Protein AF-S2FLF6-F1 (afdb_monomer_lite)

Sequence (458 aa):
MHIDGNVVPLRRVASDQATQLPLARLPVIVLQVRDKATQQLRQGLQALFDNADDTLFEMADRAPDDVEQNLFFEAMRDLRLKRKSIERLFFEQLFKAFINLGQCDLAYRMLPRSLSPNASVAPTDDAPERNLAVQAMVNKVLYRDGFALDQLTARLSTLLGRTLIEQHNPLGPTVLCKCFLAAGRHLGVDIKVKLIILTLFDRYVLSGAGQLYAQANQLLIATGVLPGLTPAPTNDTMDNNIASELAMPEGEQADALTRDERRRIERLEQRIRDAEESHAQTALARQRVEQALNQALLGKTLPQSVLAFVLETWSKVLLLTCLKRGHLSLQWQADVQTMMQLIWSVQRHDPPDAREHLLTLVPALLKALREGLSGSAFDPFATRAFFSELEYLHVQMFEHPGHSRADATATVEVLEPIILSTAEEGPVDTARVFDDGVLFEPDLASVMGKLQYLNRVK

Foldseek 3Di:
DDDDDDDDDDDDDDPPPVPDDPQLDQPVLLVVLLVLLLVQLVQLLVQLLVVLLVVLCVCLVVPPDPVSNVLSVVLNVLCVVCSVQLSVQLSVLLVVLSSVLRPPVPPVPDDDDDDDPDPPDPDDPLNPVLVVLLVVLLLVLCLQQVLLQVLLQLLSCVSSVHHDDLCSPSLRSNNSSVSNCVSCVPSPGDSVSVSVSSVSCSVRRSVCSNVSSVVSSVSSCVVVRLVQPDDDDDRPVRVVVVVVLVPDDPVVSVVVSVVVSVVSNVVRVVSSVVSVVVLVQLVVQLVLLLVLCCVQAAQAKAQPLLVCCCLPPLSVLSSVCCSPPNCPDPLNVLSSVLNNLLSLLLGDDDDPCVLVVNVVSVVVSLVSVVVSNVVDPDDPVSVVVSVVVSVVSNVVSVDDPPDDDDDPSQIWGRNDRQDDDRPPPPDDDDDDDDDDDDDDDPDSVVSVVVSVVPIDRD

Structure (mmCIF, N/CA/C/O backbone):
data_AF-S2FLF6-F1
#
_entry.id   AF-S2FLF6-F1
#
loop_
_atom_site.group_PDB
_atom_site.id
_atom_site.type_symbol
_atom_site.label_atom_id
_atom_site.label_alt_id
_atom_site.label_comp_id
_atom_site.label_asym_id
_atom_site.label_entity_id
_atom_site.label_seq_id
_atom_site.pdbx_PDB_ins_code
_atom_site.Cartn_x
_atom_site.Cartn_y
_atom_site.Cartn_z
_atom_site.occupancy
_atom_site.B_iso_or_equiv
_atom_site.auth_seq_id
_atom_site.auth_comp_id
_atom_site.auth_asym_id
_atom_site.auth_atom_id
_atom_site.pdbx_PDB_model_num
ATOM 1 N N . MET A 1 1 ? 21.975 -76.115 -2.783 1.00 44.00 1 MET A N 1
ATOM 2 C CA . MET A 1 1 ? 22.062 -74.701 -3.202 1.00 44.00 1 MET A CA 1
ATOM 3 C C . MET A 1 1 ? 21.299 -73.851 -2.200 1.00 44.00 1 MET A C 1
ATOM 5 O O . MET A 1 1 ? 20.079 -73.844 -2.263 1.00 44.00 1 MET A O 1
ATOM 9 N N . HIS A 1 2 ? 21.990 -73.195 -1.272 1.00 36.25 2 HIS A N 1
ATOM 10 C CA . HIS A 1 2 ? 21.554 -71.951 -0.625 1.00 36.25 2 HIS A CA 1
ATOM 11 C C . HIS A 1 2 ? 22.811 -71.335 -0.011 1.00 36.25 2 HIS A C 1
ATOM 13 O O . HIS A 1 2 ? 23.539 -72.016 0.703 1.00 36.25 2 HIS A O 1
ATOM 19 N N . ILE A 1 3 ? 23.132 -70.116 -0.427 1.00 37.91 3 ILE A N 1
ATOM 20 C CA . ILE A 1 3 ? 24.360 -69.410 -0.069 1.00 37.91 3 ILE A CA 1
ATOM 21 C C . ILE A 1 3 ? 23.995 -68.498 1.101 1.00 37.91 3 ILE A C 1
ATOM 23 O O . ILE A 1 3 ? 23.095 -67.670 0.961 1.00 37.91 3 ILE A O 1
ATOM 27 N N . ASP A 1 4 ? 24.656 -68.691 2.241 1.00 37.50 4 ASP A N 1
ATOM 28 C CA . ASP A 1 4 ? 24.506 -67.884 3.451 1.00 37.50 4 ASP A CA 1
ATOM 29 C C . ASP A 1 4 ? 24.934 -66.432 3.197 1.00 37.50 4 ASP A C 1
ATOM 31 O O . ASP A 1 4 ? 26.109 -66.126 2.983 1.00 37.50 4 ASP A O 1
ATOM 35 N N . GLY A 1 5 ? 23.958 -65.525 3.230 1.00 37.75 5 GLY A N 1
ATOM 36 C CA . GLY A 1 5 ? 24.175 -64.084 3.248 1.00 37.75 5 GLY A CA 1
ATOM 37 C C . GLY A 1 5 ? 24.382 -63.594 4.677 1.00 37.75 5 GLY A C 1
ATOM 38 O O . GLY A 1 5 ? 23.425 -63.403 5.420 1.00 37.75 5 GLY A O 1
ATOM 39 N N . ASN A 1 6 ? 25.640 -63.372 5.045 1.00 35.66 6 ASN A N 1
ATOM 40 C CA . ASN A 1 6 ? 26.073 -62.716 6.275 1.00 35.66 6 ASN A CA 1
ATOM 41 C C . ASN A 1 6 ? 25.578 -61.250 6.306 1.00 35.66 6 ASN A C 1
ATOM 43 O O . ASN A 1 6 ? 26.099 -60.412 5.568 1.00 35.66 6 ASN A O 1
ATOM 47 N N . VAL A 1 7 ? 24.573 -60.926 7.130 1.00 36.03 7 VAL A N 1
ATOM 48 C CA . VAL A 1 7 ? 24.047 -59.554 7.279 1.00 36.03 7 VAL A CA 1
ATOM 49 C C . VAL A 1 7 ? 24.612 -58.919 8.552 1.00 36.03 7 VAL A C 1
ATOM 51 O O . VAL A 1 7 ? 24.177 -59.208 9.664 1.00 36.03 7 VAL A O 1
ATOM 54 N N . VAL A 1 8 ? 25.590 -58.029 8.379 1.00 37.41 8 VAL A N 1
ATOM 55 C CA . VAL A 1 8 ? 26.126 -57.159 9.438 1.00 37.41 8 VAL A CA 1
ATOM 56 C C . VAL A 1 8 ? 25.158 -55.981 9.662 1.00 37.41 8 VAL A C 1
ATOM 58 O O . VAL A 1 8 ? 24.746 -55.358 8.681 1.00 37.41 8 VAL A O 1
ATOM 61 N N . PRO A 1 9 ? 24.810 -55.603 10.910 1.00 33.53 9 PRO A N 1
ATOM 62 C CA . PRO A 1 9 ? 23.962 -54.444 11.171 1.00 33.53 9 PRO A CA 1
ATOM 63 C C . PRO A 1 9 ? 24.760 -53.151 10.959 1.00 33.53 9 PRO A C 1
ATOM 65 O O . PRO A 1 9 ? 25.623 -52.797 11.767 1.00 33.53 9 PRO A O 1
ATOM 68 N N . LEU A 1 10 ? 24.473 -52.416 9.881 1.00 36.22 10 LEU A N 1
ATOM 69 C CA . LEU A 1 10 ? 24.996 -51.063 9.709 1.00 36.22 10 LEU A CA 1
ATOM 70 C C . LEU A 1 10 ? 24.226 -50.095 10.610 1.00 36.22 10 LEU A C 1
ATOM 72 O O . LEU A 1 10 ? 23.024 -49.869 10.485 1.00 36.22 10 LEU A O 1
ATOM 76 N N . ARG A 1 11 ? 24.987 -49.551 11.554 1.00 29.53 11 ARG A N 1
ATOM 77 C CA . ARG A 1 11 ? 24.644 -48.496 12.500 1.00 29.53 11 ARG A CA 1
ATOM 78 C C . ARG A 1 11 ? 23.908 -47.349 11.796 1.00 29.53 11 ARG A C 1
ATOM 80 O O . ARG A 1 11 ? 24.426 -46.734 10.871 1.00 29.53 11 ARG A O 1
ATOM 87 N N . ARG A 1 12 ? 22.712 -47.064 12.308 1.00 43.28 12 ARG A N 1
ATOM 88 C CA . ARG A 1 12 ? 21.860 -45.892 12.075 1.00 43.28 12 ARG A CA 1
ATOM 89 C C . ARG A 1 12 ? 22.701 -44.608 11.957 1.00 43.28 12 ARG A C 1
ATOM 91 O O . ARG A 1 12 ? 23.197 -44.109 12.964 1.00 43.28 12 ARG A O 1
ATOM 98 N N . VAL A 1 13 ? 22.831 -44.067 10.748 1.00 31.44 13 VAL A N 1
ATOM 99 C CA . VAL A 1 13 ? 23.153 -42.650 10.533 1.00 31.44 13 VAL A CA 1
ATOM 100 C C . VAL A 1 13 ? 21.854 -42.001 10.095 1.00 31.44 13 VAL A C 1
ATOM 102 O O . VAL A 1 13 ? 21.270 -42.377 9.084 1.00 31.44 13 VAL A O 1
ATOM 105 N N . ALA A 1 14 ? 21.359 -41.106 10.941 1.00 33.81 14 ALA A N 1
ATOM 106 C CA . ALA A 1 14 ? 20.130 -40.369 10.742 1.00 33.81 14 ALA A CA 1
ATOM 107 C C . ALA A 1 14 ? 20.162 -39.607 9.408 1.00 33.81 14 ALA A C 1
ATOM 109 O O . ALA A 1 14 ? 20.847 -38.599 9.275 1.00 33.81 14 ALA A O 1
ATOM 110 N N . SER A 1 15 ? 19.366 -40.064 8.446 1.00 32.28 15 SER A N 1
ATOM 111 C CA . SER A 1 15 ? 18.922 -39.297 7.279 1.00 32.28 15 SER A CA 1
ATOM 112 C C . SER A 1 15 ? 17.694 -38.424 7.599 1.00 32.28 15 SER A C 1
ATOM 114 O O . SER A 1 15 ? 16.936 -38.064 6.707 1.00 32.28 15 SER A O 1
ATOM 116 N N . ASP A 1 16 ? 17.540 -38.028 8.867 1.00 33.25 16 ASP A N 1
ATOM 117 C CA . ASP A 1 16 ? 16.478 -37.146 9.379 1.00 33.25 16 ASP A CA 1
ATOM 118 C C . ASP A 1 16 ? 16.968 -35.699 9.608 1.00 33.25 16 ASP A C 1
ATOM 120 O O . ASP A 1 16 ? 16.462 -34.968 10.454 1.00 33.25 16 ASP A O 1
ATOM 124 N N . GLN A 1 17 ? 17.964 -35.256 8.833 1.00 33.78 17 GLN A N 1
ATOM 125 C CA . GLN A 1 17 ? 18.340 -33.837 8.715 1.00 33.78 17 GLN A CA 1
ATOM 126 C C . GLN A 1 17 ? 18.001 -33.255 7.335 1.00 33.78 17 GLN A C 1
ATOM 128 O O . GLN A 1 17 ? 18.655 -32.339 6.848 1.00 33.78 17 GLN A O 1
ATOM 133 N N . ALA A 1 18 ? 16.915 -33.728 6.722 1.00 30.53 18 ALA A N 1
ATOM 134 C CA . ALA A 1 18 ? 16.124 -32.893 5.821 1.00 30.53 18 ALA A CA 1
ATOM 135 C C . ALA A 1 18 ? 15.116 -32.081 6.656 1.00 30.53 18 ALA A C 1
ATOM 137 O O . ALA A 1 18 ? 13.904 -32.140 6.452 1.00 30.53 18 ALA A O 1
ATOM 138 N N . THR A 1 19 ? 15.622 -31.349 7.652 1.00 29.78 19 THR A N 1
ATOM 139 C CA . THR A 1 19 ? 14.838 -30.397 8.434 1.00 29.78 19 THR A CA 1
ATOM 140 C C . THR A 1 19 ? 14.495 -29.236 7.513 1.00 29.78 19 THR A C 1
ATOM 142 O O . THR A 1 19 ? 15.303 -28.342 7.287 1.00 29.78 19 THR A O 1
ATOM 145 N N . GLN A 1 20 ? 13.318 -29.341 6.900 1.00 34.09 20 GLN A N 1
ATOM 146 C CA . GLN A 1 20 ? 12.437 -28.261 6.467 1.00 34.09 20 GLN A CA 1
ATOM 147 C C . GLN A 1 20 ? 13.037 -26.857 6.669 1.00 34.09 20 GLN A C 1
ATOM 149 O O . GLN A 1 20 ? 12.846 -26.236 7.714 1.00 34.09 20 GLN A O 1
ATOM 154 N N . LEU A 1 21 ? 13.730 -26.326 5.653 1.00 31.16 21 LEU A N 1
ATOM 155 C CA . LEU A 1 21 ? 13.845 -24.874 5.545 1.00 31.16 21 LEU A CA 1
ATOM 156 C C . LEU A 1 21 ? 12.416 -24.345 5.362 1.00 31.16 21 LEU A C 1
ATOM 158 O O . LEU A 1 21 ? 11.739 -24.799 4.431 1.00 31.16 21 LEU A O 1
ATOM 162 N N . PRO A 1 22 ? 11.929 -23.405 6.189 1.00 34.12 22 PRO A N 1
ATOM 163 C CA . PRO A 1 22 ? 10.692 -22.723 5.870 1.00 34.12 22 PRO A CA 1
ATOM 164 C C . PRO A 1 22 ? 10.955 -21.971 4.567 1.00 34.12 22 PRO A C 1
ATOM 166 O O . PRO A 1 22 ? 11.740 -21.025 4.524 1.00 34.12 22 PRO A O 1
ATOM 169 N N . LEU A 1 23 ? 10.351 -22.433 3.469 1.00 37.22 23 LEU A N 1
ATOM 170 C CA . LEU A 1 23 ? 10.232 -21.632 2.258 1.00 37.22 23 LEU A CA 1
ATOM 171 C C . LEU A 1 23 ? 9.675 -20.287 2.717 1.00 37.22 23 LEU A C 1
ATOM 173 O O . LEU A 1 23 ? 8.549 -20.244 3.207 1.00 37.22 23 LEU A O 1
ATOM 177 N N . ALA A 1 24 ? 10.472 -19.226 2.618 1.00 45.62 24 ALA A N 1
ATOM 178 C CA . ALA A 1 24 ? 10.036 -17.869 2.892 1.00 45.62 24 ALA A CA 1
ATOM 179 C C . ALA A 1 24 ? 8.893 -17.529 1.925 1.00 45.62 24 ALA A C 1
ATOM 181 O O . ALA A 1 24 ? 9.110 -17.095 0.792 1.00 45.62 24 ALA A O 1
ATOM 182 N N . ARG A 1 25 ? 7.661 -17.849 2.322 1.00 55.28 25 ARG A N 1
ATOM 183 C CA . ARG A 1 25 ? 6.461 -17.607 1.533 1.00 55.28 25 ARG A CA 1
ATOM 184 C C . ARG A 1 25 ? 6.109 -16.143 1.737 1.00 55.28 25 ARG A C 1
ATOM 186 O O . ARG A 1 25 ? 5.741 -15.745 2.836 1.00 55.28 25 ARG A O 1
ATOM 193 N N . LEU A 1 26 ? 6.263 -15.349 0.679 1.00 60.66 26 LEU A N 1
ATOM 194 C CA . LEU A 1 26 ? 5.746 -13.983 0.643 1.00 60.66 26 LEU A CA 1
ATOM 195 C C . LEU A 1 26 ? 4.260 -14.001 1.029 1.00 60.66 26 LEU A C 1
ATOM 197 O O . LEU A 1 26 ? 3.542 -14.889 0.551 1.00 60.66 26 LEU A O 1
ATOM 201 N N . PRO A 1 27 ? 3.786 -13.040 1.843 1.00 77.44 27 PRO A N 1
ATOM 202 C CA . PRO A 1 27 ? 2.365 -12.911 2.134 1.00 77.44 27 PRO A CA 1
ATOM 203 C C . PRO A 1 27 ? 1.550 -12.898 0.835 1.00 77.44 27 PRO A C 1
ATOM 205 O O . PRO A 1 27 ? 1.960 -12.274 -0.148 1.00 77.44 27 PRO A O 1
ATOM 208 N N . VAL A 1 28 ? 0.393 -13.569 0.821 1.00 79.38 28 VAL A N 1
ATOM 209 C CA . VAL A 1 28 ? -0.463 -13.702 -0.379 1.00 79.38 28 VAL A CA 1
ATOM 210 C C . VAL A 1 28 ? -0.767 -12.339 -0.999 1.00 79.38 28 VAL A C 1
ATOM 212 O O . VAL A 1 28 ? -0.741 -12.186 -2.217 1.00 79.38 28 VAL A O 1
ATOM 215 N N . ILE A 1 29 ? -0.958 -11.322 -0.161 1.00 80.19 29 ILE A N 1
ATOM 216 C CA . ILE A 1 29 ? -1.218 -9.962 -0.616 1.00 80.19 29 ILE A CA 1
ATOM 217 C C . ILE A 1 29 ? -0.040 -9.344 -1.389 1.00 80.19 29 ILE A C 1
ATOM 219 O O . ILE A 1 29 ? -0.241 -8.664 -2.391 1.00 80.19 29 ILE A O 1
ATOM 223 N N . VAL A 1 30 ? 1.206 -9.652 -1.013 1.00 85.44 30 VAL A N 1
ATOM 224 C CA . VAL A 1 30 ? 2.405 -9.197 -1.739 1.00 85.44 30 VAL A CA 1
ATOM 225 C C . VAL A 1 30 ? 2.510 -9.893 -3.099 1.00 85.44 30 VAL A C 1
ATOM 227 O O . VAL A 1 30 ? 2.949 -9.282 -4.074 1.00 85.44 30 VAL A O 1
ATOM 230 N N . LEU A 1 31 ? 2.059 -11.149 -3.201 1.00 85.62 31 LEU A N 1
ATOM 231 C CA . LEU A 1 31 ? 1.948 -11.845 -4.487 1.00 85.62 31 LEU A CA 1
ATOM 232 C C . LEU A 1 31 ? 0.893 -11.187 -5.388 1.00 85.62 31 LEU A C 1
ATOM 234 O O . LEU A 1 31 ? 1.147 -11.009 -6.574 1.00 85.62 31 LEU A O 1
ATOM 238 N N . GLN A 1 32 ? -0.237 -10.747 -4.831 1.00 85.62 32 GLN A N 1
ATOM 239 C CA . GLN A 1 32 ? -1.253 -10.013 -5.591 1.00 85.62 32 GLN A CA 1
ATOM 240 C C . GLN A 1 32 ? -0.737 -8.653 -6.088 1.00 85.62 32 GLN A C 1
ATOM 242 O O . GLN A 1 32 ? -0.925 -8.328 -7.262 1.00 85.62 32 GLN A O 1
ATOM 247 N N . VAL A 1 33 ? -0.017 -7.892 -5.247 1.00 90.56 33 VAL A N 1
ATOM 248 C CA . VAL A 1 33 ? 0.679 -6.657 -5.666 1.00 90.56 33 VAL A CA 1
ATOM 249 C C . VAL A 1 33 ? 1.622 -6.946 -6.836 1.00 90.56 33 VAL A C 1
ATOM 251 O O . VAL A 1 33 ? 1.596 -6.250 -7.852 1.00 90.56 33 VAL A O 1
ATOM 254 N N . ARG A 1 34 ? 2.444 -7.993 -6.713 1.00 93.12 34 ARG A N 1
ATOM 255 C CA . ARG A 1 34 ? 3.402 -8.413 -7.741 1.00 93.12 34 ARG A CA 1
ATOM 256 C C . ARG A 1 34 ? 2.714 -8.767 -9.056 1.00 93.12 34 ARG A C 1
ATOM 258 O O . ARG A 1 34 ? 3.180 -8.346 -10.114 1.00 93.12 34 ARG A O 1
ATOM 265 N N . ASP A 1 35 ? 1.634 -9.537 -9.009 1.00 90.81 35 ASP A N 1
ATOM 266 C CA . ASP A 1 35 ? 0.931 -10.000 -10.206 1.00 90.81 35 ASP A CA 1
ATOM 267 C C . ASP A 1 35 ? 0.234 -8.828 -10.915 1.00 90.81 35 ASP A C 1
ATOM 269 O O . ASP A 1 35 ? 0.327 -8.697 -12.140 1.00 90.81 35 ASP A O 1
ATOM 273 N N . LYS A 1 36 ? -0.356 -7.900 -10.148 1.00 89.75 36 LYS A N 1
ATOM 274 C CA . LYS A 1 36 ? -0.943 -6.667 -10.686 1.00 89.75 36 LYS A CA 1
ATOM 275 C C . LYS A 1 36 ? 0.109 -5.758 -11.327 1.00 89.75 36 LYS A C 1
ATOM 277 O O . LYS A 1 36 ? -0.072 -5.315 -12.461 1.00 89.75 36 LYS A O 1
ATOM 282 N N . ALA A 1 37 ? 1.237 -5.544 -10.649 1.00 93.88 37 ALA A N 1
ATOM 283 C CA . ALA A 1 37 ? 2.359 -4.786 -11.195 1.00 93.88 37 ALA A CA 1
ATOM 284 C C . ALA A 1 37 ? 2.917 -5.440 -12.469 1.00 93.88 37 ALA A C 1
ATOM 286 O O . ALA A 1 37 ? 3.180 -4.761 -13.456 1.00 93.88 37 ALA A O 1
ATOM 287 N N . THR A 1 38 ? 3.031 -6.771 -12.487 1.00 95.19 38 THR A N 1
ATOM 288 C CA . THR A 1 38 ? 3.483 -7.535 -13.659 1.00 95.19 38 THR A CA 1
ATOM 289 C C . THR A 1 38 ? 2.565 -7.312 -14.860 1.00 95.19 38 THR A C 1
ATOM 291 O O . THR A 1 38 ? 3.053 -7.139 -15.977 1.00 95.19 38 THR A O 1
ATOM 294 N N . GLN A 1 39 ? 1.244 -7.294 -14.652 1.00 94.81 39 GLN A N 1
ATOM 295 C CA . GLN A 1 39 ? 0.274 -7.028 -15.715 1.00 94.81 39 GLN A CA 1
ATOM 296 C C . GLN A 1 39 ? 0.475 -5.635 -16.327 1.00 94.81 39 GLN A C 1
ATOM 298 O O . GLN A 1 39 ? 0.540 -5.512 -17.550 1.00 94.81 39 GLN A O 1
ATOM 303 N N . GLN A 1 40 ? 0.616 -4.602 -15.494 1.00 94.81 40 GLN A N 1
ATOM 304 C CA . GLN A 1 40 ? 0.805 -3.230 -15.964 1.00 94.81 40 GLN A CA 1
ATOM 305 C C . GLN A 1 40 ? 2.159 -3.043 -16.665 1.00 94.81 40 GLN A C 1
ATOM 307 O O . GLN A 1 40 ? 2.222 -2.502 -17.768 1.00 94.81 40 GLN A O 1
ATOM 312 N N . LEU A 1 41 ? 3.245 -3.550 -16.074 1.00 96.12 41 LEU A N 1
ATOM 313 C CA . LEU A 1 41 ? 4.583 -3.475 -16.666 1.00 96.12 41 LEU A CA 1
ATOM 314 C C . LEU A 1 41 ? 4.654 -4.210 -18.011 1.00 96.12 41 LEU A C 1
ATOM 316 O O . LEU A 1 41 ? 5.364 -3.774 -18.913 1.00 96.12 41 LEU A O 1
ATOM 320 N N . ARG A 1 42 ? 3.893 -5.301 -18.180 1.00 96.25 42 ARG A N 1
ATOM 321 C CA . ARG A 1 42 ? 3.801 -6.024 -19.458 1.00 96.25 42 ARG A CA 1
ATOM 322 C C . ARG A 1 42 ? 3.173 -5.164 -20.547 1.00 96.25 42 ARG A C 1
ATOM 324 O O . ARG A 1 42 ? 3.691 -5.150 -21.656 1.00 96.25 42 ARG A O 1
ATOM 331 N N . GLN A 1 43 ? 2.098 -4.447 -20.227 1.00 95.50 43 GLN A N 1
ATOM 332 C CA . GLN A 1 43 ? 1.449 -3.531 -21.169 1.00 95.50 43 GLN A CA 1
ATOM 333 C C . GLN A 1 43 ? 2.396 -2.390 -21.570 1.00 95.50 43 GLN A C 1
ATOM 335 O O . GLN A 1 43 ? 2.528 -2.098 -22.756 1.00 95.50 43 GLN A O 1
ATOM 340 N N . GLY A 1 44 ? 3.119 -1.811 -20.604 1.00 95.00 44 GLY A N 1
ATOM 341 C CA . GLY A 1 44 ? 4.115 -0.768 -20.871 1.00 95.00 44 GLY A CA 1
ATOM 342 C C . GLY A 1 44 ? 5.281 -1.252 -21.738 1.00 95.00 44 GLY A C 1
ATOM 343 O O . GLY A 1 44 ? 5.655 -0.583 -22.698 1.00 95.00 44 GLY A O 1
ATOM 344 N N . LEU A 1 45 ? 5.830 -2.441 -21.458 1.00 95.75 45 LEU A N 1
ATOM 345 C CA . LEU A 1 45 ? 6.886 -3.041 -22.285 1.00 95.75 45 LEU A CA 1
ATOM 346 C C . LEU A 1 45 ? 6.397 -3.373 -23.695 1.00 95.75 45 LEU A C 1
ATOM 348 O O . LEU A 1 45 ? 7.133 -3.174 -24.658 1.00 95.75 45 LEU A O 1
ATOM 352 N N . GLN A 1 46 ? 5.160 -3.853 -23.830 1.00 94.69 46 GLN A N 1
ATOM 353 C CA . GLN A 1 46 ? 4.577 -4.109 -25.138 1.00 94.69 46 GLN A CA 1
ATOM 354 C C . GLN A 1 46 ? 4.515 -2.814 -25.958 1.00 94.69 46 GLN A C 1
ATOM 356 O O . GLN A 1 46 ? 5.066 -2.779 -27.056 1.00 94.69 46 GLN A O 1
ATOM 361 N N . ALA A 1 47 ? 3.956 -1.744 -25.383 1.00 95.12 47 ALA A N 1
ATOM 362 C CA . ALA A 1 47 ? 3.892 -0.437 -26.028 1.00 95.12 47 ALA A CA 1
ATOM 363 C C . ALA A 1 47 ? 5.286 0.114 -26.370 1.00 95.12 47 ALA A C 1
ATOM 365 O O . ALA A 1 47 ? 5.483 0.612 -27.475 1.00 95.12 47 ALA A O 1
ATOM 366 N N . LEU A 1 48 ? 6.267 -0.027 -25.472 1.00 95.75 48 LEU A N 1
ATOM 367 C CA . LEU A 1 48 ? 7.655 0.368 -25.721 1.00 95.75 48 LEU A CA 1
ATOM 368 C C . LEU A 1 48 ? 8.197 -0.267 -26.997 1.00 95.75 48 LEU A C 1
ATOM 370 O O . LEU A 1 48 ? 8.693 0.448 -27.858 1.00 95.75 48 LEU A O 1
ATOM 374 N N . PHE A 1 49 ? 8.125 -1.594 -27.116 1.00 94.12 49 PHE A N 1
ATOM 375 C CA . PHE A 1 49 ? 8.710 -2.293 -28.260 1.00 94.12 49 PHE A CA 1
ATOM 376 C C . PHE A 1 49 ? 7.934 -2.054 -29.556 1.00 94.12 49 PHE A C 1
ATOM 378 O O . PHE A 1 49 ? 8.560 -2.006 -30.608 1.00 94.12 49 PHE A O 1
ATOM 385 N N . ASP A 1 50 ? 6.611 -1.879 -29.488 1.00 91.56 50 ASP A N 1
ATOM 386 C CA . ASP A 1 50 ? 5.807 -1.528 -30.665 1.00 91.56 50 ASP A CA 1
ATOM 387 C C . ASP A 1 50 ? 6.199 -0.139 -31.196 1.00 91.56 50 ASP A C 1
ATOM 389 O O . ASP A 1 50 ? 6.455 0.017 -32.382 1.00 91.56 50 ASP A O 1
ATOM 393 N N . ASN A 1 51 ? 6.357 0.849 -30.308 1.00 94.00 51 ASN A N 1
ATOM 394 C CA . ASN A 1 51 ? 6.739 2.212 -30.698 1.00 94.00 51 ASN A CA 1
ATOM 395 C C . ASN A 1 51 ? 8.248 2.361 -30.977 1.00 94.00 51 ASN A C 1
ATOM 397 O O . ASN A 1 51 ? 8.666 3.328 -31.615 1.00 94.00 51 ASN A O 1
ATOM 401 N N . ALA A 1 52 ? 9.085 1.438 -30.492 1.00 93.31 52 ALA A N 1
ATOM 402 C CA . ALA A 1 52 ? 10.519 1.443 -30.772 1.00 93.31 52 ALA A CA 1
ATOM 403 C C . ALA A 1 52 ? 10.810 1.163 -32.246 1.00 93.31 52 ALA A C 1
ATOM 405 O O . ALA A 1 52 ? 11.704 1.791 -32.806 1.00 93.31 52 ALA A O 1
ATOM 406 N N . ASP A 1 53 ? 10.045 0.266 -32.870 1.00 89.19 53 ASP A N 1
ATOM 407 C CA . ASP A 1 53 ? 10.151 0.004 -34.303 1.00 89.19 53 ASP A CA 1
ATOM 408 C C . ASP A 1 53 ? 9.855 1.269 -35.118 1.00 89.19 53 ASP A C 1
ATOM 410 O O . ASP A 1 53 ? 10.671 1.655 -35.952 1.00 89.19 53 ASP A O 1
ATOM 414 N N . ASP A 1 54 ? 8.743 1.950 -34.830 1.00 91.94 54 ASP A N 1
ATOM 415 C CA . ASP A 1 54 ? 8.355 3.178 -35.535 1.00 91.94 54 ASP A CA 1
ATOM 416 C C . ASP A 1 54 ? 9.390 4.295 -35.330 1.00 91.94 54 ASP A C 1
ATOM 418 O O . ASP A 1 54 ? 9.834 4.929 -36.286 1.00 91.94 54 ASP A O 1
ATOM 422 N N . THR A 1 55 ? 9.857 4.482 -34.090 1.00 93.12 55 THR A N 1
ATOM 423 C CA . THR A 1 55 ? 10.856 5.514 -33.762 1.00 93.12 55 THR A CA 1
ATOM 424 C C . THR A 1 55 ? 12.182 5.258 -34.481 1.00 93.12 55 THR A C 1
ATOM 426 O O . THR A 1 55 ? 12.763 6.175 -35.058 1.00 93.12 55 THR A O 1
ATOM 429 N N . LEU A 1 56 ? 12.679 4.016 -34.470 1.00 91.25 56 LEU A N 1
ATOM 430 C CA . LEU A 1 56 ? 13.927 3.667 -35.154 1.00 91.25 56 LEU A CA 1
ATOM 431 C C . LEU A 1 56 ? 13.784 3.762 -36.677 1.00 91.25 56 LEU A C 1
ATOM 433 O O . LEU A 1 56 ? 14.750 4.121 -37.344 1.00 91.25 56 LEU A O 1
ATOM 437 N N . PHE A 1 57 ? 12.596 3.483 -37.222 1.00 91.31 57 PHE A N 1
ATOM 438 C CA . PHE A 1 57 ? 12.316 3.652 -38.645 1.00 91.31 57 PHE A CA 1
ATOM 439 C C . PHE A 1 57 ? 12.374 5.125 -39.057 1.00 91.31 57 PHE A C 1
ATOM 441 O O . PHE A 1 57 ? 13.087 5.468 -39.995 1.00 91.31 57 PHE A O 1
ATOM 448 N N . GLU A 1 58 ? 11.685 6.005 -38.327 1.00 92.81 58 GLU A N 1
ATOM 449 C CA . GLU A 1 58 ? 11.711 7.448 -38.595 1.00 92.81 58 GLU A CA 1
ATOM 450 C C . GLU A 1 58 ? 13.128 8.029 -38.485 1.00 92.81 58 GLU A C 1
ATOM 452 O O . GLU A 1 58 ? 13.503 8.913 -39.255 1.00 92.81 58 GLU A O 1
ATOM 457 N N . MET A 1 59 ? 13.938 7.532 -37.546 1.00 90.19 59 MET A N 1
ATOM 458 C CA . MET A 1 59 ? 15.337 7.945 -37.414 1.00 90.19 59 MET A CA 1
ATOM 459 C C . MET A 1 59 ? 16.210 7.434 -38.563 1.00 90.19 59 MET A C 1
ATOM 461 O O . MET A 1 59 ? 17.076 8.173 -39.023 1.00 90.19 59 MET A O 1
ATOM 465 N N . ALA A 1 60 ? 15.960 6.219 -39.060 1.00 91.50 60 ALA A N 1
ATOM 466 C CA . ALA A 1 60 ? 16.642 5.668 -40.230 1.00 91.50 60 ALA A CA 1
ATOM 467 C C . ALA A 1 60 ? 16.308 6.439 -41.518 1.00 91.50 60 ALA A C 1
ATOM 469 O O . ALA A 1 60 ? 17.197 6.703 -42.325 1.00 91.50 60 ALA A O 1
ATOM 470 N N . ASP A 1 61 ? 15.045 6.830 -41.701 1.00 92.50 61 ASP A N 1
ATOM 471 C CA . ASP A 1 61 ? 14.586 7.591 -42.873 1.00 92.50 61 ASP A CA 1
ATOM 472 C C . ASP A 1 61 ? 15.161 9.019 -42.895 1.00 92.50 61 ASP A C 1
ATOM 474 O O . ASP A 1 61 ? 15.420 9.597 -43.948 1.00 92.50 61 ASP A O 1
ATOM 478 N N . ARG A 1 62 ? 15.424 9.578 -41.708 1.00 92.31 62 ARG A N 1
ATOM 479 C CA . ARG A 1 62 ? 16.009 10.914 -41.517 1.00 92.31 62 ARG A CA 1
ATOM 480 C C . ARG A 1 62 ? 17.533 10.914 -41.374 1.00 92.31 62 ARG A C 1
ATOM 482 O O . ARG A 1 62 ? 18.102 11.986 -41.151 1.00 92.31 62 ARG A O 1
ATOM 489 N N . ALA A 1 63 ? 18.179 9.752 -41.440 1.00 92.19 63 ALA A N 1
ATOM 490 C CA . ALA A 1 63 ? 19.616 9.639 -41.238 1.00 92.19 63 ALA A CA 1
ATOM 491 C C . ALA A 1 63 ? 20.385 10.362 -42.365 1.00 92.19 63 ALA A C 1
ATOM 493 O O . ALA A 1 63 ? 19.995 10.274 -43.532 1.00 92.19 63 ALA A O 1
ATOM 494 N N . PRO A 1 64 ? 21.466 11.093 -42.041 1.00 85.25 64 PRO A N 1
ATOM 495 C CA . PRO A 1 64 ? 22.223 11.867 -43.020 1.00 85.25 64 PRO A CA 1
ATOM 496 C C . PRO A 1 64 ? 23.144 11.001 -43.890 1.00 85.25 64 PRO A C 1
ATOM 498 O O . PRO A 1 64 ? 23.551 11.443 -44.966 1.00 85.25 64 PRO A O 1
ATOM 501 N N . ASP A 1 65 ? 23.486 9.796 -43.432 1.00 93.38 65 ASP A N 1
ATOM 502 C CA . ASP A 1 65 ? 24.397 8.877 -44.102 1.00 93.38 65 ASP A CA 1
ATOM 503 C C . ASP A 1 65 ? 23.919 7.418 -44.044 1.00 93.38 65 ASP A C 1
ATOM 505 O O . ASP A 1 65 ? 23.253 6.980 -43.101 1.00 93.38 65 ASP A O 1
ATOM 509 N N . ASP A 1 66 ? 24.317 6.645 -45.059 1.00 91.62 66 ASP A N 1
ATOM 510 C CA . ASP A 1 66 ? 23.956 5.231 -45.202 1.00 91.62 66 ASP A CA 1
ATOM 511 C C . ASP A 1 66 ? 24.482 4.368 -44.042 1.00 91.62 66 ASP A C 1
ATOM 513 O O . ASP A 1 66 ? 23.933 3.301 -43.766 1.00 91.62 66 ASP A O 1
ATOM 517 N N . VAL A 1 67 ? 25.548 4.788 -43.349 1.00 89.88 67 VAL A N 1
ATOM 518 C CA . VAL A 1 67 ? 26.100 4.024 -42.220 1.00 89.88 67 VAL A CA 1
ATOM 519 C C . VAL A 1 67 ? 25.170 4.133 -41.015 1.00 89.88 67 VAL A C 1
ATOM 521 O O . VAL A 1 67 ? 24.791 3.106 -40.447 1.00 89.88 67 VAL A O 1
ATOM 524 N N . GLU A 1 68 ? 24.748 5.346 -40.653 1.00 88.88 68 GLU A N 1
ATOM 525 C CA . GLU A 1 68 ? 23.790 5.570 -39.566 1.00 88.88 68 GLU A CA 1
ATOM 526 C C . GLU A 1 68 ? 22.402 4.986 -39.889 1.00 88.88 68 GLU A C 1
ATOM 528 O O . GLU A 1 68 ? 21.779 4.355 -39.030 1.00 88.88 68 GLU A O 1
ATOM 533 N N . GLN A 1 69 ? 21.953 5.082 -41.144 1.00 91.94 69 GLN A N 1
ATOM 534 C CA . GLN A 1 69 ? 20.718 4.433 -41.590 1.00 91.94 69 GLN A CA 1
ATOM 535 C C . GLN A 1 69 ? 20.765 2.905 -41.402 1.00 91.94 69 GLN A C 1
ATOM 537 O O . GLN A 1 69 ? 19.850 2.313 -40.817 1.00 91.94 69 GLN A O 1
ATOM 542 N N . ASN A 1 70 ? 21.842 2.254 -41.860 1.00 90.19 70 ASN A N 1
ATOM 543 C CA . ASN A 1 70 ? 22.016 0.807 -41.712 1.00 90.19 70 ASN A CA 1
ATOM 544 C C . ASN A 1 70 ? 22.074 0.385 -40.238 1.00 90.19 70 ASN A C 1
ATOM 546 O O . ASN A 1 70 ? 21.476 -0.627 -39.868 1.00 90.19 70 ASN A O 1
ATOM 550 N N . LEU A 1 71 ? 22.716 1.186 -39.384 1.00 90.56 71 LEU A N 1
ATOM 551 C CA . LEU A 1 71 ? 22.777 0.953 -37.941 1.00 90.56 71 LEU A CA 1
ATOM 552 C C . LEU A 1 71 ? 21.380 0.905 -37.305 1.00 90.56 71 LEU A C 1
ATOM 554 O O . LEU A 1 71 ? 21.103 0.009 -36.502 1.00 90.56 71 LEU A O 1
ATOM 558 N N . PHE A 1 72 ? 20.475 1.814 -37.678 1.00 90.62 72 PHE A N 1
ATOM 559 C CA . PHE A 1 72 ? 19.100 1.797 -37.170 1.00 90.62 72 PHE A CA 1
ATOM 560 C C . PHE A 1 72 ? 18.298 0.590 -37.675 1.00 90.62 72 PHE A C 1
ATOM 562 O O . PHE A 1 72 ? 17.579 -0.034 -36.887 1.00 90.62 72 PHE A O 1
ATOM 569 N N . PHE A 1 73 ? 18.450 0.202 -38.945 1.00 91.19 73 PHE A N 1
ATOM 570 C CA . PHE A 1 73 ? 17.780 -0.988 -39.484 1.00 91.19 73 PHE A CA 1
ATOM 571 C C . PHE A 1 73 ? 18.268 -2.290 -38.840 1.00 91.19 73 PHE A C 1
ATOM 573 O O . PHE A 1 73 ? 17.453 -3.153 -38.491 1.00 91.19 73 PHE A O 1
ATOM 580 N N . GLU A 1 74 ? 19.579 -2.436 -38.632 1.00 91.50 74 GLU A N 1
ATOM 581 C CA . GLU A 1 74 ? 20.143 -3.578 -37.912 1.00 91.50 74 GLU A CA 1
ATOM 582 C C . GLU A 1 74 ? 19.644 -3.624 -36.468 1.00 91.50 74 GLU A C 1
ATOM 584 O O . GLU A 1 74 ? 19.216 -4.680 -35.994 1.00 91.50 74 GLU A O 1
ATOM 589 N N . ALA A 1 75 ? 19.620 -2.477 -35.790 1.00 91.00 75 ALA A N 1
ATOM 590 C CA . ALA A 1 75 ? 19.161 -2.405 -34.415 1.00 91.00 75 ALA A CA 1
ATOM 591 C C . ALA A 1 75 ? 17.671 -2.745 -34.269 1.00 91.00 75 ALA A C 1
ATOM 593 O O . ALA A 1 75 ? 17.305 -3.476 -33.348 1.00 91.00 75 ALA A O 1
ATOM 594 N N . MET A 1 7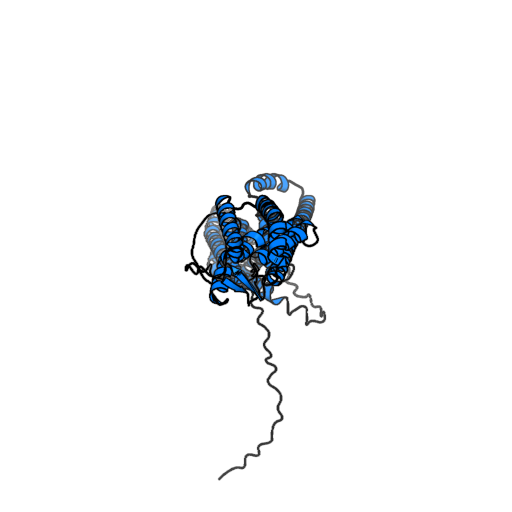6 ? 16.817 -2.290 -35.191 1.00 91.75 76 MET A N 1
ATOM 595 C CA . MET A 1 76 ? 15.397 -2.653 -35.220 1.00 91.75 76 MET A CA 1
ATOM 596 C C . MET A 1 76 ? 15.204 -4.160 -35.439 1.00 91.75 76 MET A C 1
ATOM 598 O O . MET A 1 76 ? 14.430 -4.802 -34.727 1.00 91.75 76 MET A O 1
ATOM 602 N N . ARG A 1 77 ? 15.946 -4.768 -36.378 1.00 92.00 77 ARG A N 1
ATOM 603 C CA . ARG A 1 77 ? 15.916 -6.224 -36.602 1.00 92.00 77 ARG A CA 1
ATOM 604 C C . ARG A 1 77 ? 16.301 -6.987 -35.335 1.00 92.00 77 ARG A C 1
ATOM 606 O O . ARG A 1 77 ? 15.603 -7.924 -34.940 1.00 92.00 77 ARG A O 1
ATOM 613 N N . ASP A 1 78 ? 17.393 -6.589 -34.696 1.00 91.44 78 ASP A N 1
ATOM 614 C CA . ASP A 1 78 ? 17.895 -7.240 -33.488 1.00 91.44 78 ASP A CA 1
ATOM 615 C C . ASP A 1 78 ? 16.928 -7.076 -32.309 1.00 91.44 78 ASP A C 1
ATOM 617 O O . ASP A 1 78 ? 16.708 -8.028 -31.550 1.00 91.44 78 ASP A O 1
ATOM 621 N N . LEU A 1 79 ? 16.290 -5.907 -32.191 1.00 91.75 79 LEU A N 1
ATOM 622 C CA . LEU A 1 79 ? 15.247 -5.637 -31.206 1.00 91.75 79 LEU A CA 1
ATOM 623 C C . LEU A 1 79 ? 14.033 -6.550 -31.418 1.00 91.75 79 LEU A C 1
ATOM 625 O O . LEU A 1 79 ? 13.599 -7.213 -30.472 1.00 91.75 79 LEU A O 1
ATOM 629 N N . ARG A 1 80 ? 13.544 -6.672 -32.659 1.00 90.88 80 ARG A N 1
ATOM 630 C CA . ARG A 1 80 ? 12.436 -7.571 -33.032 1.00 90.88 80 ARG A CA 1
ATOM 631 C C . ARG A 1 80 ? 12.728 -9.027 -32.685 1.00 90.88 80 ARG A C 1
ATOM 633 O O . ARG A 1 80 ? 11.885 -9.701 -32.091 1.00 90.88 80 ARG A O 1
ATOM 640 N N . LEU A 1 81 ? 13.928 -9.509 -33.013 1.00 92.25 81 LEU A N 1
ATOM 641 C CA . LEU A 1 81 ? 14.339 -10.890 -32.741 1.00 92.25 81 LEU A CA 1
ATOM 642 C C . LEU A 1 81 ? 14.480 -11.171 -31.238 1.00 92.25 81 LEU A C 1
ATOM 644 O O . LEU A 1 81 ? 14.112 -12.252 -30.772 1.00 92.25 81 LEU A O 1
ATOM 648 N N . LYS A 1 82 ? 14.996 -10.209 -30.461 1.00 92.44 82 LYS A N 1
ATOM 649 C CA . LYS A 1 82 ? 15.291 -10.396 -29.031 1.00 92.44 82 LYS A CA 1
ATOM 650 C C . LYS A 1 82 ? 14.155 -9.971 -28.093 1.00 92.44 82 LYS A C 1
ATOM 652 O O . LYS A 1 82 ? 14.217 -10.333 -26.917 1.00 92.44 82 LYS A O 1
ATOM 657 N N . ARG A 1 83 ? 13.100 -9.301 -28.578 1.00 93.94 83 ARG A N 1
ATOM 658 C CA . ARG A 1 83 ? 11.956 -8.784 -27.792 1.00 93.94 83 ARG A CA 1
ATOM 659 C C . ARG A 1 83 ? 11.459 -9.747 -26.711 1.00 93.94 83 ARG A C 1
ATOM 661 O O . ARG A 1 83 ? 11.531 -9.439 -25.524 1.00 93.94 83 ARG A O 1
ATOM 668 N N . LYS A 1 84 ? 11.044 -10.960 -27.101 1.00 93.12 84 LYS A N 1
ATOM 669 C CA . LYS A 1 84 ? 10.522 -11.977 -26.162 1.00 93.12 84 LYS A CA 1
ATOM 670 C C . LYS A 1 84 ? 11.547 -12.386 -25.102 1.00 93.12 84 LYS A C 1
ATOM 672 O O . LYS A 1 84 ? 11.182 -12.659 -23.960 1.00 93.12 84 LYS A O 1
ATOM 677 N N . SER A 1 85 ? 12.828 -12.445 -25.469 1.00 94.75 85 SER A N 1
ATOM 678 C CA . SER A 1 85 ? 13.901 -12.769 -24.527 1.00 94.75 85 SER A CA 1
ATOM 679 C C . SER A 1 85 ? 14.112 -11.642 -23.518 1.00 94.75 85 SER A C 1
ATOM 681 O O . SER A 1 85 ? 14.284 -11.927 -22.336 1.00 94.75 85 SER A O 1
ATOM 683 N N . ILE A 1 86 ? 14.070 -10.383 -23.962 1.00 93.75 86 ILE A N 1
ATOM 684 C CA . ILE A 1 86 ? 14.225 -9.213 -23.088 1.00 93.75 86 ILE A CA 1
ATOM 685 C C . ILE A 1 86 ? 13.054 -9.136 -22.104 1.00 93.75 86 ILE A C 1
ATOM 687 O O . ILE A 1 86 ? 13.285 -9.040 -20.902 1.00 93.75 86 ILE A O 1
ATOM 691 N N . GLU A 1 87 ? 11.810 -9.274 -22.573 1.00 94.75 87 GLU A N 1
ATOM 692 C CA . GLU A 1 87 ? 10.627 -9.300 -21.700 1.00 94.75 87 GLU A CA 1
ATOM 693 C C . GLU A 1 87 ? 10.717 -10.424 -20.658 1.00 94.75 87 GLU A C 1
ATOM 695 O O . GLU A 1 87 ? 10.502 -10.199 -19.465 1.00 94.75 87 GLU A O 1
ATOM 700 N N . ARG A 1 88 ? 11.093 -11.637 -21.086 1.00 95.06 88 ARG A N 1
ATOM 701 C CA . ARG A 1 88 ? 11.272 -12.781 -20.182 1.00 95.06 88 ARG A CA 1
ATOM 702 C C . ARG A 1 88 ? 12.324 -12.492 -19.112 1.00 95.06 88 ARG A C 1
ATOM 704 O O . ARG A 1 88 ? 12.061 -12.729 -17.936 1.00 95.06 88 ARG A O 1
ATOM 711 N N . LEU A 1 89 ? 13.494 -11.989 -19.509 1.00 94.94 89 LEU A N 1
ATOM 712 C CA . LEU A 1 89 ? 14.587 -11.675 -18.586 1.00 94.94 89 LEU A CA 1
ATOM 713 C C . LEU A 1 89 ? 14.212 -10.543 -17.625 1.00 94.94 89 LEU A C 1
ATOM 715 O O . LEU A 1 89 ? 14.535 -10.633 -16.445 1.00 94.94 89 LEU A O 1
ATOM 719 N N . PHE A 1 90 ? 13.496 -9.518 -18.092 1.00 96.06 90 PHE A N 1
ATOM 720 C CA . PHE A 1 90 ? 13.012 -8.430 -17.243 1.00 96.06 90 PHE A CA 1
ATOM 721 C C . PHE A 1 90 ? 12.136 -8.963 -16.105 1.00 96.06 90 PHE A C 1
ATOM 723 O O . PHE A 1 90 ? 12.414 -8.700 -14.934 1.00 96.06 90 PHE A O 1
ATOM 730 N N . PHE A 1 91 ? 11.120 -9.770 -16.430 1.00 95.56 91 PHE A N 1
ATOM 731 C CA . PHE A 1 91 ? 10.235 -10.340 -15.413 1.00 95.56 91 PHE A CA 1
ATOM 732 C C . PHE A 1 91 ? 10.936 -11.373 -14.534 1.00 95.56 91 PHE A C 1
ATOM 734 O O . PHE A 1 91 ? 10.659 -11.436 -13.341 1.00 95.56 91 PHE A O 1
ATOM 741 N N . GLU A 1 92 ? 11.880 -12.145 -15.075 1.00 93.44 92 GLU A N 1
ATOM 742 C CA . GLU A 1 92 ? 12.704 -13.055 -14.278 1.00 93.44 92 GLU A CA 1
ATOM 743 C C . GLU A 1 92 ? 13.481 -12.295 -13.187 1.00 93.44 92 GLU A C 1
ATOM 745 O O . GLU A 1 92 ? 13.502 -12.724 -12.033 1.00 93.44 92 GLU A O 1
ATOM 750 N N . GLN A 1 93 ? 14.074 -11.143 -13.521 1.00 91.81 93 GLN A N 1
ATOM 751 C CA . GLN A 1 93 ? 14.780 -10.303 -12.549 1.00 91.81 93 GLN A CA 1
ATOM 752 C C . GLN A 1 93 ? 13.827 -9.620 -11.562 1.00 91.81 93 GLN A C 1
ATOM 754 O O . GLN A 1 93 ? 14.111 -9.593 -10.364 1.00 91.81 93 GLN A O 1
ATOM 759 N N . LEU A 1 94 ? 12.668 -9.148 -12.029 1.00 93.31 94 LEU A N 1
ATOM 760 C CA . LEU A 1 94 ? 11.638 -8.583 -11.156 1.00 93.31 94 LEU A CA 1
ATOM 761 C C . LEU A 1 94 ? 11.158 -9.617 -10.127 1.00 93.31 94 LEU A C 1
ATOM 763 O O . LEU A 1 94 ? 11.113 -9.338 -8.930 1.00 93.31 94 LEU A O 1
ATOM 767 N N . PHE A 1 95 ? 10.856 -10.841 -10.563 1.00 91.06 95 PHE A N 1
ATOM 768 C CA . PHE A 1 95 ? 10.436 -11.912 -9.663 1.00 91.06 95 PHE A CA 1
ATOM 769 C C . PHE A 1 95 ? 11.529 -12.295 -8.668 1.00 91.06 95 PHE A C 1
ATOM 771 O O . PHE A 1 95 ? 11.219 -12.502 -7.495 1.00 91.06 95 PHE A O 1
ATOM 778 N N . LYS A 1 96 ? 12.801 -12.322 -9.088 1.00 88.12 96 LYS A N 1
ATOM 779 C CA . LYS A 1 96 ? 13.934 -12.492 -8.165 1.00 88.12 96 LYS A CA 1
ATOM 780 C C . LYS A 1 96 ? 13.972 -11.384 -7.111 1.00 88.12 96 LYS A C 1
ATOM 782 O O . LYS A 1 96 ? 14.153 -11.693 -5.938 1.00 88.12 96 LYS A O 1
ATOM 787 N N . ALA A 1 97 ? 13.736 -10.125 -7.488 1.00 87.88 97 ALA A N 1
ATOM 788 C CA . ALA A 1 97 ? 13.670 -9.015 -6.536 1.00 87.88 97 ALA A CA 1
ATOM 789 C C . ALA A 1 97 ? 12.542 -9.203 -5.503 1.00 87.88 97 ALA A C 1
ATOM 791 O O . ALA A 1 97 ? 12.773 -9.023 -4.309 1.00 87.88 97 ALA A O 1
ATOM 792 N N . PHE A 1 98 ? 11.356 -9.656 -5.928 1.00 86.94 98 PHE A N 1
ATOM 793 C CA . PHE A 1 98 ? 10.265 -10.001 -5.008 1.00 86.94 98 PHE A CA 1
ATOM 794 C C . PHE A 1 98 ? 10.598 -11.197 -4.108 1.00 86.94 98 PHE A C 1
ATOM 796 O O . PHE A 1 98 ? 10.322 -11.150 -2.917 1.00 86.94 98 PHE A O 1
ATOM 803 N N . ILE A 1 99 ? 11.215 -12.259 -4.627 1.00 82.56 99 ILE A N 1
ATOM 804 C CA . ILE A 1 99 ? 11.618 -13.423 -3.816 1.00 82.56 99 ILE A CA 1
ATOM 805 C C . ILE A 1 99 ? 12.648 -13.017 -2.753 1.00 82.56 99 ILE A C 1
ATOM 807 O O . ILE A 1 99 ? 12.526 -13.409 -1.590 1.00 82.56 99 ILE A O 1
ATOM 811 N N . ASN A 1 100 ? 13.610 -12.168 -3.119 1.00 80.06 100 ASN A N 1
ATOM 812 C CA . ASN A 1 100 ? 14.598 -11.626 -2.189 1.00 80.06 100 ASN A CA 1
ATOM 813 C C . ASN A 1 100 ? 13.954 -10.773 -1.084 1.00 80.06 100 ASN A C 1
ATOM 815 O O . ASN A 1 100 ? 14.501 -10.706 0.018 1.00 80.06 100 ASN A O 1
ATOM 819 N N . LEU A 1 101 ? 12.765 -10.190 -1.312 1.00 75.31 101 LEU A N 1
ATOM 820 C CA . LEU A 1 101 ? 12.015 -9.556 -0.226 1.00 75.31 101 LEU A CA 1
ATOM 821 C C . LEU A 1 101 ? 11.656 -10.552 0.882 1.00 75.31 101 LEU A C 1
ATOM 823 O O . LEU A 1 101 ? 11.779 -10.212 2.051 1.00 75.31 101 LEU A O 1
ATOM 827 N N . GLY A 1 102 ? 11.270 -11.784 0.549 1.00 63.19 102 GLY A N 1
ATOM 828 C CA . GLY A 1 102 ? 10.936 -12.803 1.550 1.00 63.19 102 GLY A CA 1
ATOM 829 C C . GLY A 1 102 ? 12.159 -13.424 2.236 1.00 63.19 102 GLY A C 1
ATOM 830 O O . GLY A 1 102 ? 12.075 -13.838 3.385 1.00 63.19 102 GLY A O 1
ATOM 831 N N . GLN A 1 103 ? 13.308 -13.485 1.556 1.00 60.56 103 GLN A N 1
ATOM 832 C CA . GLN A 1 103 ? 14.444 -14.326 1.967 1.00 60.56 103 GLN A CA 1
ATOM 833 C C . GLN A 1 103 ? 15.542 -13.644 2.807 1.00 60.56 103 GLN A C 1
ATOM 835 O O . GLN A 1 103 ? 16.430 -14.349 3.291 1.00 60.56 103 GLN A O 1
ATOM 840 N N . CYS A 1 104 ? 15.526 -12.321 3.043 1.00 51.53 104 CYS A N 1
ATOM 841 C CA . CYS A 1 104 ? 16.590 -11.687 3.855 1.00 51.53 104 CYS A CA 1
ATOM 842 C C . CYS A 1 104 ? 16.627 -12.116 5.339 1.00 51.53 104 CYS A C 1
ATOM 844 O O . CYS A 1 104 ? 17.506 -11.652 6.059 1.00 51.53 104 CYS A O 1
ATOM 846 N N . ASP A 1 105 ? 15.746 -13.011 5.794 1.00 43.62 105 ASP A N 1
ATOM 847 C CA . ASP A 1 105 ? 15.782 -13.566 7.153 1.00 43.62 105 ASP A CA 1
ATOM 848 C C . ASP A 1 105 ? 16.888 -14.637 7.341 1.00 43.62 105 ASP A C 1
ATOM 850 O O . ASP A 1 105 ? 17.393 -14.838 8.445 1.00 43.62 105 ASP A O 1
ATOM 854 N N . LEU A 1 106 ? 17.361 -15.294 6.265 1.00 41.94 106 LEU A N 1
ATOM 855 C CA . LEU A 1 106 ? 18.343 -16.389 6.392 1.00 41.94 106 LEU A CA 1
ATOM 856 C C . LEU A 1 106 ? 19.810 -15.951 6.219 1.00 41.94 106 LEU A C 1
ATOM 858 O O . LEU A 1 106 ? 20.707 -16.512 6.848 1.00 41.94 106 LEU A O 1
ATOM 862 N N . ALA A 1 107 ? 20.074 -14.949 5.375 1.00 41.31 107 ALA A N 1
ATOM 863 C CA . ALA A 1 107 ? 21.444 -14.561 5.020 1.00 41.31 107 ALA A CA 1
ATOM 864 C C . ALA A 1 107 ? 22.185 -13.830 6.156 1.00 41.31 107 ALA A C 1
ATOM 866 O O . ALA A 1 107 ? 23.411 -13.902 6.227 1.00 41.31 107 ALA A O 1
ATOM 867 N N . TYR A 1 108 ? 21.462 -13.165 7.067 1.00 40.16 108 TYR A N 1
ATOM 868 C CA . TYR A 1 108 ? 22.075 -12.392 8.153 1.00 40.16 108 TYR A CA 1
ATOM 869 C C . TYR A 1 108 ? 22.331 -13.209 9.434 1.00 40.16 108 TYR A C 1
ATOM 871 O O . TYR A 1 108 ? 23.144 -12.802 10.258 1.00 40.16 108 TYR A O 1
ATOM 879 N N . ARG A 1 109 ? 21.698 -14.382 9.609 1.00 39.59 109 ARG A N 1
ATOM 880 C CA . ARG A 1 109 ? 21.907 -15.224 10.806 1.00 39.59 109 ARG A CA 1
ATOM 881 C C . ARG A 1 109 ? 23.046 -16.246 10.688 1.00 39.59 109 ARG A C 1
ATOM 883 O O . ARG A 1 109 ? 23.458 -16.767 11.716 1.00 39.59 109 ARG A O 1
ATOM 890 N N . MET A 1 110 ? 23.565 -16.539 9.487 1.00 41.31 110 MET A N 1
ATOM 891 C CA . MET A 1 110 ? 24.422 -17.726 9.265 1.00 41.31 110 MET A CA 1
ATOM 892 C C . MET A 1 110 ? 25.787 -17.483 8.592 1.00 41.31 110 MET A C 1
ATOM 894 O O . MET A 1 110 ? 26.453 -18.454 8.241 1.00 41.31 110 MET A O 1
ATOM 898 N N . LEU A 1 111 ? 26.261 -16.243 8.420 1.00 37.34 111 LEU A N 1
ATOM 899 C CA . LEU A 1 111 ? 27.572 -16.001 7.794 1.00 37.34 111 LEU A CA 1
ATOM 900 C C . LEU A 1 111 ? 28.530 -15.207 8.697 1.00 37.34 111 LEU A C 1
ATOM 902 O O . LEU A 1 111 ? 28.311 -14.016 8.928 1.00 37.34 111 LEU A O 1
ATOM 906 N N . PRO A 1 112 ? 29.659 -15.807 9.131 1.00 38.38 112 PRO A N 1
ATOM 907 C CA . PRO A 1 112 ? 30.869 -15.049 9.397 1.00 38.38 112 PRO A CA 1
ATOM 908 C C . PRO A 1 112 ? 31.245 -14.296 8.120 1.00 38.38 112 PRO A C 1
ATOM 910 O O . PRO A 1 112 ? 31.266 -14.860 7.025 1.00 38.38 112 PRO A O 1
ATOM 913 N N . ARG A 1 113 ? 31.528 -13.006 8.275 1.00 45.56 113 ARG A N 1
ATOM 914 C CA . ARG A 1 113 ? 31.934 -12.082 7.217 1.00 45.56 113 ARG A CA 1
ATOM 915 C C . ARG A 1 113 ? 33.213 -12.591 6.538 1.00 45.56 113 ARG A C 1
ATOM 917 O O . ARG A 1 113 ? 34.311 -12.289 6.986 1.00 45.56 113 ARG A O 1
ATOM 924 N N . SER A 1 114 ? 33.065 -13.352 5.456 1.00 36.25 114 SER A N 1
ATOM 925 C CA . SER A 1 114 ? 34.139 -13.630 4.504 1.00 36.25 114 SER A CA 1
ATOM 926 C C . SER A 1 114 ? 33.922 -12.761 3.271 1.00 36.25 114 SER A C 1
ATOM 928 O O . SER A 1 114 ? 32.903 -12.848 2.586 1.00 36.25 114 SER A O 1
ATOM 930 N N . LEU A 1 115 ? 34.862 -11.844 3.063 1.00 44.72 115 LEU A N 1
ATOM 931 C CA . LEU A 1 115 ? 34.925 -10.923 1.938 1.00 44.72 115 LEU A CA 1
ATOM 932 C C . LEU A 1 115 ? 35.288 -11.678 0.658 1.00 44.72 115 LEU A C 1
ATOM 934 O O . LEU A 1 115 ? 36.260 -12.427 0.638 1.00 44.72 115 LEU A O 1
ATOM 938 N N . SER A 1 116 ? 34.592 -11.369 -0.434 1.00 34.38 116 SER A N 1
ATOM 939 C CA . SER A 1 116 ? 35.181 -11.325 -1.779 1.00 34.38 116 SER A CA 1
ATOM 940 C C . SER A 1 116 ? 34.301 -10.468 -2.696 1.00 34.38 116 SER A C 1
ATOM 942 O O . SER A 1 116 ? 33.348 -10.978 -3.281 1.00 34.38 116 SER A O 1
ATOM 944 N N . PRO A 1 117 ? 34.580 -9.162 -2.842 1.00 47.81 117 PRO A N 1
ATOM 945 C CA . PRO A 1 117 ? 34.003 -8.354 -3.900 1.00 47.81 117 PRO A CA 1
ATOM 946 C C . PRO A 1 117 ? 34.957 -8.393 -5.091 1.00 47.81 117 PRO A C 1
ATOM 948 O O . PRO A 1 117 ? 35.788 -7.512 -5.224 1.00 47.81 117 PRO A O 1
ATOM 951 N N . ASN A 1 118 ? 34.882 -9.421 -5.935 1.00 38.16 118 ASN A N 1
ATOM 952 C CA . ASN A 1 118 ? 35.587 -9.416 -7.218 1.00 38.16 118 ASN A CA 1
ATOM 953 C C . ASN A 1 118 ? 34.735 -10.108 -8.283 1.00 38.16 118 ASN A C 1
ATOM 955 O O . ASN A 1 118 ? 34.933 -11.268 -8.627 1.00 38.16 118 ASN A O 1
ATOM 959 N N . ALA A 1 119 ? 33.788 -9.348 -8.823 1.00 35.31 119 ALA A N 1
ATOM 960 C CA . ALA A 1 119 ? 33.304 -9.544 -10.179 1.00 35.31 119 ALA A CA 1
ATOM 961 C C . ALA A 1 119 ? 33.500 -8.215 -10.914 1.00 35.31 119 ALA A C 1
ATOM 963 O O . ALA A 1 119 ? 32.556 -7.455 -11.126 1.00 35.31 119 ALA A O 1
ATOM 964 N N . SER A 1 120 ? 34.757 -7.910 -11.244 1.00 36.28 120 SER A N 1
ATOM 965 C CA . SER A 1 120 ? 35.094 -6.830 -12.167 1.00 36.28 120 SER A CA 1
ATOM 966 C C . SER A 1 120 ? 34.549 -7.196 -13.542 1.00 36.28 120 SER A C 1
ATOM 968 O O . SER A 1 120 ? 35.185 -7.891 -14.330 1.00 36.28 120 SER A O 1
ATOM 970 N N . VAL A 1 121 ? 33.324 -6.758 -13.810 1.00 44.88 121 VAL A N 1
ATOM 971 C CA . VAL A 1 121 ? 32.819 -6.620 -15.170 1.00 44.88 121 VAL A CA 1
ATOM 972 C C . VAL A 1 121 ? 33.598 -5.463 -15.781 1.00 44.88 121 VAL A C 1
ATOM 974 O O . VAL A 1 121 ? 33.546 -4.355 -15.252 1.00 44.88 121 VAL A O 1
ATOM 977 N N . ALA A 1 122 ? 34.344 -5.726 -16.854 1.00 38.38 122 ALA A N 1
ATOM 978 C CA . ALA A 1 122 ? 35.023 -4.680 -17.608 1.00 38.38 122 ALA A CA 1
ATOM 979 C C . ALA A 1 122 ? 34.015 -3.558 -17.935 1.00 38.38 122 ALA A C 1
ATOM 981 O O . ALA A 1 122 ? 32.940 -3.863 -18.469 1.00 38.38 122 ALA A O 1
ATOM 982 N N . PRO A 1 123 ? 34.303 -2.293 -17.586 1.00 45.41 123 PRO A N 1
ATOM 983 C CA . PRO A 1 123 ? 33.435 -1.193 -17.954 1.00 45.41 123 PRO A CA 1
ATOM 984 C C . PRO A 1 123 ? 33.506 -1.052 -19.475 1.00 45.41 123 PRO A C 1
ATOM 986 O O . PRO A 1 123 ? 34.540 -0.698 -20.028 1.00 45.41 123 PRO A O 1
ATOM 989 N N . THR A 1 124 ? 32.423 -1.391 -20.170 1.00 52.22 124 THR A N 1
ATOM 990 C CA . THR A 1 124 ? 32.199 -0.907 -21.540 1.00 52.22 124 THR A CA 1
ATOM 991 C C . THR A 1 124 ? 32.261 0.621 -21.522 1.00 52.22 124 THR A C 1
ATOM 993 O O . THR A 1 124 ? 31.654 1.218 -20.634 1.00 52.22 124 THR A O 1
ATOM 996 N N . ASP A 1 125 ? 32.952 1.228 -22.486 1.00 52.12 125 ASP A N 1
ATOM 997 C CA . ASP A 1 125 ? 33.191 2.682 -22.592 1.00 52.12 125 ASP A CA 1
ATOM 998 C C . ASP A 1 125 ? 31.882 3.506 -22.569 1.00 52.12 125 ASP A C 1
ATOM 1000 O O . ASP A 1 125 ? 31.810 4.586 -22.002 1.00 52.12 125 ASP A O 1
ATOM 1004 N N . ASP A 1 126 ? 30.779 2.904 -23.027 1.00 57.25 126 ASP A N 1
ATOM 1005 C CA . ASP A 1 126 ? 29.408 3.430 -22.976 1.00 57.25 126 ASP A CA 1
ATOM 1006 C C . ASP A 1 126 ? 28.745 3.432 -21.570 1.00 57.25 126 ASP A C 1
ATOM 1008 O O . ASP A 1 126 ? 27.528 3.605 -21.435 1.00 57.25 126 ASP A O 1
ATOM 1012 N N . ALA A 1 127 ? 29.455 3.057 -20.503 1.00 67.69 127 ALA A N 1
ATOM 1013 C CA . ALA A 1 127 ? 28.913 2.992 -19.141 1.00 67.69 127 ALA A CA 1
ATOM 1014 C C . ALA A 1 127 ? 28.416 4.337 -18.567 1.00 67.69 127 ALA A C 1
ATOM 1016 O O . ALA A 1 127 ? 27.335 4.324 -17.969 1.00 67.69 127 ALA A O 1
ATOM 1017 N N . PRO A 1 128 ? 29.126 5.474 -18.716 1.00 76.06 128 PRO A N 1
ATOM 1018 C CA . PRO A 1 128 ? 28.778 6.699 -18.006 1.00 76.06 128 PRO A CA 1
ATOM 1019 C C . PRO A 1 128 ? 27.509 7.361 -18.558 1.00 76.06 128 PRO A C 1
ATOM 1021 O O . PRO A 1 128 ? 26.620 7.671 -17.770 1.00 76.06 128 PRO A O 1
ATOM 1024 N N . GLU A 1 129 ? 27.358 7.492 -19.881 1.00 79.62 129 GLU A N 1
ATOM 1025 C CA . GLU A 1 129 ? 26.173 8.112 -20.507 1.00 79.62 129 GLU A CA 1
ATOM 1026 C C . GLU A 1 129 ? 24.883 7.368 -20.153 1.00 79.62 129 GLU A C 1
ATOM 1028 O O . GLU A 1 129 ? 23.872 7.956 -19.767 1.00 79.62 129 GLU A O 1
ATOM 1033 N N . ARG A 1 130 ? 24.938 6.034 -20.209 1.00 82.25 130 ARG A N 1
ATOM 1034 C CA . ARG A 1 130 ? 23.815 5.177 -19.828 1.00 82.25 130 ARG A CA 1
ATOM 1035 C C . ARG A 1 130 ? 23.456 5.337 -18.353 1.00 82.25 130 ARG A C 1
ATOM 1037 O O . ARG A 1 130 ? 22.277 5.370 -18.015 1.00 82.25 130 ARG A O 1
ATOM 1044 N N . ASN A 1 131 ? 24.460 5.402 -17.479 1.00 83.44 131 ASN A N 1
ATOM 1045 C CA . ASN A 1 131 ? 24.240 5.575 -16.046 1.00 83.44 131 ASN A CA 1
ATOM 1046 C C . ASN A 1 131 ? 23.618 6.943 -15.744 1.00 83.44 131 ASN A C 1
ATOM 1048 O O . ASN A 1 131 ? 22.710 7.006 -14.919 1.00 83.44 131 ASN A O 1
ATOM 1052 N N . LEU A 1 132 ? 24.044 8.000 -16.442 1.00 84.50 132 LEU A N 1
ATOM 1053 C CA . LEU A 1 132 ? 23.476 9.340 -16.306 1.00 84.50 132 LEU A CA 1
ATOM 1054 C C . LEU A 1 132 ? 22.004 9.374 -16.737 1.00 84.50 132 LEU A C 1
ATOM 1056 O O . LEU A 1 132 ? 21.157 9.854 -15.987 1.00 84.50 132 LEU A O 1
ATOM 1060 N N . ALA A 1 133 ? 21.676 8.786 -17.894 1.00 86.31 133 ALA A N 1
ATOM 1061 C CA . ALA A 1 133 ? 20.293 8.683 -18.363 1.00 86.31 133 ALA A CA 1
ATOM 1062 C C . ALA A 1 133 ? 19.400 7.943 -17.351 1.00 86.31 133 ALA A C 1
ATOM 1064 O O . ALA A 1 133 ? 18.295 8.384 -17.038 1.00 86.31 133 ALA A O 1
ATOM 1065 N N . VAL A 1 134 ? 19.901 6.844 -16.781 1.00 87.81 134 VAL A N 1
ATOM 1066 C CA . VAL A 1 134 ? 19.177 6.063 -15.768 1.00 87.81 134 VAL A CA 1
ATOM 1067 C C . VAL A 1 134 ? 18.989 6.856 -14.477 1.00 87.81 134 VAL A C 1
ATOM 1069 O O . VAL A 1 134 ? 17.900 6.826 -13.911 1.00 87.81 134 VAL A O 1
ATOM 1072 N N . GLN A 1 135 ? 20.014 7.575 -14.013 1.00 85.12 135 GLN A N 1
ATOM 1073 C CA . GLN A 1 135 ? 19.907 8.435 -12.832 1.00 85.12 135 GLN A CA 1
ATOM 1074 C C . GLN A 1 135 ? 18.875 9.547 -13.040 1.00 85.12 135 GLN A C 1
ATOM 1076 O O . GLN A 1 135 ? 18.039 9.761 -12.166 1.00 85.12 135 GLN A O 1
ATOM 1081 N N . ALA A 1 136 ? 18.867 10.190 -14.211 1.00 85.12 136 ALA A N 1
ATOM 1082 C CA . ALA A 1 136 ? 17.877 11.208 -14.552 1.00 85.12 136 ALA A CA 1
ATOM 1083 C C . ALA A 1 136 ? 16.444 10.646 -14.534 1.00 85.12 136 ALA A C 1
ATOM 1085 O O . ALA A 1 136 ? 15.551 11.244 -13.933 1.00 85.12 136 ALA A O 1
ATOM 1086 N N . MET A 1 137 ? 16.227 9.465 -15.122 1.00 89.88 137 MET A N 1
ATOM 1087 C CA . MET A 1 137 ? 14.926 8.782 -15.110 1.00 89.88 137 MET A CA 1
ATOM 1088 C C . MET A 1 137 ? 14.473 8.415 -13.692 1.00 89.88 137 MET A C 1
ATOM 1090 O O . MET A 1 137 ? 13.318 8.634 -13.333 1.00 89.88 137 MET A O 1
ATOM 1094 N N . VAL A 1 138 ? 15.379 7.878 -12.869 1.00 88.69 138 VAL A N 1
ATOM 1095 C CA . VAL A 1 138 ? 15.083 7.531 -11.472 1.00 88.69 138 VAL A CA 1
ATOM 1096 C C . VAL A 1 138 ? 14.692 8.778 -10.686 1.00 88.69 138 VAL A C 1
ATOM 1098 O O . VAL A 1 138 ? 13.616 8.799 -10.094 1.00 88.69 138 VAL A O 1
ATOM 1101 N N . ASN A 1 139 ? 15.504 9.835 -10.742 1.00 86.44 139 ASN A N 1
ATOM 1102 C CA . ASN A 1 139 ? 15.239 11.083 -10.026 1.00 86.44 139 ASN A CA 1
ATOM 1103 C C . ASN A 1 139 ? 13.908 11.711 -10.453 1.00 86.44 139 ASN A C 1
ATOM 1105 O O . ASN A 1 139 ? 13.139 12.157 -9.606 1.00 86.44 139 ASN A O 1
ATOM 1109 N N . LYS A 1 140 ? 13.591 11.676 -11.751 1.00 88.00 140 LYS A N 1
ATOM 1110 C CA . LYS A 1 140 ? 12.314 12.158 -12.289 1.00 88.00 140 LYS A CA 1
ATOM 1111 C C . LYS A 1 140 ? 11.113 11.422 -11.687 1.00 88.00 140 LYS A C 1
ATOM 1113 O O . LYS A 1 140 ? 10.142 12.063 -11.290 1.00 88.00 140 LYS A O 1
ATOM 1118 N N . VAL A 1 141 ? 11.169 10.091 -11.594 1.00 89.25 141 VAL A N 1
ATOM 1119 C CA . VAL A 1 141 ? 10.088 9.293 -10.986 1.00 89.25 141 VAL A CA 1
ATOM 1120 C C . VAL A 1 141 ? 10.002 9.529 -9.482 1.00 89.25 141 VAL A C 1
ATOM 1122 O O . VAL A 1 141 ? 8.899 9.651 -8.960 1.00 89.25 141 VAL A O 1
ATOM 1125 N N . LEU A 1 142 ? 11.134 9.620 -8.781 1.00 87.25 142 LEU A N 1
ATOM 1126 C CA . LEU A 1 142 ? 11.148 9.884 -7.339 1.00 87.25 142 LEU A CA 1
ATOM 1127 C C . LEU A 1 142 ? 10.575 11.257 -7.002 1.00 87.25 142 LEU A C 1
ATOM 1129 O O . LEU A 1 142 ? 9.799 11.381 -6.060 1.00 87.25 142 LEU A O 1
ATOM 1133 N N . TYR A 1 143 ? 10.881 12.265 -7.811 1.00 84.06 143 TYR A N 1
ATOM 1134 C CA . TYR A 1 143 ? 10.305 13.589 -7.645 1.00 84.06 143 TYR A CA 1
ATOM 1135 C C . TYR A 1 143 ? 8.784 13.581 -7.873 1.00 84.06 143 TYR A C 1
ATOM 1137 O O . TYR A 1 143 ? 8.028 14.098 -7.053 1.00 84.06 143 TYR A O 1
ATOM 1145 N N . ARG A 1 144 ? 8.319 12.952 -8.963 1.00 85.44 144 ARG A N 1
ATOM 1146 C CA . ARG A 1 144 ? 6.895 12.941 -9.339 1.00 85.44 144 ARG A CA 1
ATOM 1147 C C . ARG A 1 144 ? 6.043 12.042 -8.441 1.00 85.44 144 ARG A C 1
ATOM 1149 O O . ARG A 1 144 ? 5.026 12.472 -7.912 1.00 85.44 144 ARG A O 1
ATOM 1156 N N . ASP A 1 145 ? 6.450 10.786 -8.288 1.00 86.62 145 ASP A N 1
ATOM 1157 C CA . ASP A 1 145 ? 5.644 9.712 -7.694 1.00 86.62 145 ASP A CA 1
ATOM 1158 C C . ASP A 1 145 ? 6.223 9.186 -6.377 1.00 86.62 145 ASP A C 1
ATOM 1160 O O . ASP A 1 145 ? 5.692 8.223 -5.809 1.00 86.62 145 ASP A O 1
ATOM 1164 N N . GLY A 1 146 ? 7.297 9.803 -5.872 1.00 85.19 146 GLY A N 1
ATOM 1165 C CA . GLY A 1 146 ? 7.972 9.358 -4.663 1.00 85.19 146 GLY A CA 1
ATOM 1166 C C . GLY A 1 146 ? 6.983 9.162 -3.530 1.00 85.19 146 GLY A C 1
ATOM 1167 O O . GLY A 1 146 ? 7.017 8.119 -2.877 1.00 85.19 146 GLY A O 1
ATOM 1168 N N . PHE A 1 147 ? 6.078 10.126 -3.289 1.00 85.06 147 PHE A N 1
ATOM 1169 C CA . PHE A 1 147 ? 5.137 10.078 -2.155 1.00 85.06 147 PHE A CA 1
ATOM 1170 C C . PHE A 1 147 ? 4.349 8.770 -2.099 1.00 85.06 147 PHE A C 1
ATOM 1172 O O . PHE A 1 147 ? 4.299 8.110 -1.059 1.00 85.06 147 PHE A O 1
ATOM 1179 N N . ALA A 1 148 ? 3.793 8.353 -3.233 1.00 89.25 148 ALA A N 1
ATOM 1180 C CA . ALA A 1 148 ? 3.077 7.091 -3.334 1.00 89.25 148 ALA A CA 1
ATOM 1181 C C . ALA A 1 148 ? 4.013 5.877 -3.165 1.00 89.25 148 ALA A C 1
ATOM 1183 O O . ALA A 1 148 ? 3.616 4.877 -2.557 1.00 89.25 148 ALA A O 1
ATOM 1184 N N . LEU A 1 149 ? 5.252 5.964 -3.658 1.00 90.25 149 LEU A N 1
ATOM 1185 C CA . LEU A 1 149 ? 6.259 4.911 -3.523 1.00 90.25 149 LEU A CA 1
ATOM 1186 C C . LEU A 1 149 ? 6.703 4.689 -2.070 1.00 90.25 149 LEU A C 1
ATOM 1188 O O . LEU A 1 149 ? 6.827 3.538 -1.652 1.00 90.25 149 LEU A O 1
ATOM 1192 N N . ASP A 1 150 ? 6.902 5.734 -1.270 1.00 85.75 150 ASP A N 1
ATOM 1193 C CA . ASP A 1 150 ? 7.287 5.555 0.140 1.00 85.75 150 ASP A CA 1
ATOM 1194 C C . ASP A 1 150 ? 6.154 4.940 0.942 1.00 85.75 150 ASP A C 1
ATOM 1196 O O . ASP A 1 150 ? 6.392 4.075 1.778 1.00 85.75 150 ASP A O 1
ATOM 1200 N N . GLN A 1 151 ? 4.910 5.337 0.670 1.00 86.88 151 GLN A N 1
ATOM 1201 C CA . GLN A 1 151 ? 3.758 4.708 1.304 1.00 86.88 151 GLN A CA 1
ATOM 1202 C C . GLN A 1 151 ? 3.677 3.220 0.995 1.00 86.88 151 GLN A C 1
ATOM 1204 O O . GLN A 1 151 ? 3.432 2.409 1.888 1.00 86.88 151 GLN A O 1
ATOM 1209 N N . LEU A 1 152 ? 3.924 2.862 -0.263 1.00 89.88 152 LEU A N 1
ATOM 1210 C CA . LEU A 1 152 ? 3.985 1.470 -0.673 1.00 89.88 152 LEU A CA 1
ATOM 1211 C C . LEU A 1 152 ? 5.135 0.754 0.045 1.00 89.88 152 LEU A C 1
ATOM 1213 O O . LEU A 1 152 ? 4.953 -0.339 0.574 1.00 89.88 152 LEU A O 1
ATOM 1217 N N . THR A 1 153 ? 6.302 1.391 0.118 1.00 89.12 153 THR A N 1
ATOM 1218 C CA . THR A 1 153 ? 7.493 0.863 0.795 1.00 89.12 153 THR A CA 1
ATOM 1219 C C . THR A 1 153 ? 7.242 0.649 2.290 1.00 89.12 153 THR A C 1
ATOM 1221 O O . THR A 1 153 ? 7.614 -0.394 2.821 1.00 89.12 153 THR A O 1
ATOM 1224 N N . ALA A 1 154 ? 6.543 1.563 2.962 1.00 84.12 154 ALA A N 1
ATOM 1225 C CA . ALA A 1 154 ? 6.148 1.448 4.364 1.00 84.12 154 ALA A CA 1
ATOM 1226 C C . ALA A 1 154 ? 5.137 0.320 4.616 1.00 84.12 154 ALA A C 1
ATOM 1228 O O . ALA A 1 154 ? 5.277 -0.452 5.566 1.00 84.12 154 ALA A O 1
ATOM 1229 N N . ARG A 1 155 ? 4.141 0.167 3.738 1.00 85.56 155 ARG A N 1
ATOM 1230 C CA . ARG A 1 155 ? 3.172 -0.939 3.814 1.00 85.56 155 ARG A CA 1
ATOM 1231 C C . ARG A 1 155 ? 3.828 -2.298 3.576 1.00 85.56 155 ARG A C 1
ATOM 1233 O O . ARG A 1 155 ? 3.529 -3.267 4.263 1.00 85.56 155 ARG A O 1
ATOM 1240 N N . LEU A 1 156 ? 4.769 -2.374 2.637 1.00 84.62 156 LEU A N 1
ATOM 1241 C CA . LEU A 1 156 ? 5.569 -3.584 2.434 1.00 84.62 156 LEU A CA 1
ATOM 1242 C C . LEU A 1 156 ? 6.505 -3.850 3.621 1.00 84.62 156 LEU A C 1
ATOM 1244 O O . LEU A 1 156 ? 6.698 -5.003 3.994 1.00 84.62 156 LEU A O 1
ATOM 1248 N N . SER A 1 157 ? 7.055 -2.798 4.230 1.00 82.81 157 SER A N 1
ATOM 1249 C CA . SER A 1 157 ? 7.918 -2.893 5.412 1.00 82.81 157 SER A CA 1
ATOM 1250 C C . SER A 1 157 ? 7.185 -3.508 6.603 1.00 82.81 157 SER A C 1
ATOM 1252 O O . SER A 1 157 ? 7.674 -4.459 7.210 1.00 82.81 157 SER A O 1
ATOM 1254 N N . THR A 1 158 ? 5.977 -3.019 6.888 1.00 80.00 158 THR A N 1
ATOM 1255 C CA . THR A 1 158 ? 5.130 -3.544 7.970 1.00 80.00 158 THR A CA 1
ATOM 1256 C C . THR A 1 158 ? 4.702 -4.986 7.720 1.00 80.00 158 THR A C 1
ATOM 1258 O O . THR A 1 158 ? 4.868 -5.823 8.602 1.00 80.00 158 THR A O 1
ATOM 1261 N N . LEU A 1 159 ? 4.267 -5.324 6.501 1.00 78.12 159 LEU A N 1
ATOM 1262 C CA . LEU A 1 159 ? 3.914 -6.705 6.137 1.00 78.12 159 LEU A CA 1
ATOM 1263 C C . LEU A 1 159 ? 5.067 -7.707 6.257 1.00 78.12 159 LEU A C 1
ATOM 1265 O O . LEU A 1 159 ? 4.831 -8.892 6.481 1.00 78.12 159 LEU A O 1
ATOM 1269 N N . LEU A 1 160 ? 6.302 -7.251 6.051 1.00 75.19 160 LEU A N 1
ATOM 1270 C CA . LEU A 1 160 ? 7.502 -8.083 6.122 1.00 75.19 160 LEU A CA 1
ATOM 1271 C C . LEU A 1 160 ? 8.208 -7.988 7.486 1.00 75.19 160 LEU A C 1
ATOM 1273 O O . LEU A 1 160 ? 9.240 -8.633 7.665 1.00 75.19 160 LEU A O 1
ATOM 1277 N N . GLY A 1 161 ? 7.691 -7.180 8.421 1.00 67.31 161 GLY A N 1
ATOM 1278 C CA . GLY A 1 161 ? 8.273 -6.962 9.748 1.00 67.31 161 GLY A CA 1
ATOM 1279 C C . GLY A 1 161 ? 9.664 -6.313 9.737 1.00 67.31 161 GLY A C 1
ATOM 1280 O O . GLY A 1 161 ? 10.466 -6.582 10.629 1.00 67.31 161 GLY A O 1
ATOM 1281 N N . ARG A 1 162 ? 9.999 -5.508 8.718 1.00 71.94 162 ARG A N 1
ATOM 1282 C CA . ARG A 1 162 ? 11.343 -4.921 8.541 1.00 71.94 162 ARG A CA 1
ATOM 1283 C C . ARG A 1 162 ? 11.307 -3.588 7.808 1.00 71.94 162 ARG A C 1
ATOM 1285 O O . ARG A 1 162 ? 10.450 -3.386 6.962 1.00 71.94 162 ARG A O 1
ATOM 1292 N N . THR A 1 163 ? 12.296 -2.727 8.021 1.00 70.75 163 THR A N 1
ATOM 1293 C CA . THR A 1 163 ? 12.409 -1.460 7.287 1.00 70.75 163 THR A CA 1
ATOM 1294 C C . THR A 1 163 ? 12.969 -1.680 5.878 1.00 70.75 163 THR A C 1
ATOM 1296 O O . THR A 1 163 ? 14.093 -2.148 5.687 1.00 70.75 163 THR A O 1
ATOM 1299 N N . LEU A 1 164 ? 12.172 -1.362 4.860 1.00 75.38 164 LEU A N 1
ATOM 1300 C CA . LEU A 1 164 ? 12.626 -1.260 3.477 1.00 75.38 164 LEU A CA 1
ATOM 1301 C C . LEU A 1 164 ? 12.944 0.199 3.148 1.00 75.38 164 LEU A C 1
ATOM 1303 O O . LEU A 1 164 ? 12.237 1.109 3.566 1.00 75.38 164 LEU A O 1
ATOM 1307 N N . ILE A 1 165 ? 13.982 0.395 2.341 1.00 73.62 165 ILE A N 1
ATOM 1308 C CA . ILE A 1 165 ? 14.261 1.668 1.668 1.00 73.62 165 ILE A CA 1
ATOM 1309 C C . ILE A 1 165 ? 13.838 1.564 0.200 1.00 73.62 165 ILE A C 1
ATOM 1311 O O . ILE A 1 165 ? 13.777 0.458 -0.346 1.00 73.62 165 ILE A O 1
ATOM 1315 N N . GLU A 1 166 ? 13.596 2.703 -0.449 1.00 72.94 166 GLU A N 1
ATOM 1316 C CA . GLU A 1 166 ? 13.183 2.800 -1.860 1.00 72.94 166 GLU A CA 1
ATOM 1317 C C . GLU A 1 166 ? 14.067 1.957 -2.798 1.00 72.94 166 GLU A C 1
ATOM 1319 O O . GLU A 1 166 ? 13.557 1.176 -3.601 1.00 72.94 166 GLU A O 1
ATOM 1324 N N . GLN A 1 167 ? 15.387 1.984 -2.600 1.00 73.88 167 GLN A N 1
ATOM 1325 C CA . GLN A 1 167 ? 16.361 1.215 -3.390 1.00 73.88 167 GLN A CA 1
ATOM 1326 C C . GLN A 1 167 ? 16.184 -0.314 -3.327 1.00 73.88 167 GLN A C 1
ATOM 1328 O O . GLN A 1 167 ? 16.693 -1.028 -4.196 1.00 73.88 167 GLN A O 1
ATOM 1333 N N . HIS A 1 168 ? 15.499 -0.823 -2.301 1.00 77.19 168 HIS A N 1
ATOM 1334 C CA . HIS A 1 168 ? 15.203 -2.244 -2.112 1.00 77.19 168 HIS A CA 1
ATOM 1335 C C . HIS A 1 168 ? 13.757 -2.604 -2.471 1.00 77.19 168 HIS A C 1
ATOM 1337 O O . HIS A 1 168 ? 13.402 -3.783 -2.430 1.00 77.19 168 HIS A O 1
ATOM 1343 N N . ASN A 1 169 ? 12.923 -1.626 -2.831 1.00 89.00 169 ASN A N 1
ATOM 1344 C CA . ASN A 1 169 ? 11.566 -1.877 -3.287 1.00 89.00 169 ASN A CA 1
ATOM 1345 C C . ASN A 1 169 ? 11.598 -2.408 -4.737 1.00 89.00 169 ASN A C 1
ATOM 1347 O O . ASN A 1 169 ? 12.056 -1.693 -5.628 1.00 89.00 169 ASN A O 1
ATOM 1351 N N . PRO A 1 170 ? 11.089 -3.624 -5.027 1.00 90.50 170 PRO A N 1
ATOM 1352 C CA . PRO A 1 170 ? 11.072 -4.186 -6.380 1.00 90.50 170 PRO A CA 1
ATOM 1353 C C . PRO A 1 170 ? 10.302 -3.352 -7.404 1.00 90.50 170 PRO A C 1
ATOM 1355 O O . PRO A 1 170 ? 10.537 -3.490 -8.601 1.00 90.50 170 PRO A O 1
ATOM 1358 N N . LEU A 1 171 ? 9.374 -2.515 -6.935 1.00 93.94 171 LEU A N 1
ATOM 1359 C CA . LEU A 1 171 ? 8.582 -1.602 -7.758 1.00 93.94 171 LEU A CA 1
ATOM 1360 C C . LEU A 1 171 ? 9.186 -0.191 -7.820 1.00 93.94 171 LEU A C 1
ATOM 1362 O O . LEU A 1 171 ? 8.684 0.659 -8.555 1.00 93.94 171 LEU A O 1
ATOM 1366 N N . GLY A 1 172 ? 10.262 0.065 -7.073 1.00 92.19 172 GLY A N 1
ATOM 1367 C CA . GLY A 1 172 ? 10.992 1.325 -7.130 1.00 92.19 172 GLY A CA 1
ATOM 1368 C C . GLY A 1 172 ? 11.685 1.513 -8.487 1.00 92.19 172 GLY A C 1
ATOM 1369 O O . GLY A 1 172 ? 12.152 0.532 -9.085 1.00 92.19 172 GLY A O 1
ATOM 1370 N N . PRO A 1 173 ? 11.797 2.759 -8.980 1.00 93.19 173 PRO A N 1
ATOM 1371 C CA . PRO A 1 173 ? 12.368 3.050 -10.296 1.00 93.19 173 PRO A CA 1
ATOM 1372 C C . PRO A 1 173 ? 13.809 2.542 -10.412 1.00 93.19 173 PRO A C 1
ATOM 1374 O O . PRO A 1 173 ? 14.195 2.004 -11.449 1.00 93.19 173 PRO A O 1
ATOM 1377 N N . THR A 1 174 ? 14.579 2.595 -9.321 1.00 90.25 174 THR A N 1
ATOM 1378 C CA . THR A 1 174 ? 15.940 2.051 -9.247 1.00 90.25 174 THR A CA 1
ATOM 1379 C C . THR A 1 174 ? 15.997 0.562 -9.615 1.00 90.25 174 THR A C 1
ATOM 1381 O O . THR A 1 174 ? 16.850 0.143 -10.403 1.00 90.25 174 THR A O 1
ATOM 1384 N N . VAL A 1 175 ? 15.104 -0.264 -9.058 1.00 90.31 175 VAL A N 1
ATOM 1385 C CA . VAL A 1 175 ? 15.089 -1.713 -9.315 1.00 90.31 175 VAL A CA 1
ATOM 1386 C C . VAL A 1 175 ? 14.540 -2.014 -10.707 1.00 90.31 175 VAL A C 1
ATOM 1388 O O . VAL A 1 175 ? 15.110 -2.853 -11.408 1.00 90.31 175 VAL A O 1
ATOM 1391 N N . LEU A 1 176 ? 13.501 -1.299 -11.143 1.00 95.06 176 LEU A N 1
ATOM 1392 C CA . LEU A 1 176 ? 12.926 -1.454 -12.482 1.00 95.06 176 LEU A CA 1
ATOM 1393 C C . LEU A 1 176 ? 13.953 -1.145 -13.581 1.00 95.06 176 LEU A C 1
ATOM 1395 O O . LEU A 1 176 ? 14.142 -1.959 -14.489 1.00 95.06 176 LEU A O 1
ATOM 1399 N N . CYS A 1 177 ? 14.690 -0.037 -13.459 1.00 93.38 177 CYS A N 1
ATOM 1400 C CA . CYS A 1 177 ? 15.776 0.307 -14.376 1.00 93.38 177 CYS A CA 1
ATOM 1401 C C . CYS A 1 177 ? 16.885 -0.755 -14.369 1.00 93.38 177 CYS A C 1
ATOM 1403 O O . CYS A 1 177 ? 17.322 -1.196 -15.431 1.00 93.38 177 CYS A O 1
ATOM 1405 N N . LYS A 1 178 ? 17.308 -1.240 -13.192 1.00 90.50 178 LYS A N 1
ATOM 1406 C CA . LYS A 1 178 ? 18.308 -2.322 -13.088 1.00 90.50 178 LYS A CA 1
ATOM 1407 C C . LYS A 1 178 ? 17.848 -3.605 -13.786 1.00 90.50 178 LYS A C 1
ATOM 1409 O O . LYS A 1 178 ? 18.640 -4.221 -14.499 1.00 90.50 178 LYS A O 1
ATOM 1414 N N . CYS A 1 179 ? 16.582 -3.993 -13.617 1.00 92.19 179 CYS A N 1
ATOM 1415 C CA . CYS A 1 179 ? 16.006 -5.165 -14.282 1.00 92.19 179 CYS A CA 1
ATOM 1416 C C . CYS A 1 179 ? 16.024 -5.005 -15.806 1.00 92.19 179 CYS A C 1
ATOM 1418 O O . CYS A 1 179 ? 16.413 -5.932 -16.519 1.00 92.19 179 CYS A O 1
ATOM 1420 N N . PHE A 1 180 ? 15.660 -3.823 -16.306 1.00 94.38 180 PHE A N 1
ATOM 1421 C CA . PHE A 1 180 ? 15.641 -3.534 -17.738 1.00 94.38 180 PHE A CA 1
ATOM 1422 C C . PHE A 1 180 ? 17.042 -3.527 -18.360 1.00 94.38 180 PHE A C 1
ATOM 1424 O O . PHE A 1 180 ? 17.276 -4.187 -19.373 1.00 94.38 180 PHE A O 1
ATOM 1431 N N . LEU A 1 181 ? 18.010 -2.880 -17.707 1.00 90.94 181 LEU A N 1
ATOM 1432 C CA . LEU A 1 181 ? 19.410 -2.881 -18.139 1.00 90.94 181 LEU A CA 1
ATOM 1433 C C . LEU A 1 181 ? 20.005 -4.293 -18.174 1.00 90.94 181 LEU A C 1
ATOM 1435 O O . LEU A 1 181 ? 20.701 -4.654 -19.125 1.00 90.94 181 LEU A O 1
ATOM 1439 N N . ALA A 1 182 ? 19.714 -5.108 -17.156 1.00 88.62 182 ALA A N 1
ATOM 1440 C CA . ALA A 1 182 ? 20.158 -6.496 -17.110 1.00 88.62 182 ALA A CA 1
ATOM 1441 C C . ALA A 1 182 ? 19.553 -7.325 -18.255 1.00 88.62 182 ALA A C 1
ATOM 1443 O O . ALA A 1 182 ? 20.258 -8.131 -18.862 1.00 88.62 182 ALA A O 1
ATOM 1444 N N . ALA A 1 183 ? 18.278 -7.100 -18.584 1.00 91.00 183 ALA A N 1
ATOM 1445 C CA . ALA A 1 183 ? 17.602 -7.773 -19.689 1.00 91.00 183 ALA A CA 1
ATOM 1446 C C . ALA A 1 183 ? 18.137 -7.345 -21.071 1.00 91.00 183 ALA A C 1
ATOM 1448 O O . ALA A 1 183 ? 18.229 -8.172 -21.977 1.00 91.00 183 ALA A O 1
ATOM 1449 N N . GLY A 1 184 ? 18.533 -6.076 -21.224 1.00 86.88 184 GLY A N 1
ATOM 1450 C CA . GLY A 1 184 ? 19.058 -5.503 -22.470 1.00 86.88 184 GLY A CA 1
ATOM 1451 C C . GLY A 1 184 ? 20.565 -5.680 -22.703 1.00 86.88 184 GLY A C 1
ATOM 1452 O O . GLY A 1 184 ? 21.059 -5.329 -23.774 1.00 86.88 184 GLY A O 1
ATOM 1453 N N . ARG A 1 185 ? 21.321 -6.239 -21.745 1.00 85.06 185 ARG A N 1
ATOM 1454 C CA . ARG A 1 185 ? 22.799 -6.300 -21.786 1.00 85.06 185 ARG A CA 1
ATOM 1455 C C . ARG A 1 185 ? 23.371 -6.967 -23.044 1.00 85.06 185 ARG A C 1
ATOM 1457 O O . ARG A 1 185 ? 24.433 -6.573 -23.514 1.00 85.06 185 ARG A O 1
ATOM 1464 N N . HIS A 1 186 ? 22.669 -7.956 -23.596 1.00 82.25 186 HIS A N 1
ATOM 1465 C CA . HIS A 1 186 ? 23.099 -8.729 -24.770 1.00 82.25 186 HIS A CA 1
ATOM 1466 C C . HIS A 1 186 ? 22.442 -8.277 -26.084 1.00 82.25 186 HIS A C 1
ATOM 1468 O O . HIS A 1 186 ? 22.534 -8.974 -27.099 1.00 82.25 186 HIS A O 1
ATOM 1474 N N . LEU A 1 187 ? 21.759 -7.126 -26.090 1.00 83.06 187 LEU A N 1
ATOM 1475 C CA . LEU A 1 187 ? 21.127 -6.601 -27.299 1.00 83.06 187 LEU A CA 1
ATOM 1476 C C . LEU A 1 187 ? 22.176 -6.288 -28.379 1.00 83.06 187 LEU A C 1
ATOM 1478 O O . LEU A 1 187 ? 21.914 -6.569 -29.540 1.00 83.06 187 LEU A O 1
ATOM 1482 N N . GLY A 1 188 ? 23.388 -5.872 -27.992 1.00 80.00 188 GLY A N 1
ATOM 1483 C CA . GLY A 1 188 ? 24.524 -5.714 -28.913 1.00 80.00 188 GLY A CA 1
ATOM 1484 C C . GLY A 1 188 ? 24.434 -4.492 -29.831 1.00 80.00 188 GLY A C 1
ATOM 1485 O O . GLY A 1 188 ? 25.239 -4.370 -30.739 1.00 80.00 188 GLY A O 1
ATOM 1486 N N . VAL A 1 189 ? 23.476 -3.598 -29.579 1.00 85.62 189 VAL A N 1
ATOM 1487 C CA . VAL A 1 189 ? 23.251 -2.376 -30.362 1.00 85.62 189 VAL A CA 1
ATOM 1488 C C . VAL A 1 189 ? 24.121 -1.216 -29.883 1.00 85.62 189 VAL A C 1
ATOM 1490 O O . VAL A 1 189 ? 24.607 -1.212 -28.743 1.00 85.62 189 VAL A O 1
ATOM 1493 N N . ASP A 1 190 ? 24.270 -0.223 -30.752 1.00 85.62 190 ASP A N 1
ATOM 1494 C CA . ASP A 1 190 ? 24.990 1.019 -30.485 1.00 85.62 190 ASP A CA 1
ATOM 1495 C C . ASP A 1 190 ? 24.429 1.788 -29.273 1.00 85.62 190 ASP A C 1
ATOM 1497 O O . ASP A 1 190 ? 23.253 1.648 -28.909 1.00 85.62 190 ASP A O 1
ATOM 1501 N N . ILE A 1 191 ? 25.270 2.598 -28.623 1.00 86.00 191 ILE A N 1
ATOM 1502 C CA . ILE A 1 191 ? 24.873 3.418 -27.474 1.00 86.00 191 ILE A CA 1
ATOM 1503 C C . ILE A 1 191 ? 23.719 4.365 -27.807 1.00 86.00 191 ILE A C 1
ATOM 1505 O O . ILE A 1 191 ? 22.790 4.456 -27.002 1.00 86.00 191 ILE A O 1
ATOM 1509 N N . LYS A 1 192 ? 23.684 4.959 -29.008 1.00 86.00 192 LYS A N 1
ATOM 1510 C CA . LYS A 1 192 ? 22.576 5.824 -29.443 1.00 86.00 192 LYS A CA 1
ATOM 1511 C C . LYS A 1 192 ? 21.237 5.095 -29.355 1.00 86.00 192 LYS A C 1
ATOM 1513 O O . LYS A 1 192 ? 20.281 5.602 -28.771 1.00 86.00 192 LYS A O 1
ATOM 1518 N N . VAL A 1 193 ? 21.183 3.856 -29.847 1.00 89.25 193 VAL A N 1
ATOM 1519 C CA . VAL A 1 193 ? 19.964 3.036 -29.806 1.00 89.25 193 VAL A CA 1
ATOM 1520 C C . VAL A 1 193 ? 19.615 2.614 -28.381 1.00 89.25 193 VAL A C 1
ATOM 1522 O O . VAL A 1 193 ? 18.444 2.636 -28.004 1.00 89.25 193 VAL A O 1
ATOM 1525 N N . LYS A 1 194 ? 20.610 2.296 -27.542 1.00 89.25 194 LYS A N 1
ATOM 1526 C CA . LYS A 1 194 ? 20.368 2.018 -26.115 1.00 89.25 194 LYS A CA 1
ATOM 1527 C C . LYS A 1 194 ? 19.736 3.219 -25.405 1.00 89.25 194 LYS A C 1
ATOM 1529 O O . LYS A 1 194 ? 18.832 3.014 -24.598 1.00 89.25 194 LYS A O 1
ATOM 1534 N N . LEU A 1 195 ? 20.186 4.441 -25.695 1.00 89.44 195 LEU A N 1
ATOM 1535 C CA . LEU A 1 195 ? 19.622 5.663 -25.117 1.00 89.44 195 LEU A CA 1
ATOM 1536 C C . LEU A 1 195 ? 18.182 5.894 -25.588 1.00 89.44 195 LEU A C 1
ATOM 1538 O O . LEU A 1 195 ? 17.321 6.134 -24.749 1.00 89.44 195 LEU A O 1
ATOM 1542 N N . ILE A 1 196 ? 17.891 5.708 -26.881 1.00 90.88 196 ILE A N 1
ATOM 1543 C CA . ILE A 1 196 ? 16.519 5.788 -27.417 1.00 90.88 196 ILE A CA 1
ATOM 1544 C C . ILE A 1 196 ? 15.603 4.790 -26.703 1.00 90.88 196 ILE A C 1
ATOM 1546 O O . ILE A 1 196 ? 14.535 5.155 -26.216 1.00 90.88 196 ILE A O 1
ATOM 1550 N N . ILE A 1 197 ? 16.037 3.534 -26.568 1.00 92.56 197 ILE A N 1
ATOM 1551 C CA . ILE A 1 197 ? 15.266 2.494 -25.876 1.00 92.56 197 ILE A CA 1
ATOM 1552 C C . ILE A 1 197 ? 15.030 2.866 -24.400 1.00 92.56 197 ILE A C 1
ATOM 1554 O O . ILE A 1 197 ? 13.943 2.617 -23.878 1.00 92.56 197 ILE A O 1
ATOM 1558 N N . LEU A 1 198 ? 16.003 3.486 -23.722 1.00 91.56 198 LEU A N 1
ATOM 1559 C CA . LEU A 1 198 ? 15.826 3.994 -22.355 1.00 91.56 198 LEU A CA 1
ATOM 1560 C C . LEU A 1 198 ? 14.825 5.155 -22.291 1.00 91.56 198 LEU A C 1
ATOM 1562 O O . LEU A 1 198 ? 13.981 5.171 -21.397 1.00 91.56 198 LEU A O 1
ATOM 1566 N N . THR A 1 199 ? 14.843 6.079 -23.252 1.00 92.31 199 THR A N 1
ATOM 1567 C CA . THR A 1 199 ? 13.841 7.153 -23.348 1.00 92.31 199 THR A CA 1
ATOM 1568 C C . THR A 1 199 ? 12.434 6.595 -23.572 1.00 92.31 199 THR A C 1
ATOM 1570 O O . THR A 1 199 ? 11.472 7.061 -22.961 1.00 92.31 199 THR A O 1
ATOM 1573 N N . LEU A 1 200 ? 12.294 5.553 -24.395 1.00 93.62 200 LEU A N 1
ATOM 1574 C CA . LEU A 1 200 ? 11.018 4.857 -24.574 1.00 93.62 200 LEU A CA 1
ATOM 1575 C C . LEU A 1 200 ? 10.605 4.106 -23.293 1.00 93.62 200 LEU A C 1
ATOM 1577 O O . LEU A 1 200 ? 9.425 4.089 -22.948 1.00 93.62 200 LEU A O 1
ATOM 1581 N N . PHE A 1 201 ? 11.553 3.551 -22.535 1.00 96.12 201 PHE A N 1
ATOM 1582 C CA . PHE A 1 201 ? 11.277 2.962 -21.220 1.00 96.12 201 PHE A CA 1
ATOM 1583 C C . PHE A 1 201 ? 10.749 3.990 -20.217 1.00 96.12 201 PHE A C 1
ATOM 1585 O O . PHE A 1 201 ? 9.754 3.717 -19.541 1.00 96.12 201 PHE A O 1
ATOM 1592 N N . ASP A 1 202 ? 11.337 5.188 -20.171 1.00 93.44 202 ASP A N 1
ATOM 1593 C CA . ASP A 1 202 ? 10.794 6.298 -19.379 1.00 93.44 202 ASP A CA 1
ATOM 1594 C C . ASP A 1 202 ? 9.342 6.602 -19.781 1.00 93.44 202 ASP A C 1
ATOM 1596 O O . ASP A 1 202 ? 8.432 6.637 -18.951 1.00 93.44 202 ASP A O 1
ATOM 1600 N N . ARG A 1 203 ? 9.108 6.744 -21.090 1.00 93.12 203 ARG A N 1
ATOM 1601 C CA . ARG A 1 203 ? 7.826 7.178 -21.651 1.00 93.12 203 ARG A CA 1
ATOM 1602 C C . ARG A 1 203 ? 6.694 6.164 -21.503 1.00 93.12 203 ARG A C 1
ATOM 1604 O O . ARG A 1 203 ? 5.567 6.585 -21.258 1.00 93.12 203 ARG A O 1
ATOM 1611 N N . TYR A 1 204 ? 6.950 4.870 -21.684 1.00 94.94 204 TYR A N 1
ATOM 1612 C CA . TYR A 1 204 ? 5.893 3.847 -21.733 1.00 94.94 204 TYR A CA 1
ATOM 1613 C C . TYR A 1 204 ? 5.813 2.973 -20.479 1.00 94.94 204 TYR A C 1
ATOM 1615 O O . TYR A 1 204 ? 4.768 2.377 -20.228 1.00 94.94 204 TYR A O 1
ATOM 1623 N N . VAL A 1 205 ? 6.887 2.885 -19.687 1.00 95.06 205 VAL A N 1
ATOM 1624 C CA . VAL A 1 205 ? 6.913 2.059 -18.470 1.00 95.06 205 VAL A CA 1
ATOM 1625 C C . VAL A 1 205 ? 6.916 2.933 -17.220 1.00 95.06 205 VAL A C 1
ATOM 1627 O O . VAL A 1 205 ? 6.016 2.807 -16.389 1.00 95.06 205 VAL A O 1
ATOM 1630 N N . LEU A 1 206 ? 7.886 3.843 -17.082 1.00 94.00 206 LEU A N 1
ATOM 1631 C CA . LEU A 1 206 ? 8.011 4.665 -15.871 1.00 94.00 206 LEU A CA 1
ATOM 1632 C C . LEU A 1 206 ? 6.958 5.775 -15.782 1.00 94.00 206 LEU A C 1
ATOM 1634 O O . LEU A 1 206 ? 6.585 6.180 -14.683 1.00 94.00 206 LEU A O 1
ATOM 1638 N N . SER A 1 207 ? 6.407 6.239 -16.904 1.00 91.50 207 SER A N 1
ATOM 1639 C CA . SER A 1 207 ? 5.275 7.175 -16.911 1.00 91.50 207 SER A CA 1
ATOM 1640 C C . SER A 1 207 ? 4.054 6.649 -16.144 1.00 91.50 207 SER A C 1
ATOM 1642 O O . SER A 1 207 ? 3.348 7.436 -15.522 1.00 91.50 207 SER A O 1
ATOM 1644 N N . GLY A 1 208 ? 3.854 5.328 -16.117 1.00 90.25 208 GLY A N 1
ATOM 1645 C CA . GLY A 1 208 ? 2.774 4.668 -15.384 1.00 90.25 208 GLY A CA 1
ATOM 1646 C C . GLY A 1 208 ? 3.076 4.362 -13.911 1.00 90.25 208 GLY A C 1
ATOM 1647 O O . GLY A 1 208 ? 2.230 3.759 -13.246 1.00 90.25 208 GLY A O 1
ATOM 1648 N N . ALA A 1 209 ? 4.250 4.738 -13.387 1.00 91.69 209 ALA A N 1
ATOM 1649 C CA . ALA A 1 209 ? 4.678 4.392 -12.028 1.00 91.69 209 ALA A CA 1
ATOM 1650 C C . ALA A 1 209 ? 3.702 4.893 -10.948 1.00 91.69 209 ALA A C 1
ATOM 1652 O O . ALA A 1 209 ? 3.296 4.110 -10.092 1.00 91.69 209 ALA A O 1
ATOM 1653 N N . GLY A 1 210 ? 3.230 6.141 -11.037 1.00 90.00 210 GLY A N 1
ATOM 1654 C CA . GLY A 1 210 ? 2.240 6.685 -10.101 1.00 90.00 210 GLY A CA 1
ATOM 1655 C C . GLY A 1 210 ? 0.946 5.866 -10.034 1.00 90.00 210 GLY A C 1
ATOM 1656 O O . GLY A 1 210 ? 0.481 5.524 -8.945 1.00 90.00 210 GLY A O 1
ATOM 1657 N N . GLN A 1 211 ? 0.397 5.458 -11.186 1.00 91.44 211 GLN A N 1
ATOM 1658 C CA . GLN A 1 211 ? -0.794 4.599 -11.237 1.00 91.44 211 GLN A CA 1
ATOM 1659 C C . GLN A 1 211 ? -0.524 3.221 -10.615 1.00 91.44 211 GLN A C 1
ATOM 1661 O O . GLN A 1 211 ? -1.370 2.696 -9.888 1.00 91.44 211 GLN A O 1
ATOM 1666 N N . LEU A 1 212 ? 0.660 2.657 -10.867 1.00 93.94 212 LEU A N 1
ATOM 1667 C CA . LEU A 1 212 ? 1.081 1.379 -10.297 1.00 93.94 212 LEU A CA 1
ATOM 1668 C C . LEU A 1 212 ? 1.138 1.459 -8.769 1.00 93.94 212 LEU A C 1
ATOM 1670 O O . LEU A 1 212 ? 0.592 0.596 -8.078 1.00 93.94 212 LEU A O 1
ATOM 1674 N N . TYR A 1 213 ? 1.752 2.517 -8.234 1.00 94.25 213 TYR A N 1
ATOM 1675 C CA . TYR A 1 213 ? 1.855 2.738 -6.793 1.00 94.25 213 TYR A CA 1
ATOM 1676 C C . TYR A 1 213 ? 0.490 2.980 -6.159 1.00 94.25 213 TYR A C 1
ATOM 1678 O O . TYR A 1 213 ? 0.218 2.434 -5.091 1.00 94.25 213 TYR A O 1
ATOM 1686 N N . ALA A 1 214 ? -0.392 3.739 -6.811 1.00 90.06 214 ALA A N 1
ATOM 1687 C CA . ALA A 1 214 ? -1.750 3.966 -6.330 1.00 90.06 214 ALA A CA 1
ATOM 1688 C C . ALA A 1 214 ? -2.538 2.649 -6.215 1.00 90.06 214 ALA A C 1
ATOM 1690 O O . ALA A 1 214 ? -3.091 2.362 -5.154 1.00 90.06 214 ALA A O 1
ATOM 1691 N N . GLN A 1 215 ? -2.524 1.810 -7.256 1.00 90.62 215 GLN A N 1
ATOM 1692 C CA . GLN A 1 215 ? -3.217 0.515 -7.248 1.00 90.62 215 GLN A CA 1
ATOM 1693 C C . GLN A 1 215 ? -2.646 -0.444 -6.196 1.00 90.62 215 GLN A C 1
ATOM 1695 O O . GLN A 1 215 ? -3.401 -1.099 -5.478 1.00 90.62 215 GLN A O 1
ATOM 1700 N N . ALA A 1 216 ? -1.317 -0.514 -6.073 1.00 91.69 216 ALA A N 1
ATOM 1701 C CA . ALA A 1 216 ? -0.663 -1.352 -5.072 1.00 91.69 216 ALA A CA 1
ATOM 1702 C C . ALA A 1 216 ? -0.994 -0.893 -3.643 1.00 91.69 216 ALA A C 1
ATOM 1704 O O . ALA A 1 216 ? -1.326 -1.715 -2.791 1.00 91.69 216 ALA A O 1
ATOM 1705 N N . ASN A 1 217 ? -0.962 0.418 -3.387 1.00 89.44 217 ASN A N 1
ATOM 1706 C CA . ASN A 1 217 ? -1.349 0.981 -2.097 1.00 89.44 217 ASN A CA 1
ATOM 1707 C C . ASN A 1 217 ? -2.820 0.702 -1.771 1.00 89.44 217 ASN A C 1
ATOM 1709 O O . ASN A 1 217 ? -3.106 0.280 -0.657 1.00 89.44 217 ASN A O 1
ATOM 1713 N N . GLN A 1 218 ? -3.740 0.883 -2.723 1.00 87.56 218 GLN A N 1
ATOM 1714 C CA . GLN A 1 218 ? -5.164 0.587 -2.525 1.00 87.56 218 GLN A CA 1
ATOM 1715 C C . GLN A 1 218 ? -5.405 -0.877 -2.158 1.00 87.56 218 GLN A C 1
ATOM 1717 O O . GLN A 1 218 ? -6.165 -1.163 -1.236 1.00 87.56 218 GLN A O 1
ATOM 1722 N N . LEU A 1 219 ? -4.724 -1.799 -2.837 1.00 85.00 219 LEU A N 1
ATOM 1723 C CA . LEU A 1 219 ? -4.835 -3.229 -2.567 1.00 85.00 219 LEU A CA 1
ATOM 1724 C C . LEU A 1 219 ? -4.331 -3.590 -1.157 1.00 85.00 219 LEU A C 1
ATOM 1726 O O . LEU A 1 219 ? -4.951 -4.400 -0.477 1.00 85.00 219 LEU A O 1
ATOM 1730 N N . LEU A 1 220 ? -3.264 -2.941 -0.681 1.00 81.44 220 LEU A N 1
ATOM 1731 C CA . LEU A 1 220 ? -2.752 -3.117 0.683 1.00 81.44 220 LEU A CA 1
ATOM 1732 C C . LEU A 1 220 ? -3.670 -2.484 1.745 1.00 81.44 220 LEU A C 1
ATOM 1734 O O . LEU A 1 220 ? -3.938 -3.103 2.777 1.00 81.44 220 LEU A O 1
ATOM 1738 N N . ILE A 1 221 ? -4.208 -1.291 1.472 1.00 81.62 221 ILE A N 1
ATOM 1739 C CA . ILE A 1 221 ? -5.189 -0.611 2.335 1.00 81.62 221 ILE A CA 1
ATOM 1740 C C . ILE A 1 221 ? -6.447 -1.468 2.499 1.00 81.62 221 ILE A C 1
ATOM 1742 O O . ILE A 1 221 ? -6.927 -1.622 3.618 1.00 81.62 221 ILE A O 1
ATOM 1746 N N . ALA A 1 222 ? -6.946 -2.070 1.414 1.00 75.19 222 ALA A N 1
ATOM 1747 C CA . ALA A 1 222 ? -8.124 -2.938 1.439 1.00 75.19 222 ALA A CA 1
ATOM 1748 C C . ALA A 1 222 ? -7.948 -4.166 2.352 1.00 75.19 222 ALA A C 1
ATOM 1750 O O . ALA A 1 222 ? -8.930 -4.714 2.843 1.00 75.19 222 ALA A O 1
ATOM 1751 N N . THR A 1 223 ? -6.704 -4.573 2.619 1.00 71.31 223 THR A N 1
ATOM 1752 C CA . THR A 1 223 ? -6.371 -5.648 3.568 1.00 71.31 223 THR A CA 1
ATOM 1753 C C . THR A 1 223 ? -6.011 -5.167 4.974 1.00 71.31 223 THR A C 1
ATOM 1755 O O . THR A 1 223 ? -5.519 -5.953 5.776 1.00 71.31 223 THR A O 1
ATOM 1758 N N . GLY A 1 224 ? -6.227 -3.886 5.284 1.00 68.44 224 GLY A N 1
ATOM 1759 C CA . GLY A 1 224 ? -5.954 -3.312 6.604 1.00 68.44 224 GLY A CA 1
ATOM 1760 C C . GLY A 1 224 ? -4.487 -2.949 6.858 1.00 68.44 224 GLY A C 1
ATOM 1761 O O . GLY A 1 224 ? -4.121 -2.640 7.988 1.00 68.44 224 GLY A O 1
ATOM 1762 N N . VAL A 1 225 ? -3.629 -2.943 5.831 1.00 78.50 225 VAL A N 1
ATOM 1763 C CA . VAL A 1 225 ? -2.198 -2.638 5.989 1.00 78.50 225 VAL A CA 1
ATOM 1764 C C . VAL A 1 225 ? -1.978 -1.123 5.998 1.00 78.50 225 VAL A C 1
ATOM 1766 O O . VAL A 1 225 ? -2.021 -0.471 4.949 1.00 78.50 225 VAL A O 1
ATOM 1769 N N . LEU A 1 226 ? -1.723 -0.566 7.188 1.00 73.94 226 LEU A N 1
ATOM 1770 C CA . LEU A 1 226 ? -1.518 0.871 7.439 1.00 73.94 226 LEU A CA 1
ATOM 1771 C C . LEU A 1 226 ? -2.518 1.771 6.667 1.00 73.94 226 LEU A C 1
ATOM 1773 O O . LEU A 1 226 ? -2.119 2.546 5.782 1.00 73.94 226 LEU A O 1
ATOM 1777 N N . PRO A 1 227 ? -3.830 1.694 6.967 1.00 69.38 227 PRO A N 1
ATOM 1778 C CA . PRO A 1 227 ? -4.845 2.494 6.280 1.00 69.38 227 PRO A CA 1
ATOM 1779 C C . PRO A 1 227 ? -4.763 3.988 6.635 1.00 69.38 227 PRO A C 1
ATOM 1781 O O . PRO A 1 227 ? -5.153 4.826 5.830 1.00 69.38 227 PRO A O 1
ATOM 1784 N N . GLY A 1 228 ? -4.199 4.338 7.798 1.00 67.00 228 GLY A N 1
ATOM 1785 C CA . GLY A 1 228 ? -4.134 5.713 8.312 1.00 67.00 228 GLY A CA 1
ATOM 1786 C C . GLY A 1 228 ? -3.140 6.656 7.614 1.00 67.00 228 GLY A C 1
ATOM 1787 O O . GLY A 1 228 ? -3.100 7.845 7.931 1.00 67.00 228 GLY A O 1
ATOM 1788 N N . LEU A 1 229 ? -2.333 6.181 6.657 1.00 72.94 229 LEU A N 1
ATOM 1789 C CA . LEU A 1 229 ? -1.436 7.065 5.907 1.00 72.94 229 LEU A CA 1
ATOM 1790 C C . LEU A 1 229 ? -2.247 7.900 4.895 1.00 72.94 229 LEU A C 1
ATOM 1792 O O . LEU A 1 229 ? -2.670 7.379 3.868 1.00 72.94 229 LEU A O 1
ATOM 1796 N N . THR A 1 230 ? -2.398 9.208 5.157 1.00 64.88 230 THR A N 1
ATOM 1797 C CA . THR A 1 230 ? -2.963 10.230 4.239 1.00 64.88 230 THR A CA 1
ATOM 1798 C C . THR A 1 230 ? -2.532 10.005 2.784 1.00 64.88 230 THR A C 1
ATOM 1800 O O . THR A 1 230 ? -1.321 9.943 2.562 1.00 64.88 230 THR A O 1
ATOM 1803 N N . PRO A 1 231 ? -3.456 9.924 1.813 1.00 60.88 231 PRO A N 1
ATOM 1804 C CA . PRO A 1 231 ? -3.156 9.628 0.410 1.00 60.88 231 PRO A CA 1
ATOM 1805 C C . PRO A 1 231 ? -2.205 10.641 -0.243 1.00 60.88 231 PRO A C 1
ATOM 1807 O O . PRO A 1 231 ? -1.988 11.737 0.277 1.00 60.88 231 PRO A O 1
ATOM 1810 N N . ALA A 1 232 ? -1.604 10.247 -1.370 1.00 58.16 232 ALA A N 1
ATOM 1811 C CA . ALA A 1 232 ? -0.666 11.090 -2.104 1.00 58.16 232 ALA A CA 1
ATOM 1812 C C . ALA A 1 232 ? -1.296 12.426 -2.528 1.00 58.16 232 ALA A C 1
ATOM 1814 O O . ALA A 1 232 ? -2.440 12.415 -2.989 1.00 58.16 232 ALA A O 1
ATOM 1815 N N . PRO A 1 233 ? -0.589 13.566 -2.368 1.00 57.00 233 PRO A N 1
ATOM 1816 C CA . PRO A 1 233 ? -1.060 14.834 -2.913 1.00 57.00 233 PRO A CA 1
ATOM 1817 C C . PRO A 1 233 ? -1.215 14.696 -4.434 1.00 57.00 233 PRO A C 1
ATOM 1819 O O . PRO A 1 233 ? -0.377 14.086 -5.093 1.00 57.00 233 PRO A O 1
ATOM 1822 N N . THR A 1 234 ? -2.319 15.202 -4.977 1.00 49.69 234 THR A N 1
ATOM 1823 C CA . THR A 1 234 ? -2.681 15.090 -6.398 1.00 49.69 234 THR A CA 1
ATOM 1824 C C . THR A 1 234 ? -1.685 15.819 -7.308 1.00 49.69 234 THR A C 1
ATOM 1826 O O . THR A 1 234 ? -1.270 16.932 -6.999 1.00 49.69 234 THR A O 1
ATOM 1829 N N . ASN A 1 235 ? -1.342 15.191 -8.440 1.00 53.31 235 ASN A N 1
ATOM 1830 C CA . ASN A 1 235 ? -0.224 15.535 -9.335 1.00 53.31 235 ASN A CA 1
ATOM 1831 C C . ASN A 1 235 ? -0.261 16.945 -9.974 1.00 53.31 235 ASN A C 1
ATOM 1833 O O . ASN A 1 235 ? 0.782 17.425 -10.414 1.00 53.31 235 ASN A O 1
ATOM 1837 N N . ASP A 1 236 ? -1.406 17.636 -9.983 1.00 48.16 236 ASP A N 1
ATOM 1838 C CA . ASP A 1 236 ? -1.587 18.909 -10.706 1.00 48.16 236 ASP A CA 1
ATOM 1839 C C . ASP A 1 236 ? -0.741 20.077 -10.160 1.00 48.16 236 ASP A C 1
ATOM 1841 O O . ASP A 1 236 ? -0.422 21.017 -10.888 1.00 48.16 236 ASP A O 1
ATOM 1845 N N . THR A 1 237 ? -0.344 20.043 -8.884 1.00 45.91 237 THR A N 1
ATOM 1846 C CA . THR A 1 237 ? 0.547 21.059 -8.291 1.00 45.91 237 THR A CA 1
ATOM 1847 C C . THR A 1 237 ? 2.030 20.773 -8.523 1.00 45.91 237 THR A C 1
ATOM 1849 O O . THR A 1 237 ? 2.844 21.685 -8.387 1.00 45.91 237 THR A O 1
ATOM 1852 N N . MET A 1 238 ? 2.391 19.539 -8.889 1.00 47.22 238 MET A N 1
ATOM 1853 C CA . MET A 1 238 ? 3.783 19.104 -9.012 1.00 47.22 238 MET A CA 1
ATOM 1854 C C . MET A 1 238 ? 4.354 19.403 -10.404 1.00 47.22 238 MET A C 1
ATOM 1856 O O . MET A 1 238 ? 5.491 19.858 -10.500 1.00 47.22 238 MET A O 1
ATOM 1860 N N . ASP A 1 239 ? 3.558 19.247 -11.469 1.00 49.06 239 ASP A N 1
ATOM 1861 C CA . ASP A 1 239 ? 4.000 19.462 -12.860 1.00 49.06 239 ASP A CA 1
ATOM 1862 C C . ASP A 1 239 ? 4.522 20.890 -13.124 1.00 49.06 239 ASP A C 1
ATOM 1864 O O . ASP A 1 239 ? 5.463 21.077 -13.898 1.00 49.06 239 ASP A O 1
ATOM 1868 N N . ASN A 1 240 ? 3.993 21.893 -12.412 1.00 48.09 240 ASN A N 1
ATOM 1869 C CA . ASN A 1 240 ? 4.475 23.278 -12.489 1.00 48.09 240 ASN A CA 1
ATOM 1870 C C . ASN A 1 240 ? 5.812 23.509 -11.754 1.00 48.09 240 ASN A C 1
ATOM 1872 O O . ASN A 1 240 ? 6.577 24.383 -12.161 1.00 48.09 240 ASN A O 1
ATOM 1876 N N . ASN A 1 241 ? 6.128 22.730 -10.712 1.00 50.91 241 ASN A N 1
ATOM 1877 C CA . ASN A 1 241 ? 7.415 22.822 -10.008 1.00 50.91 241 ASN A CA 1
ATOM 1878 C C . ASN A 1 241 ? 8.540 22.086 -10.756 1.00 50.91 241 ASN A C 1
ATOM 1880 O O . ASN A 1 241 ? 9.673 22.569 -10.767 1.00 50.91 241 ASN A O 1
ATOM 1884 N N . ILE A 1 242 ? 8.224 20.989 -11.461 1.00 52.50 242 ILE A N 1
ATOM 1885 C CA . ILE A 1 242 ? 9.185 20.206 -12.266 1.00 52.50 242 ILE A CA 1
ATOM 1886 C C . ILE A 1 242 ? 9.927 21.099 -13.273 1.00 52.50 242 ILE A C 1
ATOM 1888 O O . ILE A 1 242 ? 11.142 20.987 -13.431 1.00 52.50 242 ILE A O 1
ATOM 1892 N N . ALA A 1 243 ? 9.214 22.016 -13.935 1.00 52.84 243 ALA A N 1
ATOM 1893 C CA . ALA A 1 243 ? 9.803 22.912 -14.930 1.00 52.84 243 ALA A CA 1
ATOM 1894 C C . ALA A 1 243 ? 10.751 23.964 -14.318 1.00 52.84 243 ALA A C 1
ATOM 1896 O O . ALA A 1 243 ? 11.678 24.414 -14.990 1.00 52.84 243 ALA A O 1
ATOM 1897 N N . SER A 1 244 ? 10.538 24.344 -13.054 1.00 51.62 244 SER A N 1
ATOM 1898 C CA . SER A 1 244 ? 11.339 25.361 -12.365 1.00 51.62 244 SER A CA 1
ATOM 1899 C C . SER A 1 244 ? 12.581 24.780 -11.676 1.00 51.62 244 SER A C 1
ATOM 1901 O O . SER A 1 244 ? 13.595 25.468 -11.589 1.00 51.62 244 SER A O 1
ATOM 1903 N N . GLU A 1 245 ? 12.536 23.531 -11.199 1.00 47.38 245 GLU A N 1
ATOM 1904 C CA . GLU A 1 245 ? 13.651 22.885 -10.478 1.00 47.38 245 GLU A CA 1
ATOM 1905 C C . GLU A 1 245 ? 14.687 22.227 -11.403 1.00 47.38 245 GLU A C 1
ATOM 1907 O O . GLU A 1 245 ? 15.876 22.180 -11.076 1.00 47.38 245 GLU A O 1
ATOM 1912 N N . LEU A 1 246 ? 14.282 21.817 -12.611 1.00 53.12 246 LEU A N 1
ATOM 1913 C CA . LEU A 1 246 ? 15.194 21.312 -13.650 1.00 53.12 246 LEU A CA 1
ATOM 1914 C C . LEU A 1 246 ? 16.136 22.392 -14.227 1.00 53.12 246 LEU A C 1
ATOM 1916 O O . LEU A 1 246 ? 17.082 22.050 -14.931 1.00 53.12 246 LEU A O 1
ATOM 1920 N N . ALA A 1 247 ? 15.916 23.675 -13.913 1.00 56.25 247 ALA A N 1
ATOM 1921 C CA . ALA A 1 247 ? 16.741 24.803 -14.361 1.00 56.25 247 ALA A CA 1
ATOM 1922 C C . ALA A 1 247 ? 17.935 25.136 -13.433 1.00 56.25 247 ALA A C 1
ATOM 1924 O O . ALA A 1 247 ? 18.682 26.075 -13.709 1.00 56.25 247 ALA A O 1
ATOM 1925 N N . MET A 1 248 ? 18.114 24.402 -12.328 1.00 52.69 248 MET A N 1
ATOM 1926 C CA . MET A 1 248 ? 19.208 24.603 -11.366 1.00 52.69 248 MET A CA 1
ATOM 1927 C C . MET A 1 248 ? 20.502 23.863 -11.769 1.00 52.69 248 MET A C 1
ATOM 1929 O O . MET A 1 248 ? 20.440 22.855 -12.468 1.00 52.69 248 MET A O 1
ATOM 1933 N N . PRO A 1 249 ? 21.693 24.325 -11.342 1.00 62.03 249 PRO A N 1
ATOM 1934 C CA . PRO A 1 249 ? 22.950 23.628 -11.628 1.00 62.03 249 PRO A CA 1
ATOM 1935 C C . PRO A 1 249 ? 23.001 22.232 -10.973 1.00 62.03 249 PRO A C 1
ATOM 1937 O O . PRO A 1 249 ? 22.569 22.057 -9.833 1.00 62.03 249 PRO A O 1
ATOM 1940 N N . GLU A 1 250 ? 23.578 21.244 -11.675 1.00 53.97 250 GLU A N 1
ATOM 1941 C CA . GLU A 1 250 ? 23.551 19.806 -11.318 1.00 53.97 250 GLU A CA 1
ATOM 1942 C C . GLU A 1 250 ? 24.005 19.497 -9.875 1.00 53.97 250 GLU A C 1
ATOM 1944 O O . GLU A 1 250 ? 23.463 18.602 -9.223 1.00 53.97 250 GLU A O 1
ATOM 1949 N N . GLY A 1 251 ? 24.973 20.255 -9.346 1.00 57.47 251 GLY A N 1
ATOM 1950 C CA . GLY A 1 251 ? 25.468 20.093 -7.974 1.00 57.47 251 GLY A CA 1
ATOM 1951 C C . GLY A 1 251 ? 24.464 20.517 -6.894 1.00 57.47 251 GLY A C 1
ATOM 1952 O O . GLY A 1 251 ? 24.372 19.868 -5.856 1.00 57.47 251 GLY A O 1
ATOM 1953 N N . GLU A 1 252 ? 23.668 21.561 -7.143 1.00 58.81 252 GLU A N 1
ATOM 1954 C CA . GLU A 1 252 ? 22.623 22.012 -6.212 1.00 58.81 252 GLU A CA 1
ATOM 1955 C C . GLU A 1 252 ? 21.355 21.158 -6.327 1.00 58.81 252 GLU A C 1
ATOM 1957 O O . GLU A 1 252 ? 20.683 20.931 -5.321 1.00 58.81 252 GLU A O 1
ATOM 1962 N N . GLN A 1 253 ? 21.067 20.609 -7.514 1.00 54.41 253 GLN A N 1
ATOM 1963 C CA . GLN A 1 253 ? 19.968 19.657 -7.713 1.00 54.41 253 GLN A CA 1
ATOM 1964 C C . GLN A 1 253 ? 20.168 18.372 -6.905 1.00 54.41 253 GLN A C 1
ATOM 1966 O O . GLN A 1 253 ? 19.244 17.930 -6.225 1.00 54.41 253 GLN A O 1
ATOM 1971 N N . ALA A 1 254 ? 21.366 17.780 -6.926 1.00 55.97 254 ALA A N 1
ATOM 1972 C CA . ALA A 1 254 ? 21.643 16.552 -6.177 1.00 55.97 254 ALA A CA 1
ATOM 1973 C C . ALA A 1 254 ? 21.480 16.741 -4.654 1.00 55.97 254 ALA A C 1
ATOM 1975 O O . ALA A 1 254 ? 20.909 15.886 -3.966 1.00 55.97 254 ALA A O 1
ATOM 1976 N N . ASP A 1 255 ? 21.927 17.885 -4.132 1.00 64.62 255 ASP A N 1
ATOM 1977 C CA . ASP A 1 255 ? 21.798 18.236 -2.717 1.00 64.62 255 ASP A CA 1
ATOM 1978 C C . ASP A 1 255 ? 20.350 18.558 -2.323 1.00 64.62 255 ASP A C 1
ATOM 1980 O O . ASP A 1 255 ? 19.901 18.145 -1.249 1.00 64.62 255 ASP A O 1
ATOM 1984 N N . ALA A 1 256 ? 19.605 19.268 -3.176 1.00 61.19 256 ALA A N 1
ATOM 1985 C CA . ALA A 1 256 ? 18.192 19.572 -2.959 1.00 61.19 256 ALA A CA 1
ATOM 1986 C C . ALA A 1 256 ? 17.341 18.292 -2.942 1.00 61.19 256 ALA A C 1
ATOM 1988 O O . ALA A 1 256 ? 16.635 18.044 -1.964 1.00 61.19 256 ALA A O 1
ATOM 1989 N N . LEU A 1 257 ? 17.513 17.417 -3.938 1.00 59.19 257 LEU A N 1
ATOM 1990 C CA . LEU A 1 257 ? 16.822 16.126 -4.027 1.00 59.19 257 LEU A CA 1
ATOM 1991 C C . LEU A 1 257 ? 17.110 15.236 -2.812 1.00 59.19 257 LEU A C 1
ATOM 1993 O O . LEU A 1 257 ? 16.199 14.648 -2.233 1.00 59.19 257 LEU A O 1
ATOM 1997 N N . THR A 1 258 ? 18.371 15.174 -2.370 1.00 66.50 258 THR A N 1
ATOM 1998 C CA . THR A 1 258 ? 18.748 14.383 -1.187 1.00 66.50 258 THR A CA 1
ATOM 1999 C C . THR A 1 258 ? 18.121 14.941 0.094 1.00 66.50 258 THR A C 1
ATOM 2001 O O . THR A 1 258 ? 17.720 14.178 0.977 1.00 66.50 258 THR A O 1
ATOM 2004 N N . ARG A 1 259 ? 18.034 16.271 0.233 1.00 67.69 259 ARG A N 1
ATOM 2005 C CA . ARG A 1 259 ? 17.385 16.917 1.387 1.00 67.69 259 ARG A CA 1
ATOM 2006 C C . ARG A 1 259 ? 15.880 16.687 1.383 1.00 67.69 259 ARG A C 1
ATOM 2008 O O . ARG A 1 259 ? 15.321 16.415 2.447 1.00 67.69 259 ARG A O 1
ATOM 2015 N N . ASP A 1 260 ? 15.242 16.767 0.225 1.00 63.78 260 ASP A N 1
ATOM 2016 C CA . ASP A 1 260 ? 13.805 16.556 0.105 1.00 63.78 260 ASP A CA 1
ATOM 2017 C C . ASP A 1 260 ? 13.417 15.104 0.347 1.00 63.78 260 ASP A C 1
ATOM 2019 O O . ASP A 1 260 ? 12.469 14.862 1.094 1.00 63.78 260 ASP A O 1
ATOM 2023 N N . GLU A 1 261 ? 14.203 14.144 -0.145 1.00 59.97 261 GLU A N 1
ATOM 2024 C CA . GLU A 1 261 ? 13.996 12.724 0.143 1.00 59.97 261 GLU A CA 1
ATOM 2025 C C . GLU A 1 261 ? 14.133 12.429 1.646 1.00 59.97 261 GLU A C 1
ATOM 2027 O O . GLU A 1 261 ? 13.270 11.782 2.237 1.00 59.97 261 GLU A O 1
ATOM 2032 N N . ARG A 1 262 ? 15.140 12.997 2.328 1.00 68.06 262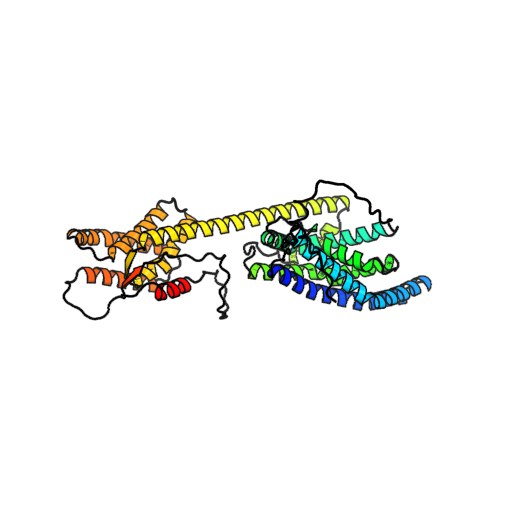 ARG A N 1
ATOM 2033 C CA . ARG A 1 262 ? 15.281 12.858 3.793 1.00 68.06 262 ARG A CA 1
ATOM 2034 C C . ARG A 1 262 ? 14.089 13.438 4.552 1.00 68.06 262 ARG A C 1
ATOM 2036 O O . ARG A 1 262 ? 13.508 12.759 5.394 1.00 68.06 262 ARG A O 1
ATOM 2043 N N . ARG A 1 263 ? 13.674 14.664 4.218 1.00 69.94 263 ARG A N 1
ATOM 2044 C CA . ARG A 1 263 ? 12.502 15.325 4.829 1.00 69.94 263 ARG A CA 1
ATOM 2045 C C . ARG A 1 263 ? 11.203 14.570 4.569 1.00 69.94 263 ARG A C 1
ATOM 2047 O O . ARG A 1 263 ? 10.226 14.709 5.306 1.00 69.94 263 ARG A O 1
ATOM 2054 N N . ARG A 1 264 ? 11.133 13.848 3.459 1.00 63.91 264 ARG A N 1
ATOM 2055 C CA . ARG A 1 264 ? 9.973 13.071 3.036 1.00 63.91 264 ARG A CA 1
ATOM 2056 C C . ARG A 1 264 ? 9.898 11.743 3.787 1.00 63.91 264 ARG A C 1
ATOM 2058 O O . ARG A 1 264 ? 8.834 11.454 4.334 1.00 63.91 264 ARG A O 1
ATOM 2065 N N . ILE A 1 265 ? 11.026 11.045 3.933 1.00 62.41 265 ILE A N 1
ATOM 2066 C CA . ILE A 1 265 ? 11.163 9.854 4.783 1.00 62.41 265 ILE A CA 1
ATOM 2067 C C . ILE A 1 265 ? 10.829 10.199 6.240 1.00 62.41 265 ILE A C 1
ATOM 2069 O O . ILE A 1 265 ? 9.967 9.553 6.825 1.00 62.41 265 IL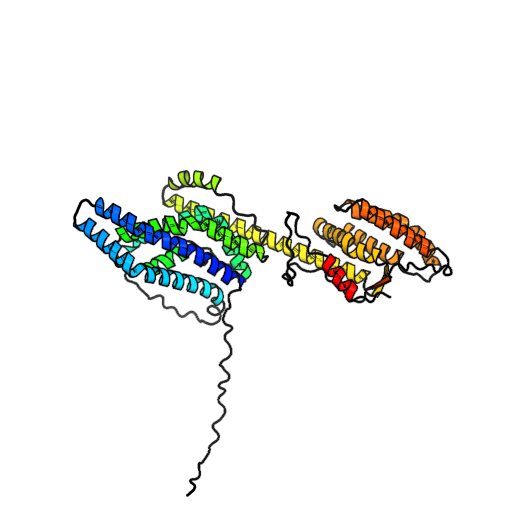E A O 1
ATOM 2073 N N . GLU A 1 266 ? 11.405 11.267 6.801 1.00 68.94 266 GLU A N 1
ATOM 2074 C CA . GLU A 1 266 ? 11.137 11.696 8.186 1.00 68.94 266 GLU A CA 1
ATOM 2075 C C . GLU A 1 266 ? 9.645 11.974 8.440 1.00 68.94 266 GLU A C 1
ATOM 2077 O O . GLU A 1 266 ? 9.083 11.534 9.446 1.00 68.94 266 GLU A O 1
ATOM 2082 N N . ARG A 1 267 ? 8.969 12.665 7.508 1.00 68.44 267 ARG A N 1
ATOM 2083 C CA . ARG A 1 267 ? 7.520 12.925 7.595 1.00 68.44 267 ARG A CA 1
ATOM 2084 C C . ARG A 1 267 ? 6.695 11.644 7.532 1.00 68.44 267 ARG A C 1
ATOM 2086 O O . ARG A 1 267 ? 5.654 11.557 8.182 1.00 68.44 267 ARG A O 1
ATOM 2093 N N . LEU A 1 268 ? 7.119 10.675 6.729 1.00 62.53 268 LEU A N 1
ATOM 2094 C CA . LEU A 1 268 ? 6.401 9.420 6.562 1.00 62.53 268 LEU A CA 1
ATOM 2095 C C . LEU A 1 268 ? 6.592 8.512 7.777 1.00 62.53 268 LEU A C 1
ATOM 2097 O O . LEU A 1 268 ? 5.614 7.969 8.278 1.00 62.53 268 LEU A O 1
ATOM 2101 N N . GLU A 1 269 ? 7.810 8.432 8.307 1.00 67.69 269 GLU A N 1
ATOM 2102 C CA . GLU A 1 269 ? 8.096 7.743 9.563 1.00 67.69 269 GLU A CA 1
ATOM 2103 C C . GLU A 1 269 ? 7.309 8.332 10.734 1.00 67.69 269 GLU A C 1
ATOM 2105 O O . GLU A 1 269 ? 6.735 7.577 11.516 1.00 67.69 269 GLU A O 1
ATOM 2110 N N . GLN A 1 270 ? 7.236 9.665 10.846 1.00 68.31 270 GLN A N 1
ATOM 2111 C CA . GLN A 1 270 ? 6.430 10.305 11.887 1.00 68.31 270 GLN A CA 1
ATOM 2112 C C . GLN A 1 270 ? 4.965 9.885 11.779 1.00 68.31 270 GLN A C 1
ATOM 2114 O O . GLN A 1 270 ? 4.358 9.499 12.768 1.00 68.31 270 GLN A O 1
ATOM 2119 N N . ARG A 1 271 ? 4.421 9.858 10.562 1.00 65.00 271 ARG A N 1
ATOM 2120 C CA . ARG A 1 271 ? 3.029 9.465 10.330 1.00 65.00 271 ARG A CA 1
ATOM 2121 C C . ARG A 1 271 ? 2.764 7.977 10.544 1.00 65.00 271 ARG A C 1
ATOM 2123 O O . ARG A 1 271 ? 1.650 7.631 10.920 1.00 65.00 271 ARG A O 1
ATOM 2130 N N . ILE A 1 272 ? 3.745 7.106 10.299 1.00 60.31 272 ILE A N 1
ATOM 2131 C CA . ILE A 1 272 ? 3.651 5.687 10.668 1.00 60.31 272 ILE A CA 1
ATOM 2132 C C . ILE A 1 272 ? 3.584 5.567 12.186 1.00 60.31 272 ILE A C 1
ATOM 2134 O O . ILE A 1 272 ? 2.670 4.918 12.680 1.00 60.31 272 ILE A O 1
ATOM 2138 N N . ARG A 1 273 ? 4.485 6.243 12.912 1.00 66.75 273 ARG A N 1
ATOM 2139 C CA . ARG A 1 273 ? 4.484 6.247 14.381 1.00 66.75 273 ARG A CA 1
ATOM 2140 C C . ARG A 1 273 ? 3.153 6.743 14.937 1.00 66.75 273 ARG A C 1
ATOM 2142 O O . ARG A 1 273 ? 2.554 6.052 15.749 1.00 66.75 273 ARG A O 1
ATOM 2149 N N . ASP A 1 274 ? 2.652 7.873 14.441 1.00 62.62 274 ASP A N 1
ATOM 2150 C CA . ASP A 1 274 ? 1.381 8.447 14.894 1.00 62.62 274 ASP A CA 1
ATOM 2151 C C . ASP A 1 274 ? 0.190 7.507 14.593 1.00 62.62 274 ASP A C 1
ATOM 2153 O O . ASP A 1 274 ? -0.729 7.370 15.403 1.00 62.62 274 ASP A O 1
ATOM 2157 N N . ALA A 1 275 ? 0.197 6.828 13.436 1.00 56.94 275 ALA A N 1
ATOM 2158 C CA . ALA A 1 275 ? -0.840 5.862 13.070 1.00 56.94 275 ALA A CA 1
ATOM 2159 C C . ALA A 1 275 ? -0.777 4.594 13.936 1.00 56.94 275 ALA A C 1
ATOM 2161 O O . ALA A 1 275 ? -1.811 4.133 14.418 1.00 56.94 275 ALA A O 1
ATOM 2162 N N . GLU A 1 276 ? 0.417 4.045 14.157 1.00 61.81 276 GLU A N 1
ATOM 2163 C CA . GLU A 1 276 ? 0.642 2.898 15.040 1.00 61.81 276 GLU A CA 1
ATOM 2164 C C . GLU A 1 276 ? 0.251 3.225 16.486 1.00 61.81 276 GLU A C 1
ATOM 2166 O O . GLU A 1 276 ? -0.439 2.432 17.124 1.00 61.81 276 GLU A O 1
ATOM 2171 N N . GLU A 1 277 ? 0.603 4.414 16.983 1.00 65.38 277 GLU A N 1
ATOM 2172 C CA . GLU A 1 277 ? 0.232 4.889 18.318 1.00 65.38 277 GLU A CA 1
ATOM 2173 C C . GLU A 1 277 ? -1.286 5.060 18.450 1.00 65.38 277 GLU A C 1
ATOM 2175 O O . GLU A 1 277 ? -1.884 4.590 19.419 1.00 65.38 277 GLU A O 1
ATOM 2180 N N . SER A 1 278 ? -1.947 5.642 17.445 1.00 61.88 278 SER A N 1
ATOM 2181 C CA . SER A 1 278 ? -3.409 5.764 17.411 1.00 61.88 278 SER A CA 1
ATOM 2182 C C . SER A 1 278 ? -4.113 4.397 17.401 1.00 61.88 278 SER A C 1
ATOM 2184 O O . SER A 1 278 ? -5.101 4.189 18.120 1.00 61.88 278 SER A O 1
ATOM 2186 N N . HIS A 1 279 ? -3.584 3.435 16.639 1.00 65.25 279 HIS A N 1
ATOM 2187 C CA . HIS A 1 279 ? -4.085 2.061 16.609 1.00 65.25 279 HIS A CA 1
ATOM 2188 C C . HIS A 1 279 ? -3.885 1.350 17.953 1.00 65.25 279 HIS A C 1
ATOM 2190 O O . HIS A 1 279 ? -4.841 0.780 18.487 1.00 65.25 279 HIS A O 1
ATOM 2196 N N . ALA A 1 280 ? -2.687 1.433 18.536 1.00 65.62 280 ALA A N 1
ATOM 2197 C CA . ALA A 1 280 ? -2.378 0.852 19.839 1.00 65.62 280 ALA A CA 1
ATOM 2198 C C . ALA A 1 280 ? -3.262 1.450 20.947 1.00 65.62 280 ALA A C 1
ATOM 2200 O O . ALA A 1 280 ? -3.825 0.717 21.763 1.00 65.62 280 ALA A O 1
ATOM 2201 N N . GLN A 1 281 ? -3.471 2.769 20.930 1.00 69.69 281 GLN A N 1
ATOM 2202 C CA . GLN A 1 281 ? -4.335 3.466 21.879 1.00 69.69 281 GLN A CA 1
ATOM 2203 C C . GLN A 1 281 ? -5.795 3.005 21.770 1.00 69.69 281 GLN A C 1
ATOM 2205 O O . GLN A 1 281 ? -6.468 2.801 22.784 1.00 69.69 281 GLN A O 1
ATOM 2210 N N . THR A 1 282 ? -6.283 2.789 20.547 1.00 68.88 282 THR A N 1
ATOM 2211 C CA . THR A 1 282 ? -7.640 2.282 20.306 1.00 68.88 282 THR A CA 1
ATOM 2212 C C . THR A 1 282 ? -7.802 0.837 20.778 1.00 68.88 282 THR A C 1
ATOM 2214 O O . THR A 1 282 ? -8.825 0.505 21.383 1.00 68.88 282 THR A O 1
ATOM 2217 N N . ALA A 1 283 ? -6.796 -0.013 20.563 1.00 69.31 283 ALA A N 1
ATOM 2218 C CA . ALA A 1 283 ? -6.795 -1.394 21.042 1.00 69.31 283 ALA A CA 1
ATOM 2219 C C . ALA A 1 283 ? -6.814 -1.469 22.580 1.00 69.31 283 ALA A C 1
ATOM 2221 O O . ALA A 1 283 ? -7.648 -2.172 23.155 1.00 69.31 283 ALA A O 1
ATOM 2222 N N . LEU A 1 284 ? -5.971 -0.679 23.255 1.00 75.69 284 LEU A N 1
ATOM 2223 C CA . LEU A 1 284 ? -5.940 -0.600 24.721 1.00 75.69 284 LEU A CA 1
ATOM 2224 C C . LEU A 1 284 ? -7.265 -0.091 25.303 1.00 75.69 284 LEU A C 1
ATOM 2226 O O . LEU A 1 284 ? -7.746 -0.631 26.302 1.00 75.69 284 LEU A O 1
ATOM 2230 N N . ALA A 1 285 ? -7.878 0.922 24.681 1.00 73.19 285 ALA A N 1
ATOM 2231 C CA . ALA A 1 285 ? -9.170 1.446 25.116 1.00 73.19 285 ALA A CA 1
ATOM 2232 C C . ALA A 1 285 ? -10.270 0.376 25.037 1.00 73.19 285 ALA A C 1
ATOM 2234 O O . ALA A 1 285 ? -11.006 0.185 26.004 1.00 73.19 285 ALA A O 1
ATOM 2235 N N . ARG A 1 286 ? -10.334 -0.383 23.933 1.00 76.69 286 ARG A N 1
ATOM 2236 C CA . ARG A 1 286 ? -11.282 -1.501 23.772 1.00 76.69 286 ARG A CA 1
ATOM 2237 C C . ARG A 1 286 ? -11.076 -2.585 24.823 1.00 76.69 286 ARG A C 1
ATOM 2239 O O . ARG A 1 286 ? -12.041 -2.970 25.474 1.00 76.69 286 ARG A O 1
ATOM 2246 N N . GLN A 1 287 ? -9.832 -3.005 25.056 1.00 78.38 287 GLN A N 1
ATOM 2247 C CA . GLN A 1 287 ? -9.515 -4.007 26.078 1.00 78.38 287 GLN A CA 1
ATOM 2248 C C . GLN A 1 287 ? -9.977 -3.565 27.477 1.00 78.38 287 GLN A C 1
ATOM 2250 O O . GLN A 1 287 ? -10.452 -4.374 28.273 1.00 78.38 287 GLN A O 1
ATOM 2255 N N . ARG A 1 288 ? -9.864 -2.270 27.796 1.00 83.56 288 ARG A N 1
ATOM 2256 C CA . ARG A 1 288 ? -10.324 -1.725 29.081 1.00 83.56 288 ARG A CA 1
ATOM 2257 C C . ARG A 1 288 ? -11.843 -1.705 29.213 1.00 83.56 288 ARG A C 1
ATOM 2259 O O . ARG A 1 288 ? -12.350 -2.044 30.281 1.00 83.56 288 ARG A O 1
ATOM 2266 N N . VAL A 1 289 ? -12.558 -1.351 28.146 1.00 79.69 289 VAL A N 1
ATOM 2267 C CA . VAL A 1 289 ? -14.028 -1.437 28.096 1.00 79.69 289 VAL A CA 1
ATOM 2268 C C . VAL A 1 289 ? -14.481 -2.884 28.249 1.00 79.69 289 VAL A C 1
ATOM 2270 O O . VAL A 1 289 ? -15.359 -3.157 29.059 1.00 79.69 289 VAL A O 1
ATOM 2273 N N . GLU A 1 290 ? -13.836 -3.816 27.551 1.00 80.81 290 GLU A N 1
ATOM 2274 C CA . GLU A 1 290 ? -14.122 -5.247 27.648 1.00 80.81 290 GLU A CA 1
ATOM 2275 C C . GLU A 1 290 ? -13.965 -5.767 29.083 1.00 80.81 290 GLU A C 1
ATOM 2277 O O . GLU A 1 290 ? -14.858 -6.421 29.619 1.00 80.81 290 GLU A O 1
ATOM 2282 N N . GLN A 1 291 ? -12.860 -5.424 29.748 1.00 83.12 291 GLN A N 1
ATOM 2283 C CA . GLN A 1 291 ? -12.632 -5.805 31.142 1.00 83.12 291 GLN A CA 1
ATOM 2284 C C . GLN A 1 291 ? -13.699 -5.235 32.082 1.00 83.12 291 GLN A C 1
ATOM 2286 O O . GLN A 1 291 ? -14.163 -5.951 32.968 1.00 83.12 291 GLN A O 1
ATOM 2291 N N . ALA A 1 292 ? -14.110 -3.979 31.885 1.00 84.00 292 ALA A N 1
ATOM 2292 C CA . ALA A 1 292 ? -15.158 -3.354 32.690 1.00 84.00 292 ALA A CA 1
ATOM 2293 C C . ALA A 1 292 ? -16.529 -4.017 32.467 1.00 84.00 292 ALA A C 1
ATOM 2295 O O . ALA A 1 292 ? -17.241 -4.290 33.434 1.00 84.00 292 ALA A O 1
ATOM 2296 N N . LEU A 1 293 ? -16.879 -4.321 31.213 1.00 82.94 293 LEU A N 1
ATOM 2297 C CA . LEU A 1 293 ? -18.110 -5.033 30.860 1.00 82.94 293 LEU A CA 1
ATOM 2298 C C . LEU A 1 293 ? -18.141 -6.423 31.497 1.00 82.94 293 LEU A C 1
ATOM 2300 O O . LEU A 1 293 ? -19.110 -6.772 32.167 1.00 82.94 293 LEU A O 1
ATOM 2304 N N . ASN A 1 294 ? -17.058 -7.185 31.355 1.00 83.94 294 ASN A N 1
ATOM 2305 C CA . ASN A 1 294 ? -16.954 -8.525 31.921 1.00 83.94 294 ASN A CA 1
ATOM 2306 C C . ASN A 1 294 ? -17.024 -8.518 33.447 1.00 83.94 294 ASN A C 1
ATOM 2308 O O . ASN A 1 294 ? -17.749 -9.324 34.017 1.00 83.94 294 ASN A O 1
ATOM 2312 N N . GLN A 1 295 ? -16.352 -7.582 34.122 1.00 86.50 295 GLN A N 1
ATOM 2313 C CA . GLN A 1 295 ? -16.455 -7.452 35.580 1.00 86.50 295 GLN A CA 1
ATOM 2314 C C . GLN A 1 295 ? -17.877 -7.136 36.054 1.00 86.50 295 GLN A C 1
ATOM 2316 O O . GLN A 1 295 ? -18.271 -7.575 37.133 1.00 86.50 295 GLN A O 1
ATOM 2321 N N . ALA A 1 296 ? -18.640 -6.373 35.271 1.00 82.62 296 ALA A N 1
ATOM 2322 C CA . ALA A 1 296 ? -19.979 -5.953 35.655 1.00 82.62 296 ALA A CA 1
ATOM 2323 C C . ALA A 1 296 ? -21.069 -6.983 35.304 1.00 82.62 296 ALA A C 1
ATOM 2325 O O . ALA A 1 296 ? -22.061 -7.081 36.028 1.00 82.62 296 ALA A O 1
ATOM 2326 N N . LEU A 1 297 ? -20.900 -7.732 34.209 1.00 83.69 297 LEU A N 1
ATOM 2327 C CA . LEU A 1 297 ? -21.946 -8.578 33.627 1.00 83.69 297 LEU A CA 1
ATOM 2328 C C . LEU A 1 297 ? -21.785 -10.077 33.929 1.00 83.69 297 LEU A C 1
ATOM 2330 O O . LEU A 1 297 ? -22.803 -10.756 34.045 1.00 83.69 297 LEU A O 1
ATOM 2334 N N . LEU A 1 298 ? -20.564 -10.611 34.088 1.00 82.19 298 LEU A N 1
ATOM 2335 C CA . LEU A 1 298 ? -20.370 -12.058 34.281 1.00 82.19 298 LEU A CA 1
ATOM 2336 C C . LEU A 1 298 ? -21.105 -12.585 35.522 1.00 82.19 298 LEU A C 1
ATOM 2338 O O . LEU A 1 298 ? -20.971 -12.057 36.628 1.00 82.19 298 LEU A O 1
ATOM 2342 N N . GLY A 1 299 ? -21.861 -13.666 35.334 1.00 76.25 299 GLY A N 1
ATOM 2343 C CA . GLY A 1 299 ? -22.638 -14.322 36.384 1.00 76.25 299 GLY A CA 1
ATOM 2344 C C . GLY A 1 299 ? -23.877 -13.541 36.834 1.00 76.25 299 GLY A C 1
ATOM 2345 O O . GLY A 1 299 ? -24.457 -13.873 37.869 1.00 76.25 299 GLY A O 1
ATOM 2346 N N . LYS A 1 300 ? -24.283 -12.493 36.103 1.00 80.19 300 LYS A N 1
ATOM 2347 C CA . LYS A 1 300 ? -25.497 -11.713 36.384 1.00 80.19 300 LYS A CA 1
ATOM 2348 C C . LYS A 1 300 ? -26.652 -12.122 35.471 1.00 80.19 300 LYS A C 1
ATOM 2350 O O . LYS A 1 300 ? -26.452 -12.510 34.322 1.00 80.19 300 LYS A O 1
ATOM 2355 N N . THR A 1 301 ? -27.871 -12.002 35.998 1.00 75.75 301 THR A N 1
ATOM 2356 C CA . THR A 1 301 ? -29.129 -12.189 35.262 1.00 75.75 301 THR A CA 1
ATOM 2357 C C . THR A 1 301 ? -29.789 -10.834 35.042 1.00 75.75 301 THR A C 1
ATOM 2359 O O . THR A 1 301 ? -30.027 -10.098 36.000 1.00 75.75 301 THR A O 1
ATOM 2362 N N . LEU A 1 302 ? -30.030 -10.471 33.780 1.00 81.06 302 LEU A N 1
ATOM 2363 C CA . LEU A 1 302 ? -30.493 -9.135 33.391 1.00 81.06 302 LEU A CA 1
ATOM 2364 C C . LEU A 1 302 ? -31.577 -9.227 32.308 1.00 81.06 302 LEU A C 1
ATOM 2366 O O . LEU A 1 302 ? -31.541 -10.153 31.496 1.00 81.06 302 LEU A O 1
ATOM 2370 N N . PRO A 1 303 ? -32.515 -8.267 32.242 1.00 82.25 303 PRO A N 1
ATOM 2371 C CA . PRO A 1 303 ? -33.419 -8.139 31.101 1.00 82.25 303 PRO A CA 1
ATOM 2372 C C . PRO A 1 303 ? -32.644 -7.910 29.794 1.00 82.25 303 PRO A C 1
ATOM 2374 O O . PRO A 1 303 ? -31.675 -7.144 29.770 1.00 82.25 303 PRO A O 1
ATOM 2377 N N . GLN A 1 304 ? -33.084 -8.539 28.698 1.00 77.31 304 GLN A N 1
ATOM 2378 C CA . GLN A 1 304 ? -32.418 -8.454 27.391 1.00 77.31 304 GLN A CA 1
ATOM 2379 C C . GLN A 1 304 ? -32.215 -7.012 26.896 1.00 77.31 304 GLN A C 1
ATOM 2381 O O . GLN A 1 304 ? -31.164 -6.708 26.335 1.00 77.31 304 GLN A O 1
ATOM 2386 N N . SER A 1 305 ? -33.176 -6.116 27.124 1.00 77.81 305 SER A N 1
ATOM 2387 C CA . SER A 1 305 ? -33.079 -4.705 26.730 1.00 77.81 305 SER A CA 1
ATOM 2388 C C . SER A 1 305 ? -31.953 -3.959 27.439 1.00 77.81 305 SER A C 1
ATOM 2390 O O . SER A 1 305 ? -31.229 -3.185 26.816 1.00 77.81 305 SER A O 1
ATOM 2392 N N . VAL A 1 306 ? -31.738 -4.239 28.726 1.00 83.31 306 VAL A N 1
ATOM 2393 C CA . VAL A 1 306 ? -30.641 -3.647 29.504 1.00 83.31 306 VAL A CA 1
ATOM 2394 C C . VAL A 1 306 ? -29.297 -4.200 29.045 1.00 83.31 306 VAL A C 1
ATOM 2396 O O . VAL A 1 306 ? -28.339 -3.442 28.909 1.00 83.31 306 VAL A O 1
ATOM 2399 N N . LEU A 1 307 ? -29.221 -5.503 28.761 1.00 81.62 307 LEU A N 1
ATOM 2400 C CA . LEU A 1 307 ? -28.007 -6.119 28.227 1.00 81.62 307 LEU A CA 1
ATOM 2401 C C . LEU A 1 307 ? -27.633 -5.529 26.858 1.00 81.62 307 LEU A C 1
ATOM 2403 O O . LEU A 1 307 ? -26.489 -5.120 26.668 1.00 81.62 307 LEU A O 1
ATOM 2407 N N . ALA A 1 308 ? -28.599 -5.428 25.940 1.00 79.25 308 ALA A N 1
ATOM 2408 C CA . ALA A 1 308 ? -28.402 -4.818 24.627 1.00 79.25 308 ALA A CA 1
ATOM 2409 C C . ALA A 1 308 ? -27.952 -3.356 24.756 1.00 79.25 308 ALA A C 1
ATOM 2411 O O . ALA A 1 308 ? -26.962 -2.957 24.150 1.00 79.25 308 ALA A O 1
ATOM 2412 N N . PHE A 1 309 ? -28.595 -2.574 25.629 1.00 83.56 309 PHE A N 1
ATOM 2413 C CA . PHE A 1 309 ? -28.197 -1.190 25.883 1.00 83.56 309 PHE A CA 1
ATOM 2414 C C . PHE A 1 309 ? -26.747 -1.076 26.377 1.00 83.56 309 PHE A C 1
ATOM 2416 O O . PHE A 1 309 ? -25.978 -0.255 25.867 1.00 83.56 309 PHE A O 1
ATOM 2423 N N . VAL A 1 310 ? -26.344 -1.901 27.348 1.00 84.75 310 VAL A N 1
ATOM 2424 C CA . VAL A 1 310 ? -24.981 -1.869 27.897 1.00 84.75 310 VAL A CA 1
ATOM 2425 C C . VAL A 1 310 ? -23.945 -2.245 26.830 1.00 84.75 310 VAL A C 1
ATOM 2427 O O . VAL A 1 310 ? -22.909 -1.585 26.723 1.00 84.75 310 VAL A O 1
ATOM 2430 N N . LEU A 1 311 ? -24.232 -3.259 26.012 1.00 78.50 311 LEU A N 1
ATOM 2431 C CA . LEU A 1 311 ? -23.318 -3.752 24.980 1.00 78.50 311 LEU A CA 1
ATOM 2432 C C . LEU A 1 311 ? -23.235 -2.848 23.749 1.00 78.50 311 LEU A C 1
ATOM 2434 O O . LEU A 1 311 ? -22.142 -2.643 23.228 1.00 78.50 311 LEU A O 1
ATOM 2438 N N . GLU A 1 312 ? -24.352 -2.302 23.279 1.00 77.00 312 GLU A N 1
ATOM 2439 C CA . GLU A 1 312 ? -24.413 -1.569 22.008 1.00 77.00 312 GLU A CA 1
ATOM 2440 C C . GLU A 1 312 ? -24.263 -0.059 22.186 1.00 77.00 312 GLU A C 1
ATOM 2442 O O . GLU A 1 312 ? -23.706 0.620 21.322 1.00 77.00 312 GLU A O 1
ATOM 2447 N N . THR A 1 313 ? -24.750 0.477 23.307 1.00 79.69 313 THR A N 1
ATOM 2448 C CA . THR A 1 313 ? -24.799 1.924 23.547 1.00 79.69 313 THR A CA 1
ATOM 2449 C C . THR A 1 313 ? -23.769 2.341 24.590 1.00 79.69 313 THR A C 1
ATOM 2451 O O . THR A 1 313 ? -22.898 3.168 24.315 1.00 79.69 313 THR A O 1
ATOM 2454 N N . TRP A 1 314 ? -23.815 1.748 25.785 1.00 85.00 314 TRP A N 1
ATOM 2455 C CA . TRP A 1 314 ? -22.960 2.188 26.892 1.00 85.00 314 TRP A CA 1
ATOM 2456 C C . TRP A 1 314 ? -21.479 1.832 26.685 1.00 85.00 314 TRP A C 1
ATOM 2458 O O . TRP A 1 314 ? -20.598 2.608 27.059 1.00 85.00 314 TRP A O 1
ATOM 2468 N N . SER A 1 315 ? -21.178 0.722 26.004 1.00 81.25 315 SER A N 1
ATOM 2469 C CA . SER A 1 315 ? -19.808 0.362 25.601 1.00 81.25 315 SER A CA 1
ATOM 2470 C C . SER A 1 315 ? -19.142 1.442 24.734 1.00 81.25 315 SER A C 1
ATOM 2472 O O . SER A 1 315 ? -17.957 1.735 24.908 1.00 81.25 315 SER A O 1
ATOM 2474 N N . LYS A 1 316 ? -19.909 2.093 23.847 1.00 77.44 316 LYS A N 1
ATOM 2475 C CA . LYS A 1 316 ? -19.434 3.180 22.979 1.00 77.44 316 LYS A CA 1
ATOM 2476 C C . LYS A 1 316 ? -19.156 4.451 23.781 1.00 77.44 316 LYS A C 1
ATOM 2478 O O . LYS A 1 316 ? -18.143 5.105 23.534 1.00 77.44 316 LYS A O 1
ATOM 2483 N N . VAL A 1 317 ? -19.995 4.771 24.773 1.00 80.00 317 VAL A N 1
ATOM 2484 C CA . VAL A 1 317 ? -19.747 5.880 25.719 1.00 80.00 317 VAL A CA 1
ATOM 2485 C C . VAL A 1 317 ? -18.431 5.655 26.454 1.00 80.00 317 VAL A C 1
ATOM 2487 O O . VAL A 1 317 ? -17.555 6.518 26.426 1.00 80.00 317 VAL A O 1
ATOM 2490 N N . LEU A 1 318 ? -18.249 4.463 27.029 1.00 79.56 318 LEU A N 1
ATOM 2491 C CA . LEU A 1 318 ? -17.021 4.089 27.725 1.00 79.56 318 LEU A CA 1
ATOM 2492 C C . LEU A 1 318 ? -15.801 4.182 26.796 1.00 79.56 318 LEU A C 1
ATOM 2494 O O . LEU A 1 318 ? -14.792 4.786 27.165 1.00 79.56 318 LEU A O 1
ATOM 2498 N N . LEU A 1 319 ? -15.894 3.661 25.569 1.00 78.62 319 LEU A N 1
ATOM 2499 C CA . LEU A 1 319 ? -14.811 3.734 24.588 1.00 78.62 319 LEU A CA 1
ATOM 2500 C C . LEU A 1 319 ? -14.420 5.186 24.280 1.00 78.62 319 LEU A C 1
ATOM 2502 O O . LEU A 1 319 ? -13.238 5.531 24.320 1.00 78.62 319 LEU A O 1
ATOM 2506 N N . LEU A 1 320 ? -15.402 6.054 24.027 1.00 79.06 320 LEU A N 1
ATOM 2507 C CA . LEU A 1 320 ? -15.171 7.472 23.756 1.00 79.06 320 LEU A CA 1
ATOM 2508 C C . LEU A 1 320 ? -14.568 8.198 24.963 1.00 79.06 320 LEU A C 1
ATOM 2510 O O . LEU A 1 320 ? -13.633 8.983 24.788 1.00 79.06 320 LEU A O 1
ATOM 2514 N N . THR A 1 321 ? -15.051 7.935 26.179 1.00 78.25 321 THR A N 1
ATOM 2515 C CA . THR A 1 321 ? -14.482 8.509 27.407 1.00 78.25 321 THR A CA 1
ATOM 2516 C C . THR A 1 321 ? -13.040 8.042 27.610 1.00 78.25 321 THR A C 1
ATOM 2518 O O . THR A 1 321 ? -12.169 8.862 27.911 1.00 78.25 321 THR A O 1
ATOM 2521 N N . CYS A 1 322 ? -12.749 6.759 27.381 1.00 78.19 322 CYS A N 1
ATOM 2522 C CA . CYS A 1 322 ? -11.398 6.214 27.495 1.00 78.19 322 CYS A CA 1
ATOM 2523 C C . CYS A 1 322 ? -10.438 6.839 26.473 1.00 78.19 322 CYS A C 1
ATOM 2525 O O . CYS A 1 322 ? -9.308 7.172 26.827 1.00 78.19 322 CYS A O 1
ATOM 2527 N N . LEU A 1 323 ? -10.885 7.050 25.232 1.00 77.44 323 LEU A N 1
ATOM 2528 C CA . LEU A 1 323 ? -10.080 7.690 24.189 1.00 77.44 323 LEU A CA 1
ATOM 2529 C C . LEU A 1 323 ? -9.857 9.186 24.449 1.00 77.44 323 LEU A C 1
ATOM 2531 O O . LEU A 1 323 ? -8.754 9.681 24.239 1.00 77.44 323 LEU A O 1
ATOM 2535 N N . LYS A 1 324 ? -10.877 9.914 24.923 1.00 76.88 324 LYS A N 1
ATOM 2536 C CA . LYS A 1 324 ? -10.801 11.374 25.122 1.00 76.88 324 LYS A CA 1
ATOM 2537 C C . LYS A 1 324 ? -10.144 11.789 26.437 1.00 76.88 324 LYS A C 1
ATOM 2539 O O . LYS A 1 324 ? -9.498 12.829 26.489 1.00 76.88 324 LYS A O 1
ATOM 2544 N N . ARG A 1 325 ? -10.379 11.043 27.520 1.00 75.94 325 ARG A N 1
ATOM 2545 C CA . ARG A 1 325 ? -9.986 11.428 28.891 1.00 75.94 325 ARG A CA 1
ATOM 2546 C C . ARG A 1 325 ? -9.087 10.403 29.580 1.00 75.94 325 ARG A C 1
ATOM 2548 O O . ARG A 1 325 ? -8.538 10.703 30.636 1.00 75.94 325 ARG A O 1
ATOM 2555 N N . GLY A 1 326 ? -8.922 9.216 29.001 1.00 76.69 326 GLY A N 1
ATOM 2556 C CA . GLY A 1 326 ? -8.152 8.123 29.587 1.00 76.69 326 GLY A CA 1
ATOM 2557 C C . GLY A 1 326 ? -8.936 7.297 30.614 1.00 76.69 326 GLY A C 1
ATOM 2558 O O . GLY A 1 326 ? -9.878 7.769 31.257 1.00 76.69 326 GLY A O 1
ATOM 2559 N N . HIS A 1 327 ? -8.496 6.052 30.805 1.00 75.38 327 HIS A N 1
ATOM 2560 C CA . HIS A 1 327 ? -9.102 5.071 31.718 1.00 75.38 327 HIS A CA 1
ATOM 2561 C C . HIS A 1 327 ? -8.876 5.361 33.217 1.00 75.38 327 HIS A C 1
ATOM 2563 O O . HIS A 1 327 ? -9.468 4.708 34.069 1.00 75.38 327 HIS A O 1
ATOM 2569 N N . LEU A 1 328 ? -8.007 6.317 33.563 1.00 78.44 328 LEU A N 1
ATOM 2570 C CA . LEU A 1 328 ? -7.774 6.756 34.949 1.00 78.44 328 LEU A CA 1
ATOM 2571 C C . LEU A 1 328 ? -8.598 7.995 35.322 1.00 78.44 328 LEU A C 1
ATOM 2573 O O . LEU A 1 328 ? -8.491 8.496 36.439 1.00 78.44 328 LEU A O 1
ATOM 2577 N N . SER A 1 329 ? -9.388 8.525 34.387 1.00 83.88 329 SER A N 1
ATOM 2578 C CA . SER A 1 329 ? -10.157 9.739 34.627 1.00 83.88 329 SER A CA 1
ATOM 2579 C C . SER A 1 329 ? -11.314 9.504 35.599 1.00 83.88 329 SER A C 1
ATOM 2581 O O . SER A 1 329 ? -11.941 8.444 35.611 1.00 83.88 329 SER A O 1
ATOM 2583 N N . LEU A 1 330 ? -11.651 10.543 36.370 1.00 85.31 330 LEU A N 1
ATOM 2584 C CA . LEU A 1 330 ? -12.854 10.552 37.212 1.00 85.31 330 LEU A CA 1
ATOM 2585 C C . LEU A 1 330 ? -14.126 10.326 36.381 1.00 85.31 330 LEU A C 1
ATOM 2587 O O . LEU A 1 330 ? -15.062 9.694 36.856 1.00 85.31 330 LEU A O 1
ATOM 2591 N N . GLN A 1 331 ? -14.137 10.796 35.127 1.00 86.12 331 GLN A N 1
ATOM 2592 C CA . GLN A 1 331 ? -15.253 10.569 34.208 1.00 86.12 331 GLN A CA 1
ATOM 2593 C C . GLN A 1 331 ? -15.402 9.085 33.861 1.00 86.12 331 GLN A C 1
ATOM 2595 O O . GLN A 1 331 ? -16.499 8.558 33.964 1.00 86.12 331 GLN A O 1
ATOM 2600 N N . TRP A 1 332 ? -14.308 8.394 33.520 1.00 85.75 332 TRP A N 1
ATOM 2601 C CA . TRP A 1 332 ? -14.342 6.951 33.266 1.00 85.75 332 TRP A CA 1
ATOM 2602 C C . TRP A 1 332 ? -14.878 6.176 34.476 1.00 85.75 332 TRP A C 1
ATOM 2604 O O . TRP A 1 332 ? -15.740 5.315 34.330 1.00 85.75 332 TRP A O 1
ATOM 2614 N N . GLN A 1 333 ? -14.406 6.510 35.680 1.00 88.44 333 GLN A N 1
ATOM 2615 C CA . GLN A 1 333 ? -14.888 5.881 36.912 1.00 88.44 333 GLN A CA 1
ATOM 2616 C C . GLN A 1 333 ? -16.386 6.130 37.132 1.00 88.44 333 GLN A C 1
ATOM 2618 O O . GLN A 1 333 ? -17.106 5.201 37.490 1.00 88.44 333 GLN A O 1
ATOM 2623 N N . ALA A 1 334 ? -16.867 7.350 36.877 1.00 86.81 334 ALA A N 1
ATOM 2624 C CA . ALA A 1 334 ? -18.285 7.688 36.965 1.00 86.81 334 ALA A CA 1
ATOM 2625 C C . ALA A 1 334 ? -19.133 6.934 35.924 1.00 86.81 334 ALA A C 1
ATOM 2627 O O . ALA A 1 334 ? -20.196 6.413 36.265 1.00 86.81 334 ALA A O 1
ATOM 2628 N N . ASP A 1 335 ? -18.656 6.814 34.684 1.00 86.38 335 ASP A N 1
ATOM 2629 C CA . ASP A 1 335 ? -19.360 6.117 33.601 1.00 86.38 335 ASP A CA 1
ATOM 2630 C C . ASP A 1 335 ? -19.439 4.597 33.870 1.00 86.38 335 ASP A C 1
ATOM 2632 O O . ASP A 1 335 ? -20.486 3.973 33.661 1.00 86.38 335 ASP A O 1
ATOM 2636 N N . VAL A 1 336 ? -18.364 3.994 34.399 1.00 88.81 336 VAL A N 1
ATOM 2637 C CA . VAL A 1 336 ? -18.350 2.587 34.847 1.00 88.81 336 VAL A CA 1
ATOM 2638 C C . VAL A 1 336 ? -19.267 2.391 36.056 1.00 88.81 336 VAL A C 1
ATOM 2640 O O . VAL A 1 336 ? -20.047 1.441 36.088 1.00 88.81 336 VAL A O 1
ATOM 2643 N N . GLN A 1 337 ? -19.240 3.304 37.030 1.00 90.19 337 GLN A N 1
ATOM 2644 C CA . GLN A 1 337 ? -20.118 3.232 38.199 1.00 90.19 337 GLN A CA 1
ATOM 2645 C C . GLN A 1 337 ? -21.596 3.334 37.802 1.00 90.19 337 GLN A C 1
ATOM 2647 O O . GLN A 1 337 ? -22.425 2.595 38.329 1.00 90.19 337 GLN A O 1
ATOM 2652 N N . THR A 1 338 ? -21.923 4.195 36.838 1.00 90.19 338 THR A N 1
ATOM 2653 C CA . THR A 1 338 ? -23.279 4.343 36.289 1.00 90.19 338 THR A CA 1
ATOM 2654 C C . THR A 1 338 ? -23.759 3.031 35.661 1.00 90.19 338 THR A C 1
ATOM 2656 O O . THR A 1 338 ? -24.878 2.593 35.924 1.00 90.19 338 THR A O 1
ATOM 2659 N N . MET A 1 339 ? -22.893 2.347 34.903 1.00 91.50 339 MET A N 1
ATOM 2660 C CA . MET A 1 339 ? -23.179 1.013 34.359 1.00 91.50 339 MET A CA 1
ATOM 2661 C C . MET A 1 339 ? -23.466 -0.005 35.468 1.00 91.50 339 MET A C 1
ATOM 2663 O O . MET A 1 339 ? -24.449 -0.741 35.400 1.00 91.50 339 MET A O 1
ATOM 2667 N N . MET A 1 340 ? -22.634 -0.036 36.512 1.00 87.38 340 MET A N 1
ATOM 2668 C CA . MET A 1 340 ? -22.813 -0.953 37.642 1.00 87.38 340 MET A CA 1
ATOM 2669 C C . MET A 1 340 ? -24.108 -0.674 38.411 1.00 87.38 340 MET A C 1
ATOM 2671 O O . MET A 1 340 ? -24.805 -1.608 38.803 1.00 87.38 340 MET A O 1
ATOM 2675 N N . GLN A 1 341 ? -24.459 0.599 38.596 1.00 88.19 341 GLN A N 1
ATOM 2676 C CA . GLN A 1 341 ? -25.705 1.025 39.230 1.00 88.19 341 GLN A CA 1
ATOM 2677 C C . GLN A 1 341 ? -26.935 0.646 38.398 1.00 88.19 341 GLN A C 1
ATOM 2679 O O . GLN A 1 341 ? -27.920 0.173 38.962 1.00 88.19 341 GLN A O 1
ATOM 2684 N N . LEU A 1 342 ? -26.867 0.781 37.068 1.00 88.12 342 LEU A N 1
ATOM 2685 C CA . LEU A 1 342 ? -27.910 0.309 36.156 1.00 88.12 342 LEU A CA 1
ATOM 2686 C C . LEU A 1 342 ? -28.112 -1.202 36.291 1.00 88.12 342 LEU A C 1
ATOM 2688 O O . LEU A 1 342 ? -29.225 -1.648 36.562 1.00 88.12 342 LEU A O 1
ATOM 2692 N N . ILE A 1 343 ? -27.025 -1.966 36.171 1.00 86.38 343 ILE A N 1
ATOM 2693 C CA . ILE A 1 343 ? -27.009 -3.428 36.295 1.00 86.38 343 ILE A CA 1
ATOM 2694 C C . ILE A 1 343 ? -27.560 -3.876 37.655 1.00 86.38 343 ILE A C 1
ATOM 2696 O O . ILE A 1 343 ? -28.311 -4.846 37.722 1.00 86.38 343 ILE A O 1
ATOM 2700 N N . TRP A 1 344 ? -27.217 -3.170 38.735 1.00 86.94 344 TRP A N 1
ATOM 2701 C CA . TRP A 1 344 ? -27.750 -3.439 40.069 1.00 86.94 344 TRP A CA 1
ATOM 2702 C C . TRP A 1 344 ? -29.248 -3.121 40.157 1.00 86.94 344 TRP A C 1
ATOM 2704 O O . TRP A 1 344 ? -29.997 -3.923 40.702 1.00 86.94 344 TRP A O 1
ATOM 2714 N N . SER A 1 345 ? -29.712 -2.004 39.587 1.00 84.19 345 SER A N 1
ATOM 2715 C CA . SER A 1 345 ? -31.111 -1.552 39.699 1.00 84.19 345 SER A CA 1
ATOM 2716 C C . SER A 1 345 ? -32.143 -2.492 39.065 1.00 84.19 345 SER A C 1
ATOM 2718 O O . SER A 1 345 ? -33.320 -2.413 39.394 1.00 84.19 345 SER A O 1
ATOM 2720 N N . VAL A 1 346 ? -31.714 -3.373 38.158 1.00 82.31 346 VAL A N 1
ATOM 2721 C CA . VAL A 1 346 ? -32.591 -4.318 37.447 1.00 82.31 346 VAL A CA 1
ATOM 2722 C C . VAL A 1 346 ? -32.428 -5.768 37.921 1.00 82.31 346 VAL A C 1
ATOM 2724 O O . VAL A 1 346 ? -33.102 -6.662 37.412 1.00 82.31 346 VAL A O 1
ATOM 2727 N N . GLN A 1 347 ? -31.541 -6.020 38.891 1.00 78.56 347 GLN A N 1
ATOM 2728 C CA . GLN A 1 347 ? -31.366 -7.333 39.525 1.00 78.56 347 GLN A CA 1
ATOM 2729 C C . GLN A 1 347 ? -32.354 -7.520 40.667 1.00 78.56 347 GLN A C 1
ATOM 2731 O O . GLN A 1 347 ? -32.596 -6.585 41.416 1.00 78.56 347 GLN A O 1
ATOM 2736 N N . ARG A 1 348 ? -32.862 -8.743 40.859 1.00 69.19 348 ARG A N 1
ATOM 2737 C CA . ARG A 1 348 ? -33.693 -9.091 42.024 1.00 69.19 348 ARG A CA 1
ATOM 2738 C C . ARG A 1 348 ? -32.872 -9.020 43.314 1.00 69.19 348 ARG A C 1
ATOM 2740 O O . ARG A 1 348 ? -31.849 -9.690 43.421 1.00 69.19 348 ARG A O 1
ATOM 2747 N N . HIS A 1 349 ? -33.353 -8.242 44.283 1.00 71.50 349 HIS A N 1
ATOM 2748 C CA . HIS A 1 349 ? -32.747 -8.091 45.608 1.00 71.50 349 HIS A CA 1
ATOM 2749 C C . HIS A 1 349 ? -33.702 -8.629 46.677 1.00 71.50 349 HIS A C 1
ATOM 2751 O O . HIS A 1 349 ? -34.835 -8.168 46.769 1.00 71.50 349 HIS A O 1
ATOM 2757 N N . ASP A 1 350 ? -33.234 -9.578 47.489 1.00 56.78 350 ASP A N 1
ATOM 2758 C CA . ASP A 1 350 ? -33.998 -10.165 48.600 1.00 56.78 350 ASP A CA 1
ATOM 2759 C C . ASP A 1 350 ? -34.076 -9.334 49.912 1.00 56.78 350 ASP A C 1
ATOM 2761 O O . ASP A 1 350 ? -35.004 -9.574 50.688 1.00 56.78 350 ASP A O 1
ATOM 2765 N N . PRO A 1 351 ? -33.169 -8.383 50.246 1.00 64.88 351 PRO A N 1
ATOM 2766 C CA . PRO A 1 351 ? -33.222 -7.710 51.546 1.00 64.88 351 PRO A CA 1
ATOM 2767 C C . PRO A 1 351 ? -34.256 -6.564 51.611 1.00 64.88 351 PRO A C 1
ATOM 2769 O O . PRO A 1 351 ? -34.476 -5.867 50.618 1.00 64.88 351 PRO A O 1
ATOM 2772 N N . PRO A 1 352 ? -34.832 -6.298 52.804 1.00 59.75 352 PRO A N 1
ATOM 2773 C CA . PRO A 1 352 ? -35.868 -5.275 53.011 1.00 59.75 352 PRO A CA 1
ATOM 2774 C C . PRO A 1 352 ? -35.407 -3.846 52.669 1.00 59.75 352 PRO A C 1
ATOM 2776 O O . PRO A 1 352 ? -36.215 -3.035 52.216 1.00 59.75 352 PRO A O 1
ATOM 2779 N N . ASP A 1 353 ? -34.107 -3.564 52.790 1.00 63.41 353 ASP A N 1
ATOM 2780 C CA . ASP A 1 353 ? -33.522 -2.233 52.567 1.00 63.41 353 ASP A CA 1
ATOM 2781 C C . ASP A 1 353 ? -33.222 -1.937 51.084 1.00 63.41 353 ASP A C 1
ATOM 2783 O O . ASP A 1 353 ? -32.956 -0.794 50.704 1.00 63.41 353 ASP A O 1
ATOM 2787 N N . ALA A 1 354 ? -33.285 -2.947 50.205 1.00 69.44 354 ALA A N 1
ATOM 2788 C CA . ALA A 1 354 ? -33.004 -2.765 48.779 1.00 69.44 354 ALA A CA 1
ATOM 2789 C C . ALA A 1 354 ? -34.008 -1.819 48.105 1.00 69.44 354 ALA A C 1
ATOM 2791 O O . ALA A 1 354 ? -33.655 -1.082 47.183 1.00 69.44 354 ALA A O 1
ATOM 2792 N N . ARG A 1 355 ? -35.252 -1.807 48.600 1.00 71.19 355 ARG A N 1
ATOM 2793 C CA . ARG A 1 355 ? -36.343 -0.971 48.089 1.00 71.19 355 ARG A CA 1
ATOM 2794 C C . ARG A 1 355 ? -36.087 0.514 48.348 1.00 71.19 355 ARG A C 1
ATOM 2796 O O . ARG A 1 355 ? -36.254 1.333 47.447 1.00 71.19 355 ARG A O 1
ATOM 2803 N N . GLU A 1 356 ? -35.650 0.852 49.560 1.00 77.38 356 GLU A N 1
ATOM 2804 C CA . GLU A 1 356 ? -35.293 2.225 49.932 1.00 77.38 356 GLU A CA 1
ATOM 2805 C C . GLU A 1 356 ? -34.033 2.685 49.195 1.00 77.38 356 GLU A C 1
ATOM 2807 O O . GLU A 1 356 ? -33.981 3.806 48.684 1.00 77.38 356 GLU A O 1
ATOM 2812 N N . HIS A 1 357 ? -33.048 1.794 49.045 1.00 79.44 357 HIS A N 1
ATOM 2813 C CA . HIS A 1 357 ? -31.841 2.094 48.283 1.00 79.44 357 HIS A CA 1
ATOM 2814 C C . HIS A 1 357 ? -32.156 2.412 46.814 1.00 79.44 357 HIS A C 1
ATOM 2816 O O . HIS A 1 357 ? -31.659 3.404 46.279 1.00 79.44 357 HIS A O 1
ATOM 2822 N N . LEU A 1 358 ? -33.049 1.649 46.174 1.00 81.19 358 LEU A N 1
ATOM 2823 C CA . LEU A 1 358 ? -33.427 1.873 44.778 1.00 81.19 358 LEU A CA 1
ATOM 2824 C C . LEU A 1 358 ? -34.129 3.228 44.574 1.00 81.19 358 LEU A C 1
ATOM 2826 O O . LEU A 1 358 ? -33.786 3.954 43.642 1.00 81.19 358 LEU A O 1
ATOM 2830 N N . LEU A 1 359 ? -35.025 3.628 45.486 1.00 80.12 359 LEU A N 1
ATOM 2831 C CA . LEU A 1 359 ? -35.702 4.934 45.426 1.00 80.12 359 LEU A CA 1
ATOM 2832 C C . LEU A 1 359 ? -34.733 6.123 45.519 1.00 80.12 359 LEU A C 1
ATOM 2834 O O . LEU A 1 359 ? -34.974 7.162 44.905 1.00 80.12 359 LEU A O 1
ATOM 2838 N N . THR A 1 360 ? -33.626 5.976 46.252 1.00 85.50 360 THR A N 1
ATOM 2839 C CA . THR A 1 360 ? -32.594 7.026 46.343 1.00 85.50 360 THR A CA 1
ATOM 2840 C C . THR A 1 360 ? -31.650 7.047 45.136 1.00 85.50 360 THR A C 1
ATOM 2842 O O . THR A 1 360 ? -31.161 8.111 44.754 1.00 85.50 360 THR A O 1
ATOM 2845 N N . LEU A 1 361 ? -31.413 5.891 44.508 1.00 85.50 361 LEU A N 1
ATOM 2846 C CA . LEU A 1 361 ? -30.420 5.711 43.448 1.00 85.50 361 LEU A CA 1
ATOM 2847 C C . LEU A 1 361 ? -30.955 6.042 42.046 1.00 85.50 361 LEU A C 1
ATOM 2849 O O . LEU A 1 361 ? -30.232 6.640 41.246 1.00 85.50 361 LEU A O 1
ATOM 2853 N N . VAL A 1 362 ? -32.215 5.704 41.744 1.00 85.44 362 VAL A N 1
ATOM 2854 C CA . VAL A 1 362 ? -32.806 5.865 40.398 1.00 85.44 362 VAL A CA 1
ATOM 2855 C C . VAL A 1 362 ? -32.729 7.305 39.860 1.00 85.44 362 VAL A C 1
ATOM 2857 O O . VAL A 1 362 ? -32.289 7.472 38.721 1.00 85.44 362 VAL A O 1
ATOM 2860 N N . PRO A 1 363 ? -33.063 8.369 40.622 1.00 86.94 363 PRO A N 1
ATOM 2861 C CA . PRO A 1 363 ? -33.004 9.734 40.091 1.00 86.94 363 PRO A CA 1
ATOM 2862 C C . PRO A 1 363 ? -31.591 10.160 39.665 1.00 86.94 363 PRO A C 1
ATOM 2864 O O . PRO A 1 363 ? -31.417 10.795 38.622 1.00 86.94 363 PRO A O 1
ATOM 2867 N N . ALA A 1 364 ? -30.574 9.791 40.451 1.00 87.06 364 ALA A N 1
ATOM 2868 C CA . ALA A 1 364 ? -29.176 10.089 40.143 1.00 87.06 364 ALA A CA 1
ATOM 2869 C C . ALA A 1 364 ? -28.674 9.263 38.947 1.00 87.06 364 ALA A C 1
ATOM 2871 O O . ALA A 1 364 ? -28.008 9.805 38.065 1.00 87.06 364 ALA A O 1
ATOM 2872 N N . LEU A 1 365 ? -29.061 7.986 38.878 1.00 89.00 365 LEU A N 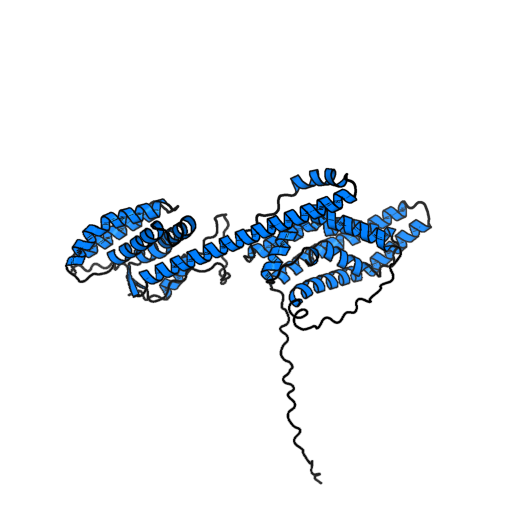1
ATOM 2873 C CA . LEU A 1 365 ? -28.737 7.085 37.774 1.00 89.00 365 LEU A CA 1
ATOM 2874 C C . LEU A 1 365 ? -29.294 7.593 36.438 1.00 89.00 365 LEU A C 1
ATOM 2876 O O . LEU A 1 365 ? -28.554 7.704 35.464 1.00 89.00 365 LEU A O 1
ATOM 2880 N N . LEU A 1 366 ? -30.581 7.950 36.386 1.00 86.56 366 LEU A N 1
ATOM 2881 C CA . LEU A 1 366 ? -31.221 8.459 35.167 1.00 86.56 366 LEU A CA 1
ATOM 2882 C C . LEU A 1 366 ? -30.558 9.748 34.670 1.00 86.56 366 LEU A C 1
ATOM 2884 O O . LEU A 1 366 ? -30.415 9.950 33.460 1.00 86.56 366 LEU A O 1
ATOM 2888 N N . LYS A 1 367 ? -30.130 10.612 35.598 1.00 86.69 367 LYS A N 1
ATOM 2889 C CA . LYS A 1 367 ? -29.375 11.822 35.273 1.00 86.69 367 LYS A CA 1
ATOM 2890 C C . LYS A 1 367 ? -28.010 11.480 34.667 1.00 86.69 367 LYS A C 1
ATOM 2892 O O . LYS A 1 367 ? -27.703 11.983 33.590 1.00 86.69 367 LYS A O 1
ATOM 2897 N N . ALA A 1 368 ? -27.238 10.599 35.304 1.00 86.06 368 ALA A N 1
ATOM 2898 C CA . ALA A 1 368 ? -25.917 10.191 34.824 1.00 86.06 368 ALA A CA 1
ATOM 2899 C C . ALA A 1 368 ? -25.978 9.479 33.459 1.00 86.06 368 ALA A C 1
ATOM 2901 O O . ALA A 1 368 ? -25.190 9.784 32.565 1.00 86.06 368 ALA A O 1
ATOM 2902 N N . LEU A 1 369 ? -26.969 8.603 33.251 1.00 86.88 369 LEU A N 1
ATOM 2903 C CA . LEU A 1 369 ? -27.219 7.961 31.956 1.00 86.88 369 LEU A CA 1
ATOM 2904 C C . LEU A 1 369 ? -27.502 8.999 30.864 1.00 86.88 369 LEU A C 1
ATOM 2906 O O . LEU A 1 369 ? -26.937 8.930 29.775 1.00 86.88 369 LEU A O 1
ATOM 2910 N N . ARG A 1 370 ? -28.343 9.999 31.153 1.00 84.50 370 ARG A N 1
ATOM 2911 C CA . ARG A 1 370 ? -28.666 11.065 30.195 1.00 84.50 370 ARG A CA 1
ATOM 2912 C C . ARG A 1 370 ? -27.452 11.933 29.863 1.00 84.50 370 ARG A C 1
ATOM 2914 O O . ARG A 1 370 ? -27.270 12.292 28.703 1.00 84.50 370 ARG A O 1
ATOM 2921 N N . GLU A 1 371 ? -26.627 12.254 30.857 1.00 83.50 371 GLU A N 1
ATOM 2922 C CA . GLU A 1 371 ? -25.377 12.993 30.660 1.00 83.50 371 GLU A CA 1
ATOM 2923 C C . GLU A 1 371 ? -24.391 12.196 29.790 1.00 83.50 371 GLU A C 1
ATOM 2925 O O . GLU A 1 371 ? -23.882 12.738 28.808 1.00 83.50 371 GLU A O 1
ATOM 2930 N N . GLY A 1 372 ? -24.201 10.901 30.061 1.00 78.81 372 GLY A N 1
ATOM 2931 C CA . GLY A 1 372 ? -23.338 10.026 29.259 1.00 78.81 372 GLY A CA 1
ATOM 2932 C C . GLY A 1 372 ? -23.791 9.903 27.801 1.00 78.81 372 GLY A C 1
ATOM 2933 O O . GLY A 1 372 ? -22.972 10.003 26.890 1.00 78.81 372 GLY A O 1
ATOM 2934 N N . LEU A 1 373 ? -25.103 9.787 27.563 1.00 79.94 373 LEU A N 1
ATOM 2935 C CA . LEU A 1 373 ? -25.672 9.700 26.213 1.00 79.94 373 LEU A CA 1
ATOM 293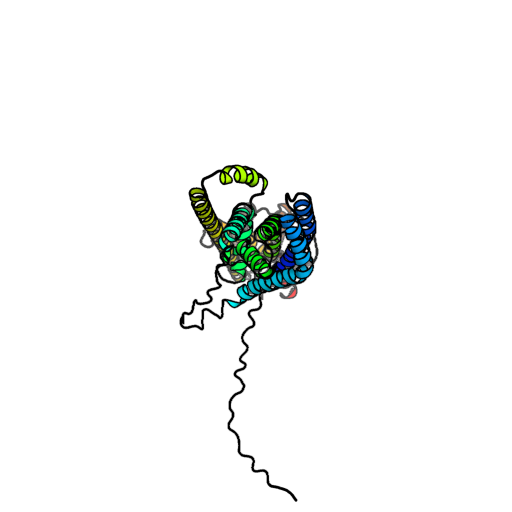6 C C . LEU A 1 373 ? -25.607 11.029 25.441 1.00 79.94 373 LEU A C 1
ATOM 2938 O O . LEU A 1 373 ? -25.547 11.011 24.214 1.00 79.94 373 LEU A O 1
ATOM 2942 N N . SER A 1 374 ? -25.579 12.175 26.134 1.00 71.00 374 SER A N 1
ATOM 2943 C CA . SER A 1 374 ? -25.522 13.506 25.506 1.00 71.00 374 SER A CA 1
ATOM 2944 C C . SER A 1 374 ? -24.190 13.813 24.805 1.00 71.00 374 SER A C 1
ATOM 2946 O O . SER A 1 374 ? -24.144 14.653 23.908 1.00 71.00 374 SER A O 1
ATOM 2948 N N . GLY A 1 375 ? -23.107 13.122 25.182 1.00 58.19 375 GLY A N 1
ATOM 2949 C CA . GLY A 1 375 ? -21.763 13.304 24.615 1.00 58.19 375 GLY A CA 1
ATOM 2950 C C . GLY A 1 375 ? -21.488 12.527 23.320 1.00 58.19 375 GLY A C 1
ATOM 2951 O O . GLY A 1 375 ? -20.375 12.588 22.786 1.00 58.19 375 GLY A O 1
ATOM 2952 N N . SER A 1 376 ? -22.478 11.793 22.826 1.00 55.50 376 SER A N 1
ATOM 2953 C CA . SER A 1 376 ? -22.384 10.759 21.790 1.00 55.50 376 SER A CA 1
ATOM 2954 C C . SER A 1 376 ? -23.568 10.893 20.836 1.00 55.50 376 SER A C 1
ATOM 2956 O O . SER A 1 376 ? -24.678 11.179 21.273 1.00 55.50 376 SER A O 1
ATOM 2958 N N . ALA A 1 377 ? -23.342 10.721 19.532 1.00 49.12 377 ALA A N 1
ATOM 2959 C CA . ALA A 1 377 ? -24.355 10.894 18.487 1.00 49.12 377 ALA A CA 1
ATOM 2960 C C . ALA A 1 377 ? -25.374 9.735 18.473 1.00 49.12 377 ALA A C 1
ATOM 2962 O O . ALA A 1 377 ? -25.439 8.968 17.518 1.00 49.12 377 ALA A O 1
ATOM 2963 N N . PHE A 1 378 ? -26.129 9.570 19.558 1.00 63.31 378 PHE A N 1
ATOM 2964 C CA . PHE A 1 378 ? -27.157 8.542 19.678 1.00 63.31 378 PHE A CA 1
ATOM 2965 C C . PHE A 1 378 ? -28.522 9.045 19.224 1.00 63.31 378 PHE A C 1
ATOM 2967 O O . PHE A 1 378 ? -28.832 10.233 19.321 1.00 63.31 378 PHE A O 1
ATOM 2974 N N . ASP A 1 379 ? -29.352 8.110 18.766 1.00 67.25 379 ASP A N 1
ATOM 2975 C CA . ASP A 1 379 ? -30.730 8.379 18.376 1.00 67.25 379 ASP A CA 1
ATOM 2976 C C . ASP A 1 379 ? -31.577 8.817 19.598 1.00 67.25 379 ASP A C 1
ATOM 2978 O O . ASP A 1 379 ? -31.732 8.050 20.565 1.00 67.25 379 ASP A O 1
ATOM 2982 N N . PRO A 1 380 ? -32.154 10.037 19.584 1.00 69.19 380 PRO A N 1
ATOM 2983 C CA . PRO A 1 380 ? -33.030 10.520 20.648 1.00 69.19 380 PRO A CA 1
ATOM 2984 C C . PRO A 1 380 ? -34.277 9.648 20.858 1.00 69.19 380 PRO A C 1
ATOM 2986 O O . PRO A 1 380 ? -34.792 9.585 21.978 1.00 69.19 380 PRO A O 1
ATOM 2989 N N . PHE A 1 381 ? -34.768 8.976 19.809 1.00 72.81 381 PHE A N 1
ATOM 2990 C CA . PHE A 1 381 ? -35.953 8.121 19.897 1.00 72.81 381 PHE A CA 1
ATOM 2991 C C . PHE A 1 381 ? -35.647 6.802 20.610 1.00 72.81 381 PHE A C 1
ATOM 2993 O O . PHE A 1 381 ? -36.338 6.476 21.579 1.00 72.81 381 PHE A O 1
ATOM 3000 N N . ALA A 1 382 ? -34.579 6.101 20.214 1.00 71.06 382 ALA A N 1
ATOM 3001 C CA . ALA A 1 382 ? -34.099 4.901 20.905 1.00 71.06 382 ALA A CA 1
ATOM 3002 C C . ALA A 1 382 ? -33.795 5.166 22.389 1.00 71.06 382 ALA A C 1
ATOM 3004 O O . ALA A 1 382 ? -34.197 4.398 23.264 1.00 71.06 382 ALA A O 1
ATOM 3005 N N . THR A 1 383 ? -33.172 6.310 22.689 1.00 74.69 383 THR A N 1
ATOM 3006 C CA . THR A 1 383 ? -32.885 6.728 24.068 1.00 74.69 383 THR A CA 1
ATOM 3007 C C . THR A 1 383 ? -34.167 6.860 24.894 1.00 74.69 383 THR A C 1
ATOM 3009 O O . THR A 1 383 ? -34.244 6.370 26.021 1.00 74.69 383 THR A O 1
ATOM 3012 N N . ARG A 1 384 ? -35.204 7.503 24.340 1.00 79.88 384 ARG A N 1
ATOM 3013 C CA . ARG A 1 384 ? -36.489 7.681 25.029 1.00 79.88 384 ARG A CA 1
ATOM 3014 C C . ARG A 1 384 ? -37.212 6.351 25.248 1.00 79.88 384 ARG A C 1
ATOM 3016 O O . ARG A 1 384 ? -37.756 6.154 26.330 1.00 79.88 384 ARG A O 1
ATOM 3023 N N . ALA A 1 385 ? -37.194 5.461 24.255 1.00 79.50 385 ALA A N 1
ATOM 3024 C CA . ALA A 1 385 ? -37.794 4.132 24.354 1.00 79.50 385 ALA A CA 1
ATOM 3025 C C . ALA A 1 385 ? -37.142 3.298 25.469 1.00 79.50 385 ALA A C 1
ATOM 3027 O O . ALA A 1 385 ? -37.852 2.757 26.315 1.00 79.50 385 ALA A O 1
ATOM 3028 N N . PHE A 1 386 ? -35.806 3.289 25.537 1.00 83.25 386 PHE A N 1
ATOM 3029 C CA . PHE A 1 386 ? -35.065 2.602 26.597 1.00 83.25 386 PHE A CA 1
ATOM 3030 C C . PHE A 1 386 ? -35.431 3.115 27.996 1.00 83.25 386 PHE A C 1
ATOM 3032 O O . PHE A 1 386 ? -35.685 2.321 28.896 1.00 83.25 386 PHE A O 1
ATOM 3039 N N . PHE A 1 387 ? -35.508 4.436 28.196 1.00 85.06 387 PHE A N 1
ATOM 3040 C CA . PHE A 1 387 ? -35.881 4.989 29.503 1.00 85.06 387 PHE A CA 1
ATOM 3041 C C . PHE A 1 387 ? -37.311 4.627 29.923 1.00 85.06 387 PHE A C 1
ATOM 3043 O O . PHE A 1 387 ? -37.538 4.373 31.103 1.00 85.06 387 PHE A O 1
ATOM 3050 N N . SER A 1 388 ? -38.259 4.573 28.982 1.00 83.25 388 SER A N 1
ATOM 3051 C CA . SER A 1 388 ? -39.625 4.113 29.267 1.00 83.25 388 SER A CA 1
ATOM 3052 C C . SER A 1 388 ? -39.669 2.633 29.654 1.00 83.25 388 SER A C 1
ATOM 3054 O O . SER A 1 388 ? -40.418 2.253 30.550 1.00 83.25 388 SER A O 1
ATOM 3056 N N . GLU A 1 389 ? -38.846 1.799 29.018 1.00 83.19 389 GLU A N 1
ATOM 3057 C CA . GLU A 1 389 ? -38.731 0.383 29.367 1.00 83.19 389 GLU A CA 1
ATOM 3058 C C . GLU A 1 389 ? -38.047 0.176 30.728 1.00 83.19 389 GLU A C 1
ATOM 3060 O O . GLU A 1 389 ? -38.496 -0.635 31.536 1.00 83.19 389 GLU A O 1
ATOM 3065 N N . LEU A 1 390 ? -37.004 0.955 31.027 1.00 84.50 390 LEU A N 1
ATOM 3066 C CA . LEU A 1 390 ? -36.320 0.924 32.319 1.00 84.50 390 LEU A CA 1
ATOM 3067 C C . LEU A 1 390 ? -37.251 1.342 33.466 1.00 84.50 390 LEU A C 1
ATOM 3069 O O . LEU A 1 390 ? -37.265 0.694 34.510 1.00 84.50 390 LEU A O 1
ATOM 3073 N N . GLU A 1 391 ? -38.055 2.388 33.263 1.00 84.25 391 GLU A N 1
ATOM 3074 C CA . GLU A 1 391 ? -39.073 2.820 34.226 1.00 84.25 391 GLU A CA 1
ATOM 3075 C C . GLU A 1 391 ? -40.095 1.705 34.485 1.00 84.25 391 GLU A C 1
ATOM 3077 O O . GLU A 1 391 ? -40.399 1.400 35.639 1.00 84.25 391 GLU A O 1
ATOM 3082 N N . TYR A 1 392 ? -40.567 1.043 33.426 1.00 82.75 392 TYR A N 1
ATOM 3083 C CA . TYR A 1 392 ? -41.476 -0.095 33.542 1.00 82.75 392 TYR A CA 1
ATOM 3084 C C . TYR A 1 392 ? -40.865 -1.251 34.349 1.00 82.75 392 TYR A C 1
ATOM 3086 O O . TYR A 1 392 ? -41.512 -1.770 35.261 1.00 82.75 392 TYR A O 1
ATOM 3094 N N . LEU A 1 393 ? -39.608 -1.612 34.069 1.00 80.56 393 LEU A N 1
ATOM 3095 C CA . LEU A 1 393 ? -38.872 -2.644 34.806 1.00 80.56 393 LEU A CA 1
ATOM 3096 C C . LEU A 1 393 ? -38.720 -2.297 36.291 1.00 80.56 393 LEU A C 1
ATOM 3098 O O . LEU A 1 393 ? -38.915 -3.161 37.147 1.00 80.56 393 LEU A O 1
ATOM 3102 N N . HIS A 1 394 ? -38.405 -1.037 36.609 1.00 81.38 394 HIS A N 1
ATOM 3103 C CA . HIS A 1 394 ? -38.325 -0.584 37.996 1.00 81.38 394 HIS A CA 1
ATOM 3104 C C . HIS A 1 394 ? -39.686 -0.686 38.679 1.00 81.38 394 HIS A C 1
ATOM 3106 O O . HIS A 1 394 ? -39.749 -1.288 39.743 1.00 81.38 394 HIS A O 1
ATOM 3112 N N . VAL A 1 395 ? -40.774 -0.195 38.072 1.00 80.44 395 VAL A N 1
ATOM 3113 C CA . VAL A 1 395 ? -42.133 -0.246 38.652 1.00 80.44 395 VAL A CA 1
ATOM 3114 C C . VAL A 1 395 ? -42.603 -1.682 38.896 1.00 80.44 395 VAL A C 1
ATOM 3116 O O . VAL A 1 395 ? -43.100 -1.973 39.985 1.00 80.44 395 VAL A O 1
ATOM 3119 N N . GLN A 1 396 ? -42.390 -2.596 37.944 1.00 73.81 396 GLN A N 1
ATOM 3120 C CA . GLN A 1 396 ? -42.734 -4.015 38.105 1.00 73.81 396 GLN A CA 1
ATOM 3121 C C . GLN A 1 396 ? -42.039 -4.660 39.307 1.00 73.81 396 GLN A C 1
ATOM 3123 O O . GLN A 1 396 ? -42.606 -5.532 39.961 1.00 73.81 396 GLN A O 1
ATOM 3128 N N . MET A 1 397 ? -40.827 -4.214 39.632 1.00 69.31 397 MET A N 1
ATOM 3129 C CA . MET A 1 397 ? -40.080 -4.698 40.788 1.00 69.31 397 MET A CA 1
ATOM 3130 C C . MET A 1 397 ? -40.726 -4.314 42.132 1.00 69.31 397 MET A C 1
ATOM 3132 O O . MET A 1 397 ? -40.463 -4.952 43.152 1.00 69.31 397 MET A O 1
ATOM 3136 N N . PHE A 1 398 ? -41.581 -3.284 42.147 1.00 66.50 398 PHE A N 1
ATOM 3137 C CA . PHE A 1 398 ? -42.312 -2.822 43.328 1.00 66.50 398 PHE A CA 1
ATOM 3138 C C . PHE A 1 398 ? -43.716 -3.442 43.472 1.00 66.50 398 PHE A C 1
ATOM 3140 O O . PHE A 1 398 ? -44.312 -3.273 44.544 1.00 66.50 398 PHE A O 1
ATOM 3147 N N . GLU A 1 399 ? -44.241 -4.137 42.452 1.00 62.84 399 GLU A N 1
ATOM 3148 C CA . GLU A 1 399 ? -45.560 -4.790 42.467 1.00 62.84 399 GLU A CA 1
ATOM 3149 C C . GLU A 1 399 ? -45.485 -6.259 42.951 1.00 62.84 399 GLU A C 1
ATOM 3151 O O . GLU A 1 399 ? -44.505 -6.968 42.744 1.00 62.84 399 GLU A O 1
ATOM 3156 N N . HIS A 1 400 ? -46.517 -6.716 43.675 1.00 52.44 400 HIS A N 1
ATOM 3157 C CA . HIS A 1 400 ? -46.535 -7.992 44.414 1.00 52.44 400 HIS A CA 1
ATOM 3158 C C . HIS A 1 400 ? -46.362 -9.239 43.512 1.00 52.44 400 HIS A C 1
ATOM 3160 O O . HIS A 1 400 ? -46.883 -9.254 42.395 1.00 52.44 400 HIS A O 1
ATOM 3166 N N . PRO A 1 401 ? -45.790 -10.355 44.024 1.00 48.09 401 PRO A N 1
ATOM 3167 C CA . PRO A 1 401 ? -45.427 -11.554 43.246 1.00 48.09 401 PRO A CA 1
ATOM 3168 C C . PRO A 1 401 ? -46.618 -12.424 42.771 1.00 48.09 401 PRO A C 1
ATOM 3170 O O . PRO A 1 401 ? -46.452 -13.608 42.490 1.00 48.09 401 PRO A O 1
ATOM 3173 N N . GLY A 1 402 ? -47.831 -11.868 42.699 1.00 43.09 402 GLY A N 1
ATOM 3174 C CA . GLY A 1 402 ? -49.081 -12.606 42.476 1.00 43.09 402 GLY A CA 1
ATOM 3175 C C . GLY A 1 402 ? -49.754 -12.428 41.111 1.00 43.09 402 GLY A C 1
ATOM 3176 O O . GLY A 1 402 ? -50.699 -13.157 40.826 1.00 43.09 402 GLY A O 1
ATOM 3177 N N . HIS A 1 403 ? -49.304 -11.509 40.251 1.00 41.38 403 HIS A N 1
ATOM 3178 C CA . HIS A 1 403 ? -49.937 -11.280 38.945 1.00 41.38 403 HIS A CA 1
ATOM 3179 C C . HIS A 1 403 ? -49.005 -11.693 37.810 1.00 41.38 403 HIS A C 1
ATOM 3181 O O . HIS A 1 403 ? -48.344 -10.882 37.170 1.00 41.38 403 HIS A O 1
ATOM 3187 N N . SER A 1 404 ? -48.972 -13.001 37.556 1.00 45.28 404 SER A N 1
ATOM 3188 C CA . SER A 1 404 ? -48.443 -13.535 36.309 1.00 45.28 404 SER A CA 1
ATOM 3189 C C . SER A 1 404 ? -49.351 -13.087 35.163 1.00 45.28 404 SER A C 1
ATOM 3191 O O . SER A 1 404 ? -50.474 -13.569 35.013 1.00 45.28 404 SER A O 1
ATOM 3193 N N . ARG A 1 405 ? -48.862 -12.159 34.342 1.00 36.94 405 ARG A N 1
ATOM 3194 C CA . ARG A 1 405 ? -49.333 -12.007 32.968 1.00 36.94 405 ARG A CA 1
ATOM 3195 C C . ARG A 1 405 ? -48.122 -11.930 32.050 1.00 36.94 405 ARG A C 1
ATOM 3197 O O . ARG A 1 405 ? -47.588 -10.863 31.810 1.00 36.94 405 ARG A O 1
ATOM 3204 N N . ALA A 1 406 ? -47.676 -13.118 31.648 1.00 35.94 406 ALA A N 1
ATOM 3205 C CA . ALA A 1 406 ? -47.155 -13.480 30.330 1.00 35.94 406 ALA A CA 1
ATOM 3206 C C . ALA A 1 406 ? -46.728 -12.338 29.379 1.00 35.94 406 ALA A C 1
ATOM 3208 O O . ALA A 1 406 ? -47.287 -12.207 28.299 1.00 35.94 406 ALA A O 1
ATOM 3209 N N . ASP A 1 407 ? -45.720 -11.571 29.771 1.00 41.59 407 ASP A N 1
ATOM 3210 C CA . ASP A 1 407 ? -44.672 -11.079 28.876 1.00 41.59 407 ASP A CA 1
ATOM 3211 C C . ASP A 1 407 ? -43.405 -11.033 29.724 1.00 41.59 407 ASP A C 1
ATOM 3213 O O . ASP A 1 407 ? -43.041 -10.031 30.339 1.00 41.59 407 ASP A O 1
ATOM 3217 N N . ALA A 1 408 ? -42.805 -12.213 29.881 1.00 44.00 408 ALA A N 1
ATOM 3218 C CA . ALA A 1 408 ? -41.498 -12.347 30.485 1.00 44.00 408 ALA A CA 1
ATOM 3219 C C . ALA A 1 408 ? -40.531 -11.543 29.617 1.00 44.00 408 ALA A C 1
ATOM 3221 O O . ALA A 1 408 ? -40.193 -11.963 28.511 1.00 44.00 408 ALA A O 1
ATOM 3222 N N . THR A 1 409 ? -40.105 -10.379 30.100 1.00 52.69 409 THR A N 1
ATOM 3223 C CA . THR A 1 409 ? -38.884 -9.744 29.614 1.00 52.69 409 THR A CA 1
ATOM 3224 C C . THR A 1 409 ? -37.804 -10.813 29.682 1.00 52.69 409 THR A C 1
ATOM 3226 O O . THR A 1 409 ? -37.440 -11.250 30.771 1.00 52.69 409 THR A O 1
ATOM 3229 N N . ALA A 1 410 ? -37.397 -11.328 28.518 1.00 61.50 410 ALA A N 1
ATOM 3230 C CA . ALA A 1 410 ? -36.499 -12.469 28.422 1.00 61.50 410 ALA A CA 1
ATOM 3231 C C . ALA A 1 410 ? -35.240 -12.161 29.241 1.00 61.50 410 ALA A C 1
ATOM 3233 O O . ALA A 1 410 ? -34.451 -11.275 28.898 1.00 61.50 410 ALA A O 1
ATOM 3234 N N . THR A 1 411 ? -35.108 -12.820 30.389 1.00 65.00 411 THR A N 1
ATOM 3235 C CA . THR A 1 411 ? -33.970 -12.634 31.281 1.00 65.00 411 THR A CA 1
ATOM 3236 C C . THR A 1 411 ? -32.817 -13.471 30.764 1.00 65.00 411 THR A C 1
ATOM 3238 O O . THR A 1 411 ? -32.948 -14.681 30.578 1.00 65.00 411 THR A O 1
ATOM 3241 N N . VAL A 1 412 ? -31.681 -12.823 30.533 1.00 71.31 412 VAL A N 1
ATOM 3242 C CA . VAL A 1 412 ? -30.465 -13.452 30.019 1.00 71.31 412 VAL A CA 1
ATOM 3243 C C . VAL A 1 412 ? -29.455 -13.565 31.156 1.00 71.31 412 VAL A C 1
ATOM 3245 O O . VAL A 1 412 ? -29.183 -12.590 31.859 1.00 71.31 412 VAL A O 1
ATOM 3248 N N . GLU A 1 413 ? -28.908 -14.764 31.349 1.00 72.69 413 GLU A N 1
ATOM 3249 C CA . GLU A 1 413 ? -27.785 -15.022 32.254 1.00 72.69 413 GLU A CA 1
ATOM 3250 C C . GLU A 1 413 ? -26.481 -14.930 31.453 1.00 72.69 413 GLU A C 1
ATOM 3252 O O . GLU A 1 413 ? -26.300 -15.668 30.484 1.00 72.69 413 GLU A O 1
ATOM 3257 N N . VAL A 1 414 ? -25.585 -14.013 31.823 1.00 69.88 414 VAL A N 1
ATOM 3258 C CA . VAL A 1 414 ? -24.307 -13.825 31.118 1.00 69.88 414 VAL A CA 1
ATOM 3259 C C . VAL A 1 414 ? -23.274 -14.780 31.713 1.00 69.88 414 VAL A C 1
ATOM 3261 O O . VAL A 1 414 ? -22.730 -14.526 32.789 1.00 69.88 414 VAL A O 1
ATOM 3264 N N . LEU A 1 415 ? -23.027 -15.900 31.034 1.00 56.22 415 LEU A N 1
ATOM 3265 C CA . LEU A 1 415 ? -22.113 -16.952 31.501 1.00 56.22 415 LEU A CA 1
ATOM 3266 C C . LEU A 1 415 ? -20.752 -16.919 30.799 1.00 56.22 415 LEU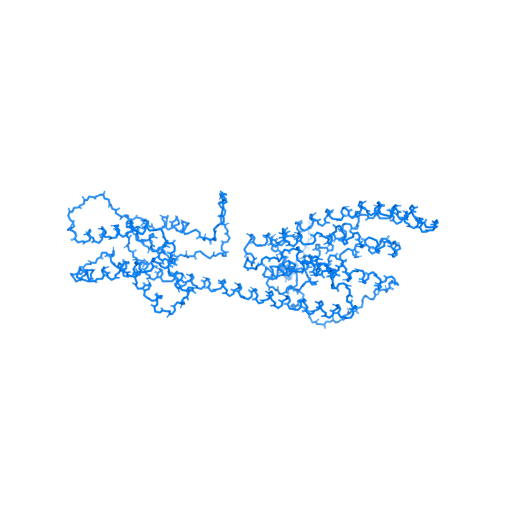 A C 1
ATOM 3268 O O . LEU A 1 415 ? -19.765 -17.400 31.355 1.00 56.22 415 LEU A O 1
ATOM 3272 N N . GLU A 1 416 ? -20.690 -16.334 29.605 1.00 64.62 416 GLU A N 1
ATOM 3273 C CA . GLU A 1 416 ? -19.465 -16.217 28.815 1.00 64.62 416 GLU A CA 1
ATOM 3274 C C . GLU A 1 416 ? -18.875 -14.799 28.854 1.00 64.62 416 GLU A C 1
ATOM 3276 O O . GLU A 1 416 ? -19.625 -13.820 28.942 1.00 64.62 416 GLU A O 1
ATOM 3281 N N . PRO A 1 417 ? -17.536 -14.668 28.774 1.00 65.88 417 PRO A N 1
ATOM 3282 C CA . PRO A 1 417 ? -16.891 -13.372 28.649 1.00 65.88 417 PRO A CA 1
ATOM 3283 C C . PRO A 1 417 ? -17.238 -12.720 27.305 1.00 65.88 417 PRO A C 1
ATOM 3285 O O . PRO A 1 417 ? -17.130 -13.324 26.241 1.00 65.88 417 PRO A O 1
ATOM 3288 N N . ILE A 1 418 ? -17.617 -11.451 27.365 1.00 69.94 418 ILE A N 1
ATOM 3289 C CA . ILE A 1 418 ? -17.809 -10.565 26.223 1.00 69.94 418 ILE A CA 1
ATOM 3290 C C . ILE A 1 418 ? -16.434 -10.241 25.648 1.00 69.94 418 ILE A C 1
ATOM 3292 O O . ILE A 1 418 ? -15.551 -9.804 26.383 1.00 69.94 418 ILE A O 1
ATOM 3296 N N . ILE A 1 419 ? -16.270 -10.437 24.343 1.00 65.81 419 ILE A N 1
ATOM 3297 C CA . ILE A 1 419 ? -15.058 -10.082 23.602 1.00 65.81 419 ILE A CA 1
ATOM 3298 C C . ILE A 1 419 ? -15.431 -8.973 22.625 1.00 65.81 419 ILE A C 1
ATOM 3300 O O . ILE A 1 419 ? -16.342 -9.140 21.810 1.00 65.81 419 ILE A O 1
ATOM 3304 N N . LEU A 1 420 ? -14.743 -7.835 22.702 1.00 62.78 420 LEU A N 1
ATOM 3305 C CA . LEU A 1 420 ? -14.906 -6.760 21.728 1.00 62.78 420 LEU A CA 1
ATOM 3306 C C . LEU A 1 420 ? -13.921 -7.009 20.582 1.00 62.78 420 LEU A C 1
ATOM 3308 O O . LEU A 1 420 ? -12.719 -6.820 20.757 1.00 62.78 420 LEU A O 1
ATOM 3312 N N . SER A 1 421 ? -14.416 -7.430 19.411 1.00 52.56 421 SER A N 1
ATOM 3313 C CA . SER A 1 421 ? -13.569 -7.804 18.267 1.00 52.56 421 SER A CA 1
ATOM 3314 C C . SER A 1 421 ? -12.498 -6.752 17.950 1.00 52.56 421 SER A C 1
ATOM 3316 O O . SER A 1 421 ? -12.777 -5.550 17.809 1.00 52.56 421 SER A O 1
ATOM 3318 N N . THR A 1 422 ? -11.259 -7.228 17.823 1.00 45.06 422 THR A N 1
ATOM 3319 C CA . THR A 1 422 ? -10.129 -6.463 17.302 1.00 45.06 422 THR A CA 1
ATOM 3320 C C . THR A 1 422 ? -10.225 -6.422 15.779 1.00 45.06 422 THR A C 1
ATOM 3322 O O . THR A 1 422 ? -10.625 -7.390 15.139 1.00 45.06 422 THR A O 1
ATOM 3325 N N . ALA A 1 423 ? -9.824 -5.308 15.167 1.00 42.88 423 ALA A N 1
ATOM 3326 C CA . ALA A 1 423 ? -9.745 -5.194 13.708 1.00 42.88 423 ALA A CA 1
ATOM 3327 C C . ALA A 1 423 ? -8.670 -6.115 13.071 1.00 42.88 423 ALA A C 1
ATOM 3329 O O . ALA A 1 423 ? -8.445 -6.044 11.868 1.00 42.88 423 ALA A O 1
ATOM 3330 N N . GLU A 1 424 ? -7.996 -6.957 13.865 1.00 33.81 424 GLU A N 1
ATOM 3331 C CA . GLU A 1 424 ? -7.003 -7.942 13.417 1.00 33.81 424 GLU A CA 1
ATOM 3332 C C . GLU A 1 424 ? -7.622 -9.297 13.033 1.00 33.81 424 GLU A C 1
ATOM 3334 O O . GLU A 1 424 ? -6.977 -10.089 12.346 1.00 33.81 424 GLU A O 1
ATOM 3339 N N . GLU A 1 425 ? -8.876 -9.568 13.405 1.00 34.38 425 GLU A N 1
ATOM 3340 C CA . GLU A 1 425 ? -9.609 -10.717 12.873 1.00 34.38 425 GLU A CA 1
ATOM 3341 C C . GLU A 1 425 ? -10.208 -10.338 11.515 1.00 34.38 425 GLU A C 1
ATOM 3343 O O . GLU A 1 425 ? -11.248 -9.686 11.416 1.00 34.38 425 GLU A O 1
ATOM 3348 N N . GLY A 1 426 ? -9.502 -10.719 10.445 1.00 27.59 426 GLY A N 1
ATOM 3349 C CA . GLY A 1 426 ? -9.987 -10.582 9.073 1.00 27.59 426 GLY A CA 1
ATOM 3350 C C . GLY A 1 426 ? -11.391 -11.180 8.896 1.00 27.59 426 GLY A C 1
ATOM 3351 O O . GLY A 1 426 ? -11.781 -12.093 9.629 1.00 27.59 426 GLY A O 1
ATOM 3352 N N . PRO A 1 427 ? -12.171 -10.676 7.925 1.00 31.62 427 PRO A N 1
ATOM 3353 C CA . PRO A 1 427 ? -13.582 -10.999 7.816 1.00 31.62 427 PRO A CA 1
ATOM 3354 C C . PRO A 1 427 ? -13.755 -12.495 7.553 1.00 31.62 427 PRO A C 1
ATOM 3356 O O . PRO A 1 427 ? -13.308 -13.021 6.532 1.00 31.62 427 PRO A O 1
ATOM 3359 N N . VAL A 1 428 ? -14.440 -13.180 8.468 1.00 31.30 428 VAL A N 1
ATOM 3360 C CA . VAL A 1 428 ? -15.045 -14.477 8.175 1.00 31.30 428 VAL A CA 1
ATOM 3361 C C . VAL A 1 428 ? -16.201 -14.216 7.212 1.00 31.30 428 VAL A C 1
ATOM 3363 O O . VAL A 1 428 ? -17.279 -13.774 7.599 1.00 31.30 428 VAL A O 1
ATOM 3366 N N . ASP A 1 429 ? -15.885 -14.412 5.937 1.00 31.06 429 ASP A N 1
ATOM 3367 C CA . ASP A 1 429 ? -16.739 -14.758 4.803 1.00 31.06 429 ASP A CA 1
ATOM 3368 C C . ASP A 1 429 ? -18.261 -14.648 5.038 1.00 31.06 429 ASP A C 1
ATOM 3370 O O . ASP A 1 429 ? -18.941 -15.629 5.321 1.00 31.06 429 ASP A O 1
ATOM 3374 N N . THR A 1 430 ? -18.817 -13.442 4.887 1.00 26.69 430 THR A N 1
ATOM 3375 C CA . THR A 1 430 ? -20.225 -13.243 4.499 1.00 26.69 430 THR A CA 1
ATOM 3376 C C . THR A 1 430 ? -20.346 -11.967 3.665 1.00 26.69 430 THR A C 1
ATOM 3378 O O . THR A 1 430 ? -20.644 -10.879 4.146 1.00 26.69 430 THR A O 1
ATOM 3381 N N . ALA A 1 431 ? -20.083 -12.093 2.366 1.00 25.44 431 ALA A N 1
ATOM 3382 C CA . ALA A 1 431 ? -20.307 -11.020 1.409 1.00 25.44 431 ALA A CA 1
ATOM 3383 C C . ALA A 1 431 ? -21.806 -10.677 1.301 1.00 25.44 431 ALA A C 1
ATOM 3385 O O . ALA A 1 431 ? -22.587 -11.440 0.729 1.00 25.44 431 ALA A O 1
ATOM 3386 N N . ARG A 1 432 ? -22.192 -9.483 1.763 1.00 25.00 432 ARG A N 1
ATOM 3387 C CA . ARG A 1 432 ? -23.267 -8.693 1.149 1.00 25.00 432 ARG A CA 1
ATOM 3388 C C . ARG A 1 432 ? -22.820 -7.240 1.013 1.00 25.00 432 ARG A C 1
ATOM 3390 O O . ARG A 1 432 ? -22.519 -6.564 1.985 1.00 25.00 432 ARG A O 1
ATOM 3397 N N . VAL A 1 433 ? -22.753 -6.831 -0.249 1.00 32.28 433 VAL A N 1
ATOM 3398 C CA . VAL A 1 433 ? -22.530 -5.479 -0.766 1.00 32.28 433 VAL A CA 1
ATOM 3399 C C . VAL A 1 433 ? -23.564 -4.522 -0.179 1.00 32.28 433 VAL A C 1
ATOM 3401 O O . VAL A 1 433 ? -24.735 -4.864 -0.257 1.00 32.28 433 VAL A O 1
ATOM 3404 N N . PHE A 1 434 ? -23.150 -3.353 0.323 1.00 25.69 434 PHE A N 1
ATOM 3405 C CA . PHE A 1 434 ? -23.762 -2.055 0.002 1.00 25.69 434 PHE A CA 1
ATOM 3406 C C . PHE A 1 434 ? -22.804 -0.892 0.307 1.00 25.69 434 PHE A C 1
ATOM 3408 O O . PHE A 1 434 ? -21.964 -0.958 1.200 1.00 25.69 434 PHE A O 1
ATOM 3415 N N . ASP A 1 435 ? -22.944 0.111 -0.548 1.00 27.70 435 ASP A N 1
ATOM 3416 C CA . ASP A 1 435 ? -22.256 1.390 -0.668 1.00 27.70 435 ASP A CA 1
ATOM 3417 C C . ASP A 1 435 ? -22.764 2.394 0.382 1.00 27.70 435 ASP A C 1
ATOM 3419 O O . ASP A 1 435 ? -23.965 2.426 0.643 1.00 27.70 435 ASP A O 1
ATOM 3423 N N . ASP A 1 436 ? -21.843 3.144 0.991 1.00 24.78 436 ASP A N 1
ATOM 3424 C CA . ASP A 1 436 ? -21.907 4.581 1.318 1.00 24.78 436 ASP A CA 1
ATOM 3425 C C . ASP A 1 436 ? -21.014 4.925 2.521 1.00 24.78 436 ASP A C 1
ATOM 3427 O O . ASP A 1 436 ? -20.968 4.244 3.547 1.00 24.78 436 ASP A O 1
ATOM 3431 N N . GLY A 1 437 ? -20.256 6.010 2.366 1.00 27.06 437 GLY A N 1
ATOM 3432 C CA . GLY A 1 437 ? -19.205 6.433 3.280 1.00 27.06 437 GLY A CA 1
ATOM 3433 C C . GLY A 1 437 ? -19.705 6.807 4.674 1.00 27.06 437 GLY A C 1
ATOM 3434 O O . GLY A 1 437 ? -20.158 7.924 4.901 1.00 27.06 437 GLY A O 1
ATOM 3435 N N . VAL A 1 438 ? -19.493 5.911 5.635 1.00 23.97 438 VAL A N 1
ATOM 3436 C CA . VAL A 1 438 ? -19.421 6.215 7.067 1.00 23.97 438 VAL A CA 1
ATOM 3437 C C . VAL A 1 438 ? -18.286 5.382 7.665 1.00 23.97 438 VAL A C 1
ATOM 3439 O O . VAL A 1 438 ? -18.099 4.218 7.324 1.00 23.97 438 VAL A O 1
ATOM 3442 N N . LEU A 1 439 ? -17.481 6.015 8.518 1.00 27.39 439 LEU A N 1
ATOM 3443 C CA . LEU A 1 439 ? -16.349 5.423 9.232 1.00 27.39 439 LEU A CA 1
ATOM 3444 C C . LEU A 1 439 ? -16.733 4.069 9.859 1.00 27.39 439 LEU A C 1
ATOM 3446 O O . LEU A 1 439 ? -17.628 4.010 10.696 1.00 27.39 439 LEU A O 1
ATOM 3450 N N . PHE A 1 440 ? -16.034 3.012 9.435 1.00 27.47 440 PHE A N 1
ATOM 3451 C CA . PHE A 1 440 ? -16.223 1.611 9.824 1.00 27.47 440 PHE A CA 1
ATOM 3452 C C . PHE A 1 440 ? -16.400 1.415 11.345 1.00 27.47 440 PHE A C 1
ATOM 3454 O O . PHE A 1 440 ? -15.434 1.476 12.109 1.00 27.47 440 PHE A O 1
ATOM 3461 N N . GLU A 1 441 ? -17.624 1.100 11.778 1.00 31.22 441 GLU A N 1
ATOM 3462 C CA . GLU A 1 441 ? -17.865 0.333 13.004 1.00 31.22 441 GLU A CA 1
ATOM 3463 C C . GLU A 1 441 ? -17.648 -1.160 12.693 1.00 31.22 441 GLU A C 1
ATOM 3465 O O . GLU A 1 441 ? -18.234 -1.662 11.733 1.00 31.22 441 GLU A O 1
ATOM 3470 N N . PRO A 1 442 ? -16.844 -1.913 13.467 1.00 37.78 442 PRO A N 1
ATOM 3471 C CA . PRO A 1 442 ? -16.968 -3.361 13.465 1.00 37.78 442 PRO A CA 1
ATOM 3472 C C . PRO A 1 442 ? -18.281 -3.717 14.172 1.00 37.78 442 PRO A C 1
ATOM 3474 O O . PRO A 1 442 ? -18.535 -3.286 15.298 1.00 37.78 442 PRO A O 1
ATOM 3477 N N . ASP A 1 443 ? -19.113 -4.461 13.458 1.00 40.06 443 ASP A N 1
ATOM 3478 C CA . ASP A 1 443 ? -20.515 -4.731 13.750 1.00 40.06 443 ASP A CA 1
ATOM 3479 C C . ASP A 1 443 ? -20.728 -5.476 15.087 1.00 40.06 443 ASP A C 1
ATOM 3481 O O . ASP A 1 443 ? -20.541 -6.692 15.195 1.00 40.06 443 ASP A O 1
ATOM 3485 N N . LEU A 1 444 ? -21.147 -4.732 16.119 1.00 40.19 444 LEU A N 1
ATOM 3486 C CA . LEU A 1 444 ? -21.585 -5.255 17.422 1.00 40.19 444 LEU A CA 1
ATOM 3487 C C . LEU A 1 444 ? -22.831 -6.154 17.303 1.00 40.19 444 LEU A C 1
ATOM 3489 O O . LEU A 1 444 ? -23.061 -6.981 18.190 1.00 40.19 444 LEU A O 1
ATOM 3493 N N . ALA A 1 445 ? -23.585 -6.082 16.196 1.00 36.22 445 ALA A N 1
ATOM 3494 C CA . ALA A 1 445 ? -24.707 -6.988 15.949 1.00 36.22 445 ALA A CA 1
ATOM 3495 C C . ALA A 1 445 ? -24.242 -8.448 15.782 1.00 36.22 445 ALA A C 1
ATOM 3497 O O . ALA A 1 445 ? -24.953 -9.375 16.173 1.00 36.22 445 ALA A O 1
ATOM 3498 N N . SER A 1 446 ? -23.011 -8.671 15.302 1.00 38.31 446 SER A N 1
ATOM 3499 C CA . SER A 1 446 ? -22.391 -10.003 15.219 1.00 38.31 446 SER A CA 1
ATOM 3500 C C . SER A 1 446 ? -22.092 -10.598 16.604 1.00 38.31 446 SER A C 1
ATOM 3502 O O . SER A 1 446 ? -22.259 -11.801 16.829 1.00 38.31 446 SER A O 1
ATOM 3504 N N . VAL A 1 447 ? -21.723 -9.750 17.573 1.00 42.66 447 VAL A N 1
ATOM 3505 C CA . VAL A 1 447 ? -21.491 -10.153 18.970 1.00 42.66 447 VAL A CA 1
ATOM 3506 C C . VAL A 1 447 ? -22.814 -10.534 19.639 1.00 42.66 447 VAL A C 1
ATOM 3508 O O . VAL A 1 447 ? -22.879 -11.562 20.310 1.00 42.66 447 VAL A O 1
ATOM 3511 N N . MET A 1 448 ? -23.893 -9.791 19.383 1.00 39.94 448 MET A N 1
ATOM 3512 C CA . MET A 1 448 ? -25.237 -10.134 19.868 1.00 39.94 448 MET A CA 1
ATOM 3513 C C . MET A 1 448 ? -25.788 -11.414 19.231 1.00 39.94 448 MET A C 1
ATOM 3515 O O . MET A 1 448 ? -26.358 -12.239 19.942 1.00 39.94 448 MET A O 1
ATOM 3519 N N . GLY A 1 449 ? -25.548 -11.638 17.933 1.00 40.69 449 GLY A N 1
ATOM 3520 C CA . GLY A 1 449 ? -25.919 -12.883 17.253 1.00 40.69 449 GLY A CA 1
ATOM 3521 C C . GLY A 1 449 ? -25.206 -14.116 17.824 1.00 40.69 449 GLY A C 1
ATOM 3522 O O . GLY A 1 449 ? -25.821 -15.172 17.969 1.00 40.69 449 GLY A O 1
ATOM 3523 N N . LYS A 1 450 ? -23.931 -13.981 18.224 1.00 39.66 450 LYS A N 1
ATOM 3524 C CA . LYS A 1 450 ? -23.182 -15.043 18.921 1.00 39.66 450 LYS A CA 1
ATOM 3525 C C . LYS A 1 450 ? -23.619 -15.211 20.383 1.00 39.66 450 LYS A C 1
ATOM 3527 O O . LYS A 1 450 ? -23.801 -16.343 20.824 1.00 39.66 450 LYS A O 1
ATOM 3532 N N . LEU A 1 451 ? -23.854 -14.120 21.118 1.00 39.59 451 LEU A N 1
ATOM 3533 C CA . LEU A 1 451 ? -24.288 -14.165 22.522 1.00 39.59 451 LEU A CA 1
ATOM 3534 C C . LEU A 1 451 ? -25.722 -14.693 22.688 1.00 39.59 451 LEU A C 1
ATOM 3536 O O . LEU A 1 451 ? -25.979 -15.404 23.656 1.00 39.59 451 LEU A O 1
ATOM 3540 N N . GLN A 1 452 ? -26.634 -14.426 21.744 1.00 41.00 452 GLN A N 1
ATOM 3541 C CA . GLN A 1 452 ? -27.984 -15.015 21.720 1.00 41.00 452 GLN A CA 1
ATOM 3542 C C . GLN A 1 452 ? -27.973 -16.531 21.474 1.00 41.00 452 GLN A C 1
ATOM 3544 O O . GLN A 1 452 ? -28.903 -17.219 21.888 1.00 41.00 452 GLN A O 1
ATOM 3549 N N . TYR A 1 453 ? -26.936 -17.059 20.817 1.00 37.66 453 TYR A N 1
ATOM 3550 C CA . TYR A 1 453 ? -26.808 -18.492 20.532 1.00 37.66 453 TYR A CA 1
ATOM 3551 C C . TYR A 1 453 ? -26.121 -19.273 21.666 1.00 37.66 453 TYR A C 1
ATOM 3553 O O . TYR A 1 453 ? -26.304 -20.486 21.770 1.00 37.66 453 TYR A O 1
ATOM 3561 N N . LEU A 1 454 ? -25.336 -18.592 22.511 1.00 40.28 454 LEU A N 1
ATOM 3562 C CA . LEU A 1 454 ? -24.482 -19.216 23.531 1.00 40.28 454 LEU A CA 1
ATOM 3563 C C . LEU A 1 454 ? -24.964 -18.984 24.975 1.00 40.28 454 LEU A C 1
ATOM 3565 O O . LEU A 1 454 ? -24.837 -19.886 25.804 1.00 40.28 454 LEU A O 1
ATOM 3569 N N . ASN A 1 455 ? -25.600 -17.847 25.289 1.00 35.50 455 ASN A N 1
ATOM 3570 C CA . ASN A 1 455 ? -26.197 -17.629 26.610 1.00 35.50 455 ASN A CA 1
ATOM 3571 C C . ASN A 1 455 ? -27.634 -18.164 26.642 1.00 35.50 455 ASN A C 1
ATOM 3573 O O . ASN A 1 455 ? -28.506 -17.718 25.898 1.00 35.50 455 ASN A O 1
ATOM 3577 N N . ARG A 1 456 ? -27.887 -19.144 27.518 1.00 38.78 456 ARG A N 1
ATOM 3578 C CA . ARG A 1 456 ? -29.216 -19.737 27.714 1.00 38.78 456 ARG A CA 1
ATOM 3579 C C . ARG A 1 456 ? -30.230 -18.653 28.087 1.00 38.78 456 ARG A C 1
ATOM 3581 O O . ARG A 1 456 ? -30.187 -18.123 29.195 1.00 38.78 456 ARG A O 1
ATOM 3588 N N . VAL A 1 457 ? -31.177 -18.395 27.188 1.00 36.09 457 VAL A N 1
ATOM 3589 C CA . VAL A 1 457 ? -32.458 -17.764 27.528 1.00 36.09 457 VAL A CA 1
ATOM 3590 C C . VAL A 1 457 ? -33.173 -18.715 28.494 1.00 36.09 457 VAL A C 1
ATOM 3592 O O . VAL A 1 457 ? -33.382 -19.882 28.152 1.00 36.09 457 VAL A O 1
ATOM 3595 N N . LYS A 1 458 ? -33.458 -18.257 29.716 1.00 36.19 458 LYS A N 1
ATOM 3596 C CA . LYS A 1 458 ? -34.259 -18.998 30.701 1.00 36.19 458 LYS A CA 1
ATOM 3597 C C . LYS A 1 458 ? -35.683 -18.480 30.726 1.00 36.19 458 LYS A C 1
ATOM 3599 O O . LYS A 1 458 ? -35.843 -17.238 30.724 1.00 36.19 458 LYS A O 1
#

pLDDT: mean 71.2, std 20.57, range [23.97, 96.25]

Radius of gyration: 34.38 Å; chains: 1; bounding box: 86×100×98 Å

Secondary structure (DSSP, 8-state):
---------------------------HHHHHHHHHHHHHHHHHHHHHHHHHHHHHHHHHHT-SSHHHHHHHHHHHHHHHHHHHHHHHHHHHHHHHHHHHHHHHHHHTTS--------------TTHHHHHHHHHHHHHHHHHHHHHHHHHHHHHHHHHTTSPPPGGG-TTSHHHHHHHHHHHHTT----HHHHHHHHHHHHHHTGGGHHHHHHHHHHHHHHTTSSTTS-PPPPGGGTHHHHHHHTTS-HHHHHHHHHHHHHHHHHHHHHHHHHHHHHHHHHHHHHHHHHHHHHHHHTT-EEEHHHHHIIIIIIHHHHHHHHHHH-TTSHHHHHHHHHHHHHHHHTS---STTHHHHHHHHHHHHHHHHHHHHHTTT--HHHHHHHHHHHHHHHHHHHS-TT---S----EEE--S------TTS---S--------------HHHHHHHHHHHS-B-